Protein 3IWA (pdb70)

InterPro domains:
  IPR001763 Rhodanese-like domain [PS50206] (480-564)
  IPR001763 Rhodanese-like domain [SM00450] (467-568)
  IPR004099 Pyridine nucleotide-disulphide oxidoreductase, dimerisation domain [PF02852] (348-446)
  IPR016156 FAD/NAD-linked reductase, dimerisation domain superfamily [SSF55424] (334-458)
  IPR023753 FAD/NAD(P)-binding domain [PF07992] (4-301)
  IPR036188 FAD/NAD(P)-binding domain superfamily [G3DSA:3.50.50.60] (2-66)
  IPR036188 FAD/NAD(P)-binding domain superfamily [G3DSA:3.50.50.60] (80-335)
  IPR036188 FAD/NAD(P)-binding domain superfamily [G3DSA:3.50.50.60] (122-431)
  IPR036188 FAD/NAD(P)-binding domain superfamily [SSF51905] (1-326)
  IPR036873 Rhodanese-like domain superfamily [G3DSA:3.40.250.10] (466-564)
  IPR036873 Rhodanese-like domain superfamily [SSF52821] (455-566)
  IPR050260 FAD-dependent oxidoreductase [PTHR43429] (3-447)

B-factor: mean 47.86, std 9.9, range [20.25, 86.0]

Secondary structure (DSSP, 8-state):
-EEEEE--SSHHHHHHHHHHHH-TTSEEEEE----EEE-SEEEEEEETTTTEEEEEETTT--EEEEE-SEEEE---EEE---S-TTTTSBTEEE--SHHHHHHHHHH--TTS-SEEEEE--SHHHHHHHHHHHHHH--EEEEE-SSSSSSTTTS-HHHHHHHHHHHHHTT-EEE-S--EEEEEESSSBEEEEEESS-EEE-SEEEE-S-EEE--HHHHHHT--B-TT-PEE--TT-B-SSTTEEE-GGGEEEEBTTTSSEE----TTHHHHHHHHHHHHHTT-------B---EEEE-SS-EEEEEE--HHHHHHTT--EEEEEEE--EEEEEEEETTT-BEEEEEEEES-HHHHHHHHHHHHHHHTT--BHHHHHT------HHHHHHHHHHHHH-

Organism: Nitratidesulfovibrio vulgaris (strain DP4) (NCBI:txid391774)

Sequence (397 aa):
KHHVVVIGAVALGPKAACCRFKRLDPEAHHVTMIDQAVEALVETRAHAIDRRAAHTVEIENLRTGERRTLKYDKLVLALGSKANRPPVEGMDLAGVTPVTNLDEAEFVQHAISAGEVSKAVIVGGGFIGLEMAVSLADMWGIDTTVVELADQIMPGFTSKSLSQMLRHDLEKNDVVVHTGEKVVRLEGENGKVARVITDKRTLDADLVILAAGVSPNTQLARDAGLELDPRGAIIVDTRMRTSDPDIFAGGDCVTIPNLVTGKPGFFPLGSMANRQGRVIGTNLADGDATFPGAVGSWAVKLFEGSASGAGLTVEGALREGYDAVNVHVEQIMTLQLVVDRPTRRVLGIQGFSTLGDALTARINAVATMLASKPTVEDISNAEVVMDIVNVAGNVADNVLA

CATH classification: 3.50.50.60 (+1 more: 3.50.50.60)

Solvent-accessible surface area: 17357 Å² total; per-residue (Å²): 87,39,0,0,0,0,4,62,58,35,0,0,57,80,0,6,87,53,0,60,78,74,26,91,153,8,82,1,0,25,0,43,29,63,100,59,73,40,103,73,5,96,1,105,31,14,70,68,101,44,43,26,0,83,6,39,48,86,192,104,40,68,167,107,83,5,124,2,68,39,0,0,0,1,14,12,17,117,17,68,112,35,144,34,122,11,21,128,30,64,30,12,36,44,3,14,46,91,96,56,3,46,144,13,21,140,64,16,55,90,88,105,29,76,79,1,2,0,11,6,0,22,28,32,0,0,45,0,0,20,19,0,23,102,83,87,67,10,72,1,11,0,2,18,121,34,88,13,2,0,51,53,59,1,2,100,73,3,2,77,90,0,58,95,7,0,76,116,40,120,1,72,6,31,24,34,4,116,10,62,80,3,47,32,127,95,49,38,7,25,60,0,20,6,84,123,92,82,27,81,1,61,17,0,0,1,10,48,39,30,33,5,59,6,114,14,0,131,95,15,47,9,106,28,25,151,135,3,0,0,75,15,72,49,77,0,60,11,56,14,86,34,0,0,0,1,11,19,0,3,9,8,53,22,40,2,22,58,117,106,9,32,20,49,36,45,54,14,14,80,138,2,0,125,17,0,0,21,3,0,18,114,28,95,32,70,21,80,5,6,19,15,51,23,66,4,118,3,34,76,1,13,0,6,0,0,16,22,1,18,68,21,0,94,94,82,65,51,82,12,19,38,5,108,12,106,143,101,8,25,0,7,0,0,0,8,113,106,74,86,38,0,0,0,0,1,0,27,0,83,102,26,127,30,1,52,59,53,5,84,26,0,10,118,45,1,46,95,110,5,47,0,117,62,0,24,106,12,178,42,187,169,32,5,0,17,48,0,0,51,48,0,56,106,73,32,117

Structure (mmCIF, N/CA/C/O backbone):
data_3IWA
#
_entry.id   3IWA
#
_cell.length_a   127.564
_cell.length_b   127.564
_cell.length_c   157.713
_cell.angle_alpha   90.000
_cell.angle_beta   90.000
_cell.angle_gamma   120.000
#
_symmetry.space_group_name_H-M   'H 3 2'
#
loop_
_entity.id
_entity.type
_entity.pdbx_description
1 polymer 'FAD-dependent pyridine nucleotide-disulphide oxidoreductase'
2 non-polymer 'CALCIUM ION'
3 water water
#
loop_
_atom_site.group_PDB
_atom_site.id
_atom_site.type_symbol
_atom_site.label_atom_id
_atom_site.label_alt_id
_atom_site.label_comp_id
_atom_site.label_asym_id
_atom_site.label_entity_id
_atom_site.label_seq_id
_atom_site.pdbx_PDB_ins_code
_atom_site.Cartn_x
_atom_site.Cartn_y
_atom_site.Cartn_z
_atom_site.occupancy
_atom_site.B_iso_or_equiv
_atom_site.auth_seq_id
_atom_site.auth_comp_id
_atom_site.auth_asym_id
_atom_site.auth_atom_id
_atom_site.pdbx_PDB_model_num
ATOM 1 N N . LYS A 1 4 ? 12.249 55.313 -1.168 1.00 50.88 3 LYS A N 1
ATOM 2 C CA . LYS A 1 4 ? 11.773 54.805 0.161 1.00 51.23 3 LYS A CA 1
ATOM 3 C C . LYS A 1 4 ? 12.754 53.943 0.923 1.00 49.67 3 LYS A C 1
ATOM 4 O O . LYS A 1 4 ? 13.320 52.992 0.396 1.00 50.03 3 LYS A O 1
ATOM 10 N N . HIS A 1 5 ? 12.903 54.267 2.196 1.00 48.42 4 HIS A N 1
ATOM 11 C CA A HIS A 1 5 ? 13.489 53.324 3.136 0.50 47.35 4 HIS A CA 1
ATOM 12 C CA B HIS A 1 5 ? 13.511 53.371 3.157 0.50 47.94 4 HIS A CA 1
ATOM 13 C C . HIS A 1 5 ? 12.373 52.754 3.990 1.00 46.83 4 HIS A C 1
ATOM 14 O O . HIS A 1 5 ? 11.551 53.474 4.571 1.00 46.77 4 HIS A O 1
ATOM 27 N N . VAL A 1 6 ? 12.322 51.442 4.038 1.00 45.70 5 VAL A N 1
ATOM 28 C CA . VAL A 1 6 ? 11.376 50.783 4.892 1.00 44.45 5 VAL A CA 1
ATOM 29 C C . VAL A 1 6 ? 12.177 49.971 5.892 1.00 43.82 5 VAL A C 1
ATOM 30 O O . VAL A 1 6 ? 13.122 49.276 5.527 1.00 43.46 5 VAL A O 1
ATOM 34 N N . VAL A 1 7 ? 11.787 50.076 7.156 1.00 42.68 6 VAL A N 1
ATOM 35 C CA . VAL A 1 7 ? 12.375 49.278 8.214 1.00 41.77 6 VAL A CA 1
ATOM 36 C C . VAL A 1 7 ? 11.347 48.215 8.666 1.00 41.45 6 VAL A C 1
ATOM 37 O O . VAL A 1 7 ? 10.191 48.507 8.858 1.00 40.13 6 VAL A O 1
ATOM 41 N N . VAL A 1 8 ? 11.803 46.988 8.822 1.00 41.43 7 VAL A N 1
ATOM 42 C CA . VAL A 1 8 ? 10.959 45.890 9.232 1.00 41.84 7 VAL A CA 1
ATOM 43 C C . VAL A 1 8 ? 11.532 45.319 10.522 1.00 42.05 7 VAL A C 1
ATOM 44 O O . VAL A 1 8 ? 12.678 44.933 10.544 1.00 41.49 7 VAL A O 1
ATOM 48 N N . ILE A 1 9 ? 10.727 45.272 11.582 1.00 43.09 8 ILE A N 1
ATOM 49 C CA . ILE A 1 9 ? 11.161 44.744 12.862 1.00 44.05 8 ILE A CA 1
ATOM 50 C C . ILE A 1 9 ? 10.542 43.396 13.147 1.00 46.44 8 ILE A C 1
ATOM 51 O O . ILE A 1 9 ? 9.345 43.288 13.392 1.00 46.05 8 ILE A O 1
ATOM 56 N N . GLY A 1 10 ? 11.394 42.388 13.185 1.00 49.48 9 GLY A N 1
ATOM 57 C CA . GLY A 1 10 ? 11.008 41.020 13.470 1.00 51.83 9 GLY A CA 1
ATOM 58 C C . GLY A 1 10 ? 11.254 40.209 12.221 1.00 54.32 9 GLY A C 1
ATOM 59 O O . GLY A 1 10 ? 10.992 40.664 11.109 1.00 55.54 9 GLY A O 1
ATOM 60 N N . ALA A 1 11 ? 11.795 39.017 12.387 1.00 57.12 10 ALA A N 1
ATOM 61 C CA . ALA A 1 11 ? 11.854 38.062 11.285 1.00 58.60 10 ALA A CA 1
ATOM 62 C C . ALA A 1 11 ? 10.978 36.880 11.696 1.00 59.72 10 ALA A C 1
ATOM 63 O O . ALA A 1 11 ? 11.339 36.107 12.577 1.00 61.07 10 ALA A O 1
ATOM 65 N N . VAL A 1 12 ? 9.790 36.797 11.102 1.00 60.25 11 VAL A N 1
ATOM 66 C CA . VAL A 1 12 ? 8.846 35.744 11.403 1.00 59.67 11 VAL A CA 1
ATOM 67 C C . VAL A 1 12 ? 8.707 34.997 10.070 1.00 58.60 11 VAL A C 1
ATOM 68 O O . VAL A 1 12 ? 9.706 34.541 9.464 1.00 59.63 11 VAL A O 1
ATOM 72 N N . ALA A 1 13 ? 7.480 34.810 9.632 1.00 56.42 12 ALA A N 1
ATOM 73 C CA . ALA A 1 13 ? 7.209 34.648 8.232 1.00 53.87 12 ALA A CA 1
ATOM 74 C C . ALA A 1 13 ? 6.908 36.058 7.748 1.00 51.13 12 ALA A C 1
ATOM 75 O O . ALA A 1 13 ? 7.414 36.479 6.726 1.00 50.78 12 ALA A O 1
ATOM 77 N N . LEU A 1 14 ? 6.137 36.798 8.537 1.00 47.38 13 LEU A N 1
ATOM 78 C CA . LEU A 1 14 ? 5.555 38.017 8.062 1.00 46.01 13 LEU A CA 1
ATOM 79 C C . LEU A 1 14 ? 6.537 39.087 7.547 1.00 44.92 13 LEU A C 1
ATOM 80 O O . LEU A 1 14 ? 6.288 39.669 6.490 1.00 43.16 13 LEU A O 1
ATOM 85 N N . GLY A 1 15 ? 7.619 39.341 8.283 1.00 44.47 14 GLY A N 1
ATOM 86 C CA . GLY A 1 15 ? 8.622 40.344 7.895 1.00 44.54 14 GLY A CA 1
ATOM 87 C C . GLY A 1 15 ? 9.232 40.098 6.526 1.00 44.69 14 GLY A C 1
ATOM 88 O O . GLY A 1 15 ? 9.063 40.917 5.624 1.00 43.38 14 GLY A O 1
ATOM 89 N N . PRO A 1 16 ? 9.917 38.949 6.349 1.00 45.70 15 PRO A N 1
ATOM 90 C CA . PRO A 1 16 ? 10.469 38.537 5.044 1.00 46.36 15 PRO A CA 1
ATOM 91 C C . PRO A 1 16 ? 9.435 38.585 3.916 1.00 46.34 15 PRO A C 1
ATOM 92 O O . PRO A 1 16 ? 9.739 39.047 2.812 1.00 46.45 15 PRO A O 1
ATOM 96 N N . LYS A 1 17 ? 8.212 38.142 4.190 1.00 46.34 16 LYS A N 1
ATOM 97 C CA . LYS A 1 17 ? 7.165 38.181 3.156 1.00 46.05 16 LYS A CA 1
ATOM 98 C C . LYS A 1 17 ? 6.859 39.610 2.746 1.00 44.41 16 LYS A C 1
ATOM 99 O O . LYS A 1 17 ? 6.789 39.917 1.579 1.00 44.20 16 LYS A O 1
ATOM 105 N N . ALA A 1 18 ? 6.647 40.476 3.714 1.00 43.34 17 ALA A N 1
ATOM 106 C CA . ALA A 1 18 ? 6.295 41.847 3.412 1.00 43.36 17 ALA A CA 1
ATOM 107 C C . ALA A 1 18 ? 7.410 42.530 2.581 1.00 43.58 17 ALA A C 1
ATOM 108 O O . ALA A 1 18 ? 7.131 43.228 1.617 1.00 43.08 17 ALA A O 1
ATOM 110 N N . ALA A 1 19 ? 8.655 42.265 2.944 1.00 44.00 18 ALA A N 1
ATOM 111 C CA . ALA A 1 19 ? 9.791 42.927 2.361 1.00 44.84 18 ALA A CA 1
ATOM 112 C C . ALA A 1 19 ? 10.011 42.423 0.939 1.00 45.70 18 ALA A C 1
ATOM 113 O O . ALA A 1 19 ? 10.229 43.216 0.034 1.00 45.13 18 ALA A O 1
ATOM 115 N N . CYS A 1 20 ? 9.970 41.104 0.753 1.00 46.68 19 CYS A N 1
ATOM 116 C CA A CYS A 1 20 ? 10.118 40.508 -0.568 0.50 47.40 19 CYS A CA 1
ATOM 117 C CA B CYS A 1 20 ? 10.140 40.520 -0.578 0.50 47.29 19 CYS A CA 1
ATOM 118 C C . CYS A 1 20 ? 9.026 40.958 -1.543 1.00 46.91 19 CYS A C 1
ATOM 119 O O . CYS A 1 20 ? 9.296 41.253 -2.711 1.00 48.15 19 CYS A O 1
ATOM 124 N N . ARG A 1 21 ? 7.791 41.029 -1.073 1.00 45.12 20 ARG A N 1
ATOM 125 C CA . ARG A 1 21 ? 6.707 41.539 -1.916 1.00 43.65 20 ARG A CA 1
ATOM 126 C C . ARG A 1 21 ? 6.929 43.032 -2.222 1.00 43.91 20 ARG A C 1
ATOM 127 O O . ARG A 1 21 ? 6.700 43.507 -3.347 1.00 42.05 20 ARG A O 1
ATOM 135 N N . PHE A 1 22 ? 7.346 43.775 -1.196 1.00 43.98 21 PHE A N 1
ATOM 136 C CA . PHE A 1 22 ? 7.649 45.189 -1.367 1.00 44.36 21 PHE A CA 1
ATOM 137 C C . PHE A 1 22 ? 8.652 45.426 -2.498 1.00 45.02 21 PHE A C 1
ATOM 138 O O . PHE A 1 22 ? 8.408 46.224 -3.414 1.00 43.57 21 PHE A O 1
ATOM 146 N N . LYS A 1 23 ? 9.763 44.699 -2.392 1.00 46.23 22 LYS A N 1
ATOM 147 C CA . LYS A 1 23 ? 10.880 44.778 -3.318 1.00 47.66 22 LYS A CA 1
ATOM 148 C C . LYS A 1 23 ? 10.487 44.368 -4.737 1.00 48.43 22 LYS A C 1
ATOM 149 O O . LYS A 1 23 ? 10.883 45.033 -5.684 1.00 49.69 22 LYS A O 1
ATOM 155 N N . ARG A 1 24 ? 9.658 43.336 -4.901 1.00 48.60 23 ARG A N 1
ATOM 156 C CA . ARG A 1 24 ? 9.257 42.945 -6.247 1.00 48.04 23 ARG A CA 1
ATOM 157 C C . ARG A 1 24 ? 8.573 44.145 -6.918 1.00 47.21 23 ARG A C 1
ATOM 158 O O . ARG A 1 24 ? 8.856 44.437 -8.071 1.00 47.48 23 ARG A O 1
ATOM 160 N N . LEU A 1 25 ? 7.732 44.860 -6.181 1.00 46.44 24 LEU A N 1
ATOM 161 C CA . LEU A 1 25 ? 7.001 46.032 -6.704 1.00 46.67 24 LEU A CA 1
ATOM 162 C C . LEU A 1 25 ? 7.803 47.356 -6.801 1.00 47.09 24 LEU A C 1
ATOM 163 O O . LEU A 1 25 ? 7.565 48.175 -7.709 1.00 47.05 24 LEU A O 1
ATOM 168 N N . ASP A 1 26 ? 8.703 47.586 -5.845 1.00 47.45 25 ASP A N 1
ATOM 169 C CA . ASP A 1 26 ? 9.519 48.806 -5.796 1.00 48.22 25 ASP A CA 1
ATOM 170 C C . ASP A 1 26 ? 10.995 48.446 -5.619 1.00 48.45 25 ASP A C 1
ATOM 171 O O . ASP A 1 26 ? 11.523 48.598 -4.531 1.00 48.61 25 ASP A O 1
ATOM 176 N N . PRO A 1 27 ? 11.669 47.992 -6.694 1.00 48.91 26 PRO A N 1
ATOM 177 C CA . PRO A 1 27 ? 13.054 47.496 -6.561 1.00 49.63 26 PRO A CA 1
ATOM 178 C C . PRO A 1 27 ? 14.091 48.587 -6.253 1.00 50.58 26 PRO A C 1
ATOM 179 O O . PRO A 1 27 ? 15.229 48.277 -5.861 1.00 49.84 26 PRO A O 1
ATOM 183 N N . GLU A 1 28 ? 13.675 49.841 -6.439 1.00 51.46 27 GLU A N 1
ATOM 184 C CA . GLU A 1 28 ? 14.535 50.992 -6.254 1.00 52.78 27 GLU A CA 1
ATOM 185 C C . GLU A 1 28 ? 14.597 51.419 -4.778 1.00 53.41 27 GLU A C 1
ATOM 186 O O . GLU A 1 28 ? 15.454 52.222 -4.401 1.00 54.41 27 GLU A O 1
ATOM 192 N N . ALA A 1 29 ? 13.699 50.870 -3.955 1.00 53.22 28 ALA A N 1
ATOM 193 C CA . ALA A 1 29 ? 13.638 51.190 -2.521 1.00 52.33 28 ALA A CA 1
ATOM 194 C C . ALA A 1 29 ? 14.629 50.367 -1.703 1.00 51.73 28 ALA A C 1
ATOM 195 O O . ALA A 1 29 ? 15.196 49.378 -2.167 1.00 51.42 28 ALA A O 1
ATOM 197 N N . HIS A 1 30 ? 14.819 50.789 -0.465 1.00 51.40 29 HIS A N 1
ATOM 198 C CA A HIS A 1 30 ? 15.734 50.111 0.445 0.50 51.40 29 HIS A CA 1
ATOM 199 C CA B HIS A 1 30 ? 15.732 50.118 0.428 0.50 51.40 29 HIS A CA 1
ATOM 200 C C . HIS A 1 30 ? 14.944 49.567 1.625 1.00 50.99 29 HIS A C 1
ATOM 201 O O . HIS A 1 30 ? 13.980 50.186 2.084 1.00 50.55 29 HIS A O 1
ATOM 214 N N . VAL A 1 31 ? 15.354 48.402 2.103 1.00 50.36 30 VAL A N 1
ATOM 215 C CA . VAL A 1 31 ? 14.738 47.776 3.246 1.00 50.06 30 VAL A CA 1
ATOM 216 C C . VAL A 1 31 ? 15.820 47.344 4.212 1.00 50.79 30 VAL A C 1
ATOM 217 O O . VAL A 1 31 ? 16.842 46.778 3.803 1.00 50.82 30 VAL A O 1
ATOM 221 N N . THR A 1 32 ? 15.579 47.622 5.494 1.00 50.89 31 THR A N 1
ATOM 222 C CA . THR A 1 32 ? 16.401 47.091 6.564 1.00 50.69 31 THR A CA 1
ATOM 223 C C . THR A 1 32 ? 15.491 46.245 7.458 1.00 51.04 31 THR A C 1
ATOM 224 O O . THR A 1 32 ? 14.434 46.692 7.886 1.00 51.48 31 THR A O 1
ATOM 228 N N . MET A 1 33 ? 15.925 45.030 7.734 1.00 51.97 32 MET A N 1
ATOM 229 C CA . MET A 1 33 ? 15.207 44.089 8.568 1.00 52.83 32 MET A CA 1
ATOM 230 C C . MET A 1 33 ? 16.030 43.855 9.820 1.00 53.48 32 MET A C 1
ATOM 231 O O . MET A 1 33 ? 17.228 43.631 9.730 1.00 54.16 32 MET A O 1
ATOM 236 N N . ILE A 1 34 ? 15.377 43.891 10.973 1.00 53.54 33 ILE A N 1
ATOM 237 C CA . ILE A 1 34 ? 16.005 43.709 12.253 1.00 53.93 33 ILE A CA 1
ATOM 238 C C . ILE A 1 34 ? 15.370 42.468 12.822 1.00 54.54 33 ILE A C 1
ATOM 239 O O . ILE A 1 34 ? 14.150 42.313 12.758 1.00 54.43 33 ILE A O 1
ATOM 244 N N . ASP A 1 35 ? 16.168 41.577 13.378 1.00 54.78 34 ASP A N 1
ATOM 245 C CA . ASP A 1 35 ? 15.605 40.352 13.884 1.00 55.98 34 ASP A CA 1
ATOM 246 C C . ASP A 1 35 ? 14.941 40.472 15.270 1.00 56.71 34 ASP A C 1
ATOM 247 O O . ASP A 1 35 ? 14.248 39.541 15.701 1.00 57.64 34 ASP A O 1
ATOM 252 N N . GLN A 1 36 ? 15.138 41.596 15.957 1.00 57.14 35 GLN A N 1
ATOM 253 C CA . GLN A 1 36 ? 14.528 41.840 17.287 1.00 57.55 35 GLN A CA 1
ATOM 254 C C . GLN A 1 36 ? 14.792 40.710 18.320 1.00 57.60 35 GLN A C 1
ATOM 255 O O . GLN A 1 36 ? 13.898 40.276 19.062 1.00 57.48 35 GLN A O 1
ATOM 261 N N . ALA A 1 37 ? 16.044 40.269 18.366 1.00 58.19 36 ALA A N 1
ATOM 262 C CA . ALA A 1 37 ? 16.466 39.107 19.165 1.00 58.34 36 ALA A CA 1
ATOM 263 C C . ALA A 1 37 ? 16.319 39.286 20.682 1.00 58.50 36 ALA A C 1
ATOM 264 O O . ALA A 1 37 ? 16.412 40.400 21.207 1.00 58.78 36 ALA A O 1
ATOM 266 N N . VAL A 1 81 ? 18.260 44.126 0.578 1.00 69.94 80 VAL A N 1
ATOM 267 C CA . VAL A 1 81 ? 17.752 43.821 1.912 1.00 69.83 80 VAL A CA 1
ATOM 268 C C . VAL A 1 81 ? 18.883 43.787 2.948 1.00 69.87 80 VAL A C 1
ATOM 269 O O . VAL A 1 81 ? 19.619 42.799 3.052 1.00 70.00 80 VAL A O 1
ATOM 271 N N . GLU A 1 82 ? 19.001 44.885 3.700 1.00 69.63 81 GLU A N 1
ATOM 272 C CA . GLU A 1 82 ? 19.991 45.048 4.779 1.00 69.46 81 GLU A CA 1
ATOM 273 C C . GLU A 1 82 ? 19.471 44.303 6.026 1.00 68.70 81 GLU A C 1
ATOM 274 O O . GLU A 1 82 ? 18.547 44.773 6.687 1.00 68.12 81 GLU A O 1
ATOM 280 N N . ALA A 1 83 ? 20.052 43.138 6.326 1.00 67.79 82 ALA A N 1
ATOM 281 C CA . ALA A 1 83 ? 19.560 42.265 7.407 1.00 67.31 82 ALA A CA 1
ATOM 282 C C . ALA A 1 83 ? 20.455 42.279 8.640 1.00 66.66 82 ALA A C 1
ATOM 283 O O . ALA A 1 83 ? 21.533 41.699 8.624 1.00 67.28 82 ALA A O 1
ATOM 285 N N . LEU A 1 84 ? 19.992 42.914 9.713 1.00 65.71 83 LEU A N 1
ATOM 286 C CA . LEU A 1 84 ? 20.761 43.033 10.946 1.00 64.86 83 LEU A CA 1
ATOM 287 C C . LEU A 1 84 ? 20.298 41.979 11.933 1.00 64.36 83 LEU A C 1
ATOM 288 O O . LEU A 1 84 ? 19.191 42.066 12.460 1.00 63.90 83 LEU A O 1
ATOM 293 N N . VAL A 1 85 ? 21.144 40.987 12.182 1.00 63.65 84 VAL A N 1
ATOM 294 C CA . VAL A 1 85 ? 20.852 39.963 13.184 1.00 63.42 84 VAL A CA 1
ATOM 295 C C . VAL A 1 85 ? 21.337 40.348 14.586 1.00 62.85 84 VAL A C 1
ATOM 296 O O . VAL A 1 85 ? 22.048 41.337 14.769 1.00 62.29 84 VAL A O 1
ATOM 300 N N . GLU A 1 86 ? 20.918 39.566 15.573 1.00 62.27 85 GLU A N 1
ATOM 301 C CA . GLU A 1 86 ? 21.192 39.859 16.983 1.00 62.37 85 GLU A CA 1
ATOM 302 C C . GLU A 1 86 ? 21.087 41.361 17.308 1.00 61.10 85 GLU A C 1
ATOM 303 O O . GLU A 1 86 ? 21.926 41.911 18.024 1.00 61.34 85 GLU A O 1
ATOM 309 N N . THR A 1 87 ? 20.035 41.993 16.788 1.00 59.68 86 THR A N 1
ATOM 310 C CA . THR A 1 87 ? 19.815 43.439 16.890 1.00 58.77 86 THR A CA 1
ATOM 311 C C . THR A 1 87 ? 18.413 43.706 17.401 1.00 58.32 86 THR A C 1
ATOM 312 O O . THR A 1 87 ? 17.471 43.065 16.956 1.00 57.80 86 THR A O 1
ATOM 316 N N . ARG A 1 88 ? 18.282 44.664 18.316 1.00 57.97 87 ARG A N 1
ATOM 317 C CA . ARG A 1 88 ? 16.989 45.028 18.908 1.00 57.74 87 ARG A CA 1
ATOM 318 C C . ARG A 1 88 ? 16.592 46.456 18.647 1.00 56.62 87 ARG A C 1
ATOM 319 O O . ARG A 1 88 ? 17.401 47.348 18.797 1.00 56.37 87 ARG A O 1
ATOM 327 N N . ALA A 1 89 ? 15.329 46.678 18.304 1.00 55.70 88 ALA A N 1
ATOM 328 C CA . ALA A 1 89 ? 14.787 48.034 18.299 1.00 55.26 88 ALA A CA 1
ATOM 329 C C . ALA A 1 89 ? 14.520 48.374 19.751 1.00 54.72 88 ALA A C 1
ATOM 330 O O . ALA A 1 89 ? 13.987 47.553 20.493 1.00 54.48 88 ALA A O 1
ATOM 332 N N . HIS A 1 90 ? 14.928 49.569 20.157 1.00 54.20 89 HIS A N 1
ATOM 333 C CA . HIS A 1 90 ? 14.800 49.997 21.553 1.00 53.95 89 HIS A CA 1
ATOM 334 C C . HIS A 1 90 ? 13.615 50.922 21.683 1.00 52.73 89 HIS A C 1
ATOM 335 O O . HIS A 1 90 ? 12.890 50.850 22.666 1.00 52.52 89 HIS A O 1
ATOM 342 N N . ALA A 1 91 ? 13.408 51.767 20.684 1.00 51.55 90 ALA A N 1
ATOM 343 C CA . ALA A 1 91 ? 12.328 52.735 20.723 1.00 51.73 90 ALA A CA 1
ATOM 344 C C . ALA A 1 91 ? 11.972 53.177 19.328 1.00 51.65 90 ALA A C 1
ATOM 345 O O . ALA A 1 91 ? 12.814 53.158 18.443 1.00 52.52 90 ALA A O 1
ATOM 347 N N . ILE A 1 92 ? 10.724 53.590 19.158 1.00 51.61 91 ILE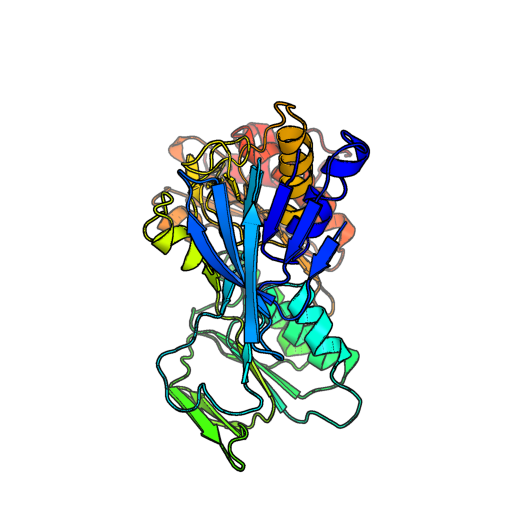 A N 1
ATOM 348 C CA . ILE A 1 92 ? 10.256 54.160 17.917 1.00 51.62 91 ILE A CA 1
ATOM 349 C C . ILE A 1 92 ? 9.880 55.609 18.153 1.00 52.11 91 ILE A C 1
ATOM 350 O O . ILE A 1 92 ? 9.115 55.902 19.052 1.00 51.99 91 ILE A O 1
ATOM 355 N N . ASP A 1 93 ? 10.409 56.514 17.338 1.00 52.86 92 ASP A N 1
ATOM 356 C CA . ASP A 1 93 ? 9.964 57.901 17.382 1.00 53.67 92 ASP A CA 1
ATOM 357 C C . ASP A 1 93 ? 9.181 58.137 16.122 1.00 53.54 92 ASP A C 1
ATOM 358 O O . ASP A 1 93 ? 9.744 58.278 15.045 1.00 53.77 92 ASP A O 1
ATOM 363 N N . ARG A 1 94 ? 7.871 58.187 16.294 1.00 53.89 93 ARG A N 1
ATOM 364 C CA A ARG A 1 94 ? 6.935 58.300 15.184 0.50 53.82 93 ARG A CA 1
ATOM 365 C CA B ARG A 1 94 ? 6.910 58.305 15.197 0.50 53.89 93 ARG A CA 1
ATOM 366 C C . ARG A 1 94 ? 6.975 59.654 14.483 1.00 54.19 93 ARG A C 1
ATOM 367 O O . ARG A 1 94 ? 6.976 59.714 13.245 1.00 54.37 93 ARG A O 1
ATOM 382 N N . ALA A 1 95 ? 7.004 60.738 15.260 1.00 54.62 94 ALA A N 1
ATOM 383 C CA . ALA A 1 95 ? 7.064 62.097 14.678 1.00 54.96 94 ALA A CA 1
ATOM 384 C C . ALA A 1 95 ? 8.329 62.273 13.821 1.00 55.12 94 ALA A C 1
ATOM 385 O O . ALA A 1 95 ? 8.268 62.783 12.688 1.00 55.62 94 ALA A O 1
ATOM 387 N N . ALA A 1 96 ? 9.457 61.808 14.361 1.00 55.00 95 ALA A N 1
ATOM 388 C CA . ALA A 1 96 ? 10.755 61.862 13.683 1.00 54.70 95 ALA A CA 1
ATOM 389 C C . ALA A 1 96 ? 11.041 60.750 12.657 1.00 54.12 95 ALA A C 1
ATOM 390 O O . ALA A 1 96 ? 12.060 60.811 11.950 1.00 53.81 95 ALA A O 1
ATOM 392 N N . HIS A 1 97 ? 10.190 59.723 12.614 1.00 53.17 96 HIS A N 1
ATOM 393 C CA . HIS A 1 97 ? 10.381 58.552 11.744 1.00 52.17 96 HIS A CA 1
ATOM 394 C C . HIS A 1 97 ? 11.772 57.926 11.926 1.00 51.23 96 HIS A C 1
ATOM 395 O O . HIS A 1 97 ? 12.547 57.751 10.984 1.00 51.72 96 HIS A O 1
ATOM 402 N N . THR A 1 98 ? 12.074 57.583 13.164 1.00 49.98 97 THR A N 1
ATOM 403 C CA . THR A 1 98 ? 13.352 56.982 13.512 1.00 49.58 97 THR A CA 1
ATOM 404 C C . THR A 1 98 ? 13.134 55.787 14.445 1.00 48.52 97 THR A C 1
ATOM 405 O O . THR A 1 98 ? 12.200 55.770 15.235 1.00 46.92 97 THR A O 1
ATOM 409 N N . VAL A 1 99 ? 14.009 54.795 14.324 1.00 48.72 98 VAL A N 1
ATOM 410 C CA . VAL A 1 99 ? 14.054 53.655 15.234 1.00 49.26 98 VAL A CA 1
ATOM 411 C C . VAL A 1 99 ? 15.472 53.570 15.769 1.00 50.66 98 VAL A C 1
ATOM 412 O O . VAL A 1 99 ? 16.404 53.445 14.977 1.00 51.27 98 VAL A O 1
ATOM 416 N N . GLU A 1 100 ? 15.637 53.617 17.090 1.00 52.19 99 GLU A N 1
ATOM 417 C CA . GLU A 1 100 ? 16.953 53.402 17.711 1.00 53.68 99 GLU A CA 1
ATOM 418 C C . GLU A 1 100 ? 17.160 51.898 17.904 1.00 54.02 99 GLU A C 1
ATOM 419 O O . GLU A 1 100 ? 16.314 51.205 18.460 1.00 52.97 99 GLU A O 1
ATOM 425 N N . ILE A 1 101 ? 18.284 51.395 17.432 1.00 55.43 100 ILE A N 1
ATOM 426 C CA . ILE A 1 101 ? 18.554 49.971 17.524 1.00 56.81 100 ILE A CA 1
ATOM 427 C C . ILE A 1 101 ? 19.851 49.739 18.294 1.00 58.74 100 ILE A C 1
ATOM 428 O O . ILE A 1 101 ? 20.707 50.637 18.373 1.00 58.37 100 ILE A O 1
ATOM 433 N N . GLU A 1 102 ? 19.980 48.546 18.870 1.00 60.74 101 GLU A N 1
ATOM 434 C CA . GLU A 1 102 ? 21.217 48.151 19.532 1.00 62.51 101 GLU A CA 1
ATOM 435 C C . GLU A 1 102 ? 21.572 46.700 19.221 1.00 63.34 101 GLU A C 1
ATOM 436 O O . GLU A 1 102 ? 20.778 45.798 19.414 1.00 62.97 101 GLU A O 1
ATOM 442 N N . ASN A 1 103 ? 22.767 46.517 18.675 1.00 64.93 102 ASN A N 1
ATOM 443 C CA . ASN A 1 103 ? 23.394 45.212 18.524 1.00 65.98 102 ASN A CA 1
ATOM 444 C C . ASN A 1 103 ? 23.694 44.654 19.921 1.00 67.35 102 ASN A C 1
ATOM 445 O O . ASN A 1 103 ? 24.347 45.313 20.711 1.00 67.72 102 ASN A O 1
ATOM 450 N N . LEU A 1 104 ? 23.202 43.456 20.224 1.00 68.95 103 LEU A N 1
ATOM 451 C CA . LEU A 1 104 ? 23.217 42.923 21.599 1.00 70.06 103 LEU A CA 1
ATOM 452 C C . LEU A 1 104 ? 24.576 42.328 22.039 1.00 71.48 103 LEU A C 1
ATOM 453 O O . LEU A 1 104 ? 24.828 42.142 23.228 1.00 71.50 103 LEU A O 1
ATOM 458 N N . ARG A 1 105 ? 25.444 42.055 21.066 1.00 73.11 104 ARG A N 1
ATOM 459 C CA . ARG A 1 105 ? 26.766 41.461 21.285 1.00 74.15 104 ARG A CA 1
ATOM 460 C C . ARG A 1 105 ? 27.835 42.524 21.524 1.00 74.21 104 ARG A C 1
ATOM 461 O O . ARG A 1 105 ? 28.586 42.455 22.506 1.00 74.15 104 ARG A O 1
ATOM 469 N N . THR A 1 106 ? 27.897 43.483 20.600 1.00 74.18 105 THR A N 1
ATOM 470 C CA . THR A 1 106 ? 28.877 44.565 20.622 1.00 74.31 105 THR A CA 1
ATOM 471 C C . THR A 1 106 ? 28.390 45.810 21.381 1.00 74.28 105 THR A C 1
ATOM 472 O O . THR A 1 106 ? 29.194 46.631 21.824 1.00 74.62 105 THR A O 1
ATOM 476 N N . GLY A 1 107 ? 27.076 45.970 21.511 1.00 73.83 106 GLY A N 1
ATOM 477 C CA . GLY A 1 107 ? 26.508 47.142 22.194 1.00 73.12 106 GLY A CA 1
ATOM 478 C C . GLY A 1 107 ? 26.427 48.383 21.326 1.00 72.63 106 GLY A C 1
ATOM 479 O O . GLY A 1 107 ? 25.858 49.382 21.742 1.00 72.19 106 GLY A O 1
ATOM 480 N N . GLU A 1 108 ? 26.985 48.323 20.118 1.00 72.56 107 GLU A N 1
ATOM 481 C CA . GLU A 1 108 ? 26.930 49.450 19.188 1.00 72.74 107 GLU A CA 1
ATOM 482 C C . GLU A 1 108 ? 25.464 49.856 18.936 1.00 72.72 107 GLU A C 1
ATOM 483 O O . GLU A 1 108 ? 24.626 49.016 18.602 1.00 72.65 107 GLU A O 1
ATOM 485 N N . ARG A 1 109 ? 25.165 51.137 19.138 1.00 72.44 108 ARG A N 1
ATOM 486 C CA . ARG A 1 109 ? 23.806 51.663 18.993 1.00 72.23 108 ARG A CA 1
ATOM 487 C C . ARG A 1 109 ? 23.691 52.514 17.740 1.00 71.11 108 ARG A C 1
ATOM 488 O O . ARG A 1 109 ? 24.599 53.272 17.419 1.00 71.35 108 ARG A O 1
ATOM 496 N N . ARG A 1 110 ? 22.565 52.393 17.048 1.00 69.62 109 ARG A N 1
ATOM 497 C CA . ARG A 1 110 ? 22.351 53.089 15.786 1.00 68.12 109 ARG A CA 1
ATOM 498 C C . ARG A 1 110 ? 20.925 53.598 15.677 1.00 66.41 109 ARG A C 1
ATOM 499 O O . ARG A 1 110 ? 20.015 53.034 16.275 1.00 66.02 109 ARG A O 1
ATOM 507 N N . THR A 1 111 ? 20.754 54.680 14.921 1.00 64.57 110 THR A N 1
ATOM 508 C CA . THR A 1 111 ? 19.453 55.304 14.699 1.00 63.05 110 THR A CA 1
ATOM 509 C C . THR A 1 111 ? 19.121 55.187 13.218 1.00 61.82 110 THR A C 1
ATOM 510 O O . THR A 1 111 ? 19.743 55.848 12.376 1.00 62.07 110 THR A O 1
ATOM 514 N N . LEU A 1 112 ? 18.166 54.309 12.905 1.00 59.66 111 LEU A N 1
ATOM 515 C CA . LEU A 1 112 ? 17.718 54.099 11.530 1.00 57.29 111 LEU A CA 1
ATOM 516 C C . LEU A 1 112 ? 16.633 55.108 11.241 1.00 56.14 111 LEU A C 1
ATOM 517 O O . LEU A 1 112 ? 15.840 55.418 12.123 1.00 55.76 111 LEU A O 1
ATOM 522 N N . LYS A 1 113 ? 16.582 55.605 10.011 1.00 54.88 112 LYS A N 1
ATOM 523 C CA . LYS A 1 113 ? 15.476 56.456 9.584 1.00 54.64 112 LYS A CA 1
ATOM 524 C C . LYS A 1 113 ? 14.550 55.694 8.622 1.00 53.16 112 LYS A C 1
ATOM 525 O O . LYS A 1 113 ? 15.004 54.836 7.838 1.00 53.24 112 LYS A O 1
ATOM 531 N N . TYR A 1 114 ? 13.255 55.993 8.686 1.00 50.71 113 TYR A N 1
ATOM 532 C CA . TYR A 1 114 ? 12.317 55.253 7.874 1.00 49.13 113 TYR A CA 1
ATOM 533 C C . TYR A 1 114 ? 11.275 56.145 7.250 1.00 48.21 113 TYR A C 1
ATOM 534 O O . TYR A 1 114 ? 10.911 57.176 7.805 1.00 47.42 113 TYR A O 1
ATOM 543 N N . ASP A 1 115 ? 10.822 55.720 6.075 1.00 47.49 114 ASP A N 1
ATOM 544 C CA . ASP A 1 115 ? 9.608 56.251 5.453 1.00 47.51 114 ASP A CA 1
ATOM 545 C C . ASP A 1 115 ? 8.392 55.428 5.878 1.00 46.31 114 ASP A C 1
ATOM 546 O O . ASP A 1 115 ? 7.316 55.975 6.054 1.00 46.36 114 ASP A O 1
ATOM 551 N N . LYS A 1 116 ? 8.573 54.108 6.003 1.00 44.51 115 LYS A N 1
ATOM 552 C CA . LYS A 1 116 ? 7.521 53.228 6.452 1.00 43.30 115 LYS A CA 1
ATOM 553 C C . LYS A 1 116 ? 8.143 52.188 7.350 1.00 41.56 115 LYS A C 1
ATOM 554 O O . LYS A 1 116 ? 9.247 51.765 7.108 1.00 40.79 115 LYS A O 1
ATOM 560 N N . LEU A 1 117 ? 7.415 51.790 8.377 1.00 40.03 116 LEU A N 1
ATOM 561 C CA . LEU A 1 117 ? 7.853 50.744 9.309 1.00 39.55 116 LEU A CA 1
ATOM 562 C C . LEU A 1 117 ? 6.881 49.551 9.315 1.00 38.34 116 LEU A C 1
ATOM 563 O O . LEU A 1 117 ? 5.660 49.714 9.246 1.00 36.83 116 LEU A O 1
ATOM 568 N N . VAL A 1 118 ? 7.425 48.351 9.408 1.00 37.59 117 VAL A N 1
ATOM 569 C CA . VAL A 1 118 ? 6.595 47.180 9.612 1.00 37.59 117 VAL A CA 1
ATOM 570 C C . VAL A 1 118 ? 6.948 46.508 10.943 1.00 37.35 117 VAL A C 1
ATOM 571 O O . VAL A 1 118 ? 8.083 46.118 11.137 1.00 37.28 117 VAL A O 1
ATOM 575 N N . LEU A 1 119 ? 5.944 46.348 11.806 1.00 36.53 118 LEU A N 1
ATOM 576 C CA . LEU A 1 119 ? 6.069 45.640 13.054 1.00 35.95 118 LEU A CA 1
ATOM 577 C C . LEU A 1 119 ? 5.615 44.180 12.940 1.00 36.18 118 LEU A C 1
ATOM 578 O O . LEU A 1 119 ? 4.457 43.885 12.801 1.00 35.48 118 LEU A O 1
ATOM 583 N N . ALA A 1 120 ? 6.574 43.267 12.959 1.00 36.50 119 ALA A N 1
ATOM 584 C CA . ALA A 1 120 ? 6.301 41.849 12.950 1.00 36.69 119 ALA A CA 1
ATOM 585 C C . ALA A 1 120 ? 6.836 41.278 14.243 1.00 36.96 119 ALA A C 1
ATOM 586 O O . ALA A 1 120 ? 7.776 40.514 14.237 1.00 36.10 119 ALA A O 1
ATOM 588 N N . LEU A 1 121 ? 6.235 41.680 15.345 1.00 37.81 120 LEU A N 1
ATOM 589 C CA . LEU A 1 121 ? 6.812 41.462 16.644 1.00 39.47 120 LEU A CA 1
ATOM 590 C C . LEU A 1 121 ? 6.495 40.121 17.247 1.00 40.60 120 LEU A C 1
ATOM 591 O O . LEU A 1 121 ? 7.078 39.781 18.261 1.00 41.67 120 LEU A O 1
ATOM 596 N N . GLY A 1 122 ? 5.565 39.363 16.665 1.00 41.97 121 GLY A N 1
ATOM 597 C CA . GLY A 1 122 ? 5.267 38.023 17.180 1.00 42.08 121 GLY A CA 1
ATOM 598 C C . GLY A 1 122 ? 4.615 38.051 18.559 1.00 42.48 121 GLY A C 1
ATOM 599 O O . GLY A 1 122 ? 4.062 39.067 18.998 1.00 42.83 121 GLY A O 1
ATOM 600 N N . SER A 1 123 ? 4.684 36.937 19.254 1.00 42.99 122 SER A N 1
ATOM 601 C CA . SER A 1 123 ? 4.035 36.820 20.536 1.00 44.12 122 SER A CA 1
ATOM 602 C C . SER A 1 123 ? 5.024 36.225 21.536 1.00 45.91 122 SER A C 1
ATOM 603 O O . SER A 1 123 ? 6.135 35.869 21.161 1.00 45.09 122 SER A O 1
ATOM 606 N N . LYS A 1 124 ? 4.602 36.135 22.797 1.00 48.35 123 LYS A N 1
ATOM 607 C CA . LYS A 1 124 ? 5.370 35.503 23.878 1.00 50.47 123 LYS A CA 1
ATOM 608 C C . LYS A 1 124 ? 4.462 34.493 24.555 1.00 51.03 123 LYS A C 1
ATOM 609 O O . LYS A 1 124 ? 3.243 34.719 24.677 1.00 51.55 123 LYS A O 1
ATOM 615 N N . ALA A 1 125 ? 5.075 33.394 24.993 1.00 51.37 124 ALA A N 1
ATOM 616 C CA . ALA A 1 125 ? 4.398 32.321 25.692 1.00 52.14 124 ALA A CA 1
ATOM 617 C C . ALA A 1 125 ? 3.825 32.832 27.016 1.00 53.27 124 ALA A C 1
ATOM 618 O O . ALA A 1 125 ? 4.498 33.574 27.764 1.00 53.00 124 ALA A O 1
ATOM 620 N N . ASN A 1 126 ? 2.561 32.494 27.266 1.00 54.45 125 ASN A N 1
ATOM 621 C CA . ASN A 1 126 ? 1.984 32.698 28.591 1.00 56.38 125 ASN A CA 1
ATOM 622 C C . ASN A 1 126 ? 2.691 31.742 29.585 1.00 57.31 125 ASN A C 1
ATOM 623 O O . ASN A 1 126 ? 2.860 30.526 29.331 1.00 56.77 125 ASN A O 1
ATOM 628 N N . ARG A 1 127 ? 3.123 32.309 30.701 1.00 58.36 126 ARG A N 1
ATOM 629 C CA . ARG A 1 127 ? 3.908 31.563 31.690 1.00 59.41 126 ARG A CA 1
ATOM 630 C C . ARG A 1 127 ? 3.150 31.600 33.001 1.00 59.33 126 ARG A C 1
ATOM 631 O O . ARG A 1 127 ? 2.898 32.676 33.504 1.00 58.91 126 ARG A O 1
ATOM 639 N N . PRO A 1 128 ? 2.746 30.426 33.533 1.00 60.14 127 PRO A N 1
ATOM 640 C CA . PRO A 1 128 ? 2.096 30.370 34.841 1.00 60.44 127 PRO A CA 1
ATOM 641 C C . PRO A 1 128 ? 2.985 30.982 35.924 1.00 60.49 127 PRO A C 1
ATOM 642 O O . PRO A 1 128 ? 4.189 30.740 35.918 1.00 59.18 127 PRO A O 1
ATOM 646 N N . PRO A 1 129 ? 2.393 31.774 36.842 1.00 61.25 128 PRO A N 1
ATOM 647 C CA . PRO A 1 129 ? 3.171 32.435 37.905 1.00 61.73 128 PRO A CA 1
ATOM 648 C C . PRO A 1 129 ? 3.517 31.452 39.022 1.00 61.71 128 PRO A C 1
ATOM 649 O O . PRO A 1 129 ? 3.035 31.568 40.161 1.00 62.33 128 PRO A O 1
ATOM 653 N N . VAL A 1 130 ? 4.371 30.504 38.651 1.00 61.24 129 VAL A N 1
ATOM 654 C CA . VAL A 1 130 ? 4.747 29.375 39.468 1.00 61.15 129 VAL A CA 1
ATOM 655 C C . VAL A 1 130 ? 6.266 29.260 39.497 1.00 61.13 129 VAL A C 1
ATOM 656 O O . VAL A 1 130 ? 6.977 29.755 38.615 1.00 61.21 129 VAL A O 1
ATOM 660 N N . GLU A 1 131 ? 6.728 28.559 40.516 1.00 60.97 130 GLU A N 1
ATOM 661 C CA . GLU A 1 131 ? 8.137 28.374 40.828 1.00 61.04 130 GLU A CA 1
ATOM 662 C C . GLU A 1 131 ? 8.798 27.465 39.784 1.00 59.89 130 GLU A C 1
ATOM 663 O O . GLU A 1 131 ? 8.196 26.494 39.333 1.00 59.66 130 GLU A O 1
ATOM 669 N N . GLY A 1 132 ? 10.014 27.807 39.371 1.00 58.81 131 GLY A N 1
ATOM 670 C CA . GLY A 1 132 ? 10.787 26.944 38.481 1.00 58.24 131 GLY A CA 1
ATOM 671 C C . GLY A 1 132 ? 10.568 27.196 36.997 1.00 57.85 131 GLY A C 1
ATOM 672 O O . GLY A 1 132 ? 11.121 26.498 36.156 1.00 56.34 131 GLY A O 1
ATOM 673 N N . MET A 1 133 ? 9.790 28.221 36.669 1.00 58.22 132 MET A N 1
ATOM 674 C CA . MET A 1 133 ? 9.568 28.585 35.267 1.00 58.72 132 MET A CA 1
ATOM 675 C C . MET A 1 133 ? 10.809 29.243 34.631 1.00 59.80 132 MET A C 1
ATOM 676 O O . MET A 1 133 ? 10.726 29.788 33.516 1.00 60.73 132 MET A O 1
ATOM 681 N N . ASP A 1 134 ? 11.940 29.183 35.346 1.00 60.29 133 ASP A N 1
ATOM 682 C CA . ASP A 1 134 ? 13.235 29.734 34.911 1.00 60.77 133 ASP A CA 1
ATOM 683 C C . ASP A 1 134 ? 14.294 28.662 34.672 1.00 59.70 133 ASP A C 1
ATOM 684 O O . ASP A 1 134 ? 15.429 28.993 34.359 1.00 60.32 133 ASP A O 1
ATOM 689 N N . LEU A 1 135 ? 13.933 27.389 34.808 1.00 58.41 134 LEU A N 1
ATOM 690 C CA . LEU A 1 135 ? 14.914 26.315 34.708 1.00 57.43 134 LEU A CA 1
ATOM 691 C C . LEU A 1 135 ? 15.265 26.056 33.264 1.00 56.91 134 LEU A C 1
ATOM 692 O O . LEU A 1 135 ? 14.468 26.309 32.359 1.00 57.35 134 LEU A O 1
ATOM 697 N N . ALA A 1 136 ? 16.465 25.550 33.048 1.00 55.95 135 ALA A N 1
ATOM 698 C CA . ALA A 1 136 ? 16.870 25.120 31.724 1.00 55.39 135 ALA A CA 1
ATOM 699 C C . ALA A 1 136 ? 16.013 23.908 31.403 1.00 54.49 135 ALA A C 1
ATOM 700 O O . ALA A 1 136 ? 15.693 23.147 32.307 1.00 55.04 135 ALA A O 1
ATOM 702 N N . GLY A 1 137 ? 15.631 23.748 30.133 1.00 52.89 136 GLY A N 1
ATOM 703 C CA . GLY A 1 137 ? 14.724 22.662 29.703 1.00 51.42 136 GLY A CA 1
ATOM 704 C C . GLY A 1 137 ? 13.248 23.038 29.597 1.00 49.98 136 GLY A C 1
ATOM 705 O O . GLY A 1 137 ? 12.448 22.228 29.183 1.00 49.39 136 GLY A O 1
ATOM 706 N N . VAL A 1 138 ? 12.897 24.248 30.015 1.00 49.23 137 VAL A N 1
ATOM 707 C CA . VAL A 1 138 ? 11.543 24.763 29.949 1.00 48.98 137 VAL A CA 1
ATOM 708 C C . VAL A 1 138 ? 11.441 25.658 28.712 1.00 49.74 137 VAL A C 1
ATOM 709 O O . VAL A 1 138 ? 11.943 26.792 28.692 1.00 49.79 137 VAL A O 1
ATOM 713 N N . THR A 1 139 ? 10.784 25.142 27.675 1.00 50.03 138 THR A N 1
ATOM 714 C CA . THR A 1 139 ? 10.866 25.751 26.366 1.00 49.77 138 THR A CA 1
ATOM 715 C C . THR A 1 139 ? 9.543 26.269 25.847 1.00 49.49 138 THR A C 1
ATOM 716 O O . THR A 1 139 ? 8.684 25.480 25.493 1.00 47.39 138 THR A O 1
ATOM 720 N N . PRO A 1 140 ? 9.414 27.605 25.727 1.00 50.18 139 PRO A N 1
ATOM 721 C CA . PRO A 1 140 ? 8.223 28.195 25.152 1.00 50.65 139 PRO A CA 1
ATOM 722 C C . PRO A 1 140 ? 8.200 27.870 23.676 1.00 50.73 139 PRO A C 1
ATOM 723 O O . PRO A 1 140 ? 9.250 27.861 23.047 1.00 50.71 139 PRO A O 1
ATOM 727 N N . VAL A 1 141 ? 7.024 27.570 23.142 1.00 50.98 140 VAL A N 1
ATOM 728 C CA . VAL A 1 141 ? 6.846 27.425 21.690 1.00 51.05 140 VAL A CA 1
ATOM 729 C C . VAL A 1 141 ? 5.569 28.171 21.282 1.00 51.96 140 VAL A C 1
ATOM 730 O O . VAL A 1 141 ? 4.469 27.733 21.603 1.00 51.96 140 VAL A O 1
ATOM 734 N N . THR A 1 142 ? 5.732 29.319 20.624 1.00 52.88 141 THR A N 1
ATOM 735 C CA . THR A 1 142 ? 4.605 30.228 20.326 1.00 53.88 141 THR A CA 1
ATOM 736 C C . THR A 1 142 ? 4.084 30.139 18.892 1.00 54.48 141 THR A C 1
ATOM 737 O O . THR A 1 142 ? 3.094 30.774 18.545 1.00 54.86 141 THR A O 1
ATOM 741 N N . ASN A 1 143 ? 4.781 29.400 18.049 1.00 55.28 142 ASN A N 1
ATOM 742 C CA . ASN A 1 143 ? 4.386 29.271 16.651 1.00 55.59 142 ASN A CA 1
ATOM 743 C C . ASN A 1 143 ? 5.002 28.016 16.026 1.00 54.64 142 ASN A C 1
ATOM 744 O O . ASN A 1 143 ? 5.926 27.406 16.581 1.00 55.53 142 ASN A O 1
ATOM 749 N N . LEU A 1 144 ? 4.465 27.645 14.873 1.00 52.35 143 LEU A N 1
ATOM 750 C CA . LEU A 1 144 ? 4.822 26.416 14.182 1.00 49.48 143 LEU A CA 1
ATOM 751 C C . LEU A 1 144 ? 6.273 26.381 13.725 1.00 54.39 143 LEU A C 1
ATOM 752 O O . LEU A 1 144 ? 6.876 25.302 13.642 1.00 56.17 143 LEU A O 1
ATOM 757 N N . ASP A 1 145 ? 6.825 27.549 13.399 1.00 59.05 144 ASP A N 1
ATOM 758 C CA . ASP A 1 145 ? 8.248 27.655 13.053 1.00 61.45 144 ASP A CA 1
ATOM 759 C C . ASP A 1 145 ? 9.101 27.325 14.243 1.00 61.95 144 ASP A C 1
ATOM 760 O O . ASP A 1 145 ? 10.110 26.644 14.117 1.00 62.53 144 ASP A O 1
ATOM 765 N N . GLU A 1 146 ? 8.710 27.846 15.397 1.00 62.56 145 GLU A N 1
ATOM 766 C CA . GLU A 1 146 ? 9.412 27.566 16.654 1.00 62.78 145 GLU A CA 1
ATOM 767 C C . GLU A 1 146 ? 9.318 26.058 16.961 1.00 62.41 145 GLU A C 1
ATOM 768 O O . GLU A 1 146 ? 10.275 25.451 17.426 1.00 61.96 145 GLU A O 1
ATOM 774 N N . ALA A 1 147 ? 8.143 25.488 16.701 1.00 62.29 146 ALA A N 1
ATOM 775 C CA . ALA A 1 147 ? 7.875 24.066 16.900 1.00 62.54 146 ALA A CA 1
ATOM 776 C C . ALA A 1 147 ? 8.862 23.212 16.104 1.00 62.74 146 ALA A C 1
ATOM 777 O O . ALA A 1 147 ? 9.510 22.321 16.656 1.00 61.87 146 ALA A O 1
ATOM 779 N N . GLU A 1 148 ? 8.970 23.519 14.815 1.00 63.65 147 GLU A N 1
ATOM 780 C CA . GLU A 1 148 ? 9.901 22.836 13.903 1.00 64.93 147 GLU A CA 1
ATOM 781 C C . GLU A 1 148 ? 11.366 22.968 14.358 1.00 65.64 147 GLU A C 1
ATOM 782 O O . GLU A 1 148 ? 12.114 21.990 14.309 1.00 65.60 147 GLU A O 1
ATOM 784 N N . PHE A 1 149 ? 11.754 24.166 14.812 1.00 66.28 148 PHE A N 1
ATOM 785 C CA . PHE A 1 149 ? 13.081 24.396 15.396 1.00 66.97 148 PHE A CA 1
ATOM 786 C C . PHE A 1 149 ? 13.389 23.441 16.553 1.00 66.56 148 PHE A C 1
ATOM 787 O O . PHE A 1 149 ? 14.405 22.734 16.527 1.00 65.83 148 PHE A O 1
ATOM 795 N N . VAL A 1 150 ? 12.527 23.433 17.571 1.00 66.19 149 VAL A N 1
ATOM 796 C CA . VAL A 1 150 ? 12.729 22.544 18.736 1.00 65.97 149 VAL A CA 1
ATOM 797 C C . VAL A 1 150 ? 12.831 21.082 18.280 1.00 65.86 149 VAL A C 1
ATOM 798 O O . VAL A 1 150 ? 13.738 20.376 18.695 1.00 65.47 149 VAL A O 1
ATOM 802 N N . GLN A 1 151 ? 11.924 20.659 17.396 1.00 66.25 150 GLN A N 1
ATOM 803 C CA . GLN A 1 151 ? 11.876 19.270 16.901 1.00 66.62 150 GLN A CA 1
ATOM 804 C C . GLN A 1 151 ? 13.184 18.826 16.236 1.00 67.59 150 GLN A C 1
ATOM 805 O O . GLN A 1 151 ? 13.625 17.691 16.430 1.00 67.43 150 GLN A O 1
ATOM 811 N N . HIS A 1 152 ? 13.788 19.721 15.449 1.00 68.56 151 HIS A N 1
ATOM 812 C CA . HIS A 1 152 ? 15.035 19.417 14.720 1.00 69.29 151 HIS A CA 1
ATOM 813 C C . HIS A 1 152 ? 16.308 19.754 15.516 1.00 68.85 151 HIS A C 1
ATOM 814 O O . HIS A 1 152 ? 17.410 19.454 15.061 1.00 69.12 151 HIS A O 1
ATOM 821 N N . ALA A 1 153 ? 16.166 20.344 16.701 1.00 68.47 152 ALA A N 1
ATOM 822 C CA . ALA A 1 153 ? 17.329 20.598 17.590 1.00 68.37 152 ALA A CA 1
ATOM 823 C C . ALA A 1 153 ? 17.586 19.420 18.538 1.00 68.14 152 ALA A C 1
ATOM 824 O O . ALA A 1 153 ? 18.678 19.276 19.100 1.00 68.10 152 ALA A O 1
ATOM 826 N N . ILE A 1 154 ? 16.550 18.604 18.729 1.00 67.97 153 ILE A N 1
ATOM 827 C CA . ILE A 1 154 ? 16.659 17.337 19.458 1.00 67.47 153 ILE A CA 1
ATOM 828 C C . ILE A 1 154 ? 17.223 16.263 18.512 1.00 67.33 153 ILE A C 1
ATOM 829 O O . ILE A 1 154 ? 17.006 16.298 17.282 1.00 67.15 153 ILE A O 1
ATOM 834 N N . SER A 1 155 ? 17.949 15.324 19.105 1.00 66.87 154 SER A N 1
ATOM 835 C CA . SER A 1 155 ? 18.472 14.156 18.397 1.00 66.58 154 SER A CA 1
ATOM 836 C C . SER A 1 155 ? 18.367 12.934 19.311 1.00 66.36 154 SER A C 1
ATOM 837 O O . SER A 1 155 ? 18.047 13.055 20.507 1.00 66.04 154 SER A O 1
ATOM 840 N N . ALA A 1 156 ? 18.626 11.770 18.718 1.00 66.12 155 ALA A N 1
ATOM 841 C CA . ALA A 1 156 ? 18.479 10.465 19.371 1.00 66.11 155 ALA A CA 1
ATOM 842 C C . ALA A 1 156 ? 19.126 10.438 20.762 1.00 65.76 155 ALA A C 1
ATOM 843 O O . ALA A 1 156 ? 20.279 10.845 20.922 1.00 65.82 155 ALA A O 1
ATOM 845 N N . GLY A 1 157 ? 18.362 9.999 21.761 1.00 65.55 156 GLY A N 1
ATOM 846 C CA . GLY A 1 157 ? 18.884 9.746 23.099 1.00 65.25 156 GLY A CA 1
ATOM 847 C C . GLY A 1 157 ? 19.091 10.966 23.982 1.00 65.19 156 GLY A C 1
ATOM 848 O O . GLY A 1 157 ? 19.615 10.834 25.089 1.00 65.04 156 GLY A O 1
ATOM 849 N N . GLU A 1 158 ? 18.688 12.149 23.508 1.00 64.70 157 GLU A N 1
ATOM 850 C CA . GLU A 1 158 ? 18.880 13.409 24.260 1.00 64.27 157 GLU A CA 1
ATOM 851 C C . GLU A 1 158 ? 17.824 13.641 25.352 1.00 62.69 157 GLU A C 1
ATOM 852 O O . GLU A 1 158 ? 18.137 14.124 26.444 1.00 62.34 157 GLU A O 1
ATOM 858 N N . VAL A 1 159 ? 16.572 13.332 25.015 1.00 61.02 158 VAL A N 1
ATOM 859 C CA . VAL A 1 159 ? 15.417 13.581 25.884 1.00 59.68 158 VAL A CA 1
ATOM 860 C C . VAL A 1 159 ? 14.778 12.242 26.273 1.00 58.72 158 VAL A C 1
ATOM 861 O O . VAL A 1 159 ? 14.618 11.360 25.445 1.00 58.48 158 VAL A O 1
ATOM 865 N N . SER A 1 160 ? 14.440 12.098 27.546 1.00 57.43 159 SER A N 1
ATOM 866 C CA . SER A 1 160 ? 13.835 10.879 28.055 1.00 56.75 159 SER A CA 1
ATOM 867 C C . SER A 1 160 ? 12.371 11.143 28.299 1.00 55.35 159 SER A C 1
ATOM 868 O O . SER A 1 160 ? 11.513 10.390 27.838 1.00 55.46 159 SER A O 1
ATOM 871 N N . LYS A 1 161 ? 12.079 12.217 29.030 1.00 53.42 160 LYS A N 1
ATOM 872 C CA . LYS A 1 161 ? 10.689 12.566 29.295 1.00 51.89 160 LYS A CA 1
ATOM 873 C C . LYS A 1 161 ? 10.339 14.010 28.947 1.00 49.48 160 LYS A C 1
ATOM 874 O O . LYS A 1 161 ? 11.023 14.955 29.361 1.00 48.89 160 LYS A O 1
ATOM 880 N N . ALA A 1 162 ? 9.261 14.147 28.168 1.00 46.91 161 ALA A N 1
ATOM 881 C CA . ALA A 1 162 ? 8.693 15.437 27.786 1.00 45.22 161 ALA A CA 1
ATOM 882 C C . ALA A 1 162 ? 7.305 15.605 28.397 1.00 43.69 161 ALA A C 1
ATOM 883 O O . ALA A 1 162 ? 6.460 14.728 28.264 1.00 42.16 161 ALA A O 1
ATOM 885 N N . VAL A 1 163 ? 7.089 16.736 29.066 1.00 41.95 162 VAL A N 1
ATOM 886 C CA . VAL A 1 163 ? 5.749 17.135 29.444 1.00 41.65 162 VAL A CA 1
ATOM 887 C C . VAL A 1 163 ? 5.324 18.390 28.653 1.00 40.89 162 VAL A C 1
ATOM 888 O O . VAL A 1 163 ? 6.042 19.385 28.632 1.00 40.89 162 VAL A O 1
ATOM 892 N N . ILE A 1 164 ? 4.174 18.320 27.985 1.00 40.12 163 ILE A N 1
ATOM 893 C CA . ILE A 1 164 ? 3.657 19.451 27.221 1.00 38.43 163 ILE A CA 1
ATOM 894 C C . ILE A 1 164 ? 2.585 20.112 28.055 1.00 37.67 163 ILE A C 1
ATOM 895 O O . ILE A 1 164 ? 1.609 19.490 28.416 1.00 37.60 163 ILE A O 1
ATOM 900 N N . VAL A 1 165 ? 2.791 21.375 28.390 1.00 37.88 164 VAL A N 1
ATOM 901 C CA . VAL A 1 165 ? 1.826 22.168 29.133 1.00 37.73 164 VAL A CA 1
ATOM 902 C C . VAL A 1 165 ? 0.958 22.961 28.145 1.00 38.35 164 VAL A C 1
ATOM 903 O O . VAL A 1 165 ? 1.411 23.984 27.576 1.00 37.63 164 VAL A O 1
ATOM 907 N N . GLY A 1 166 ? -0.269 22.469 27.950 1.00 38.59 165 GLY A N 1
ATOM 908 C CA . GLY A 1 166 ? -1.196 22.977 26.952 1.00 38.74 165 GLY A CA 1
ATOM 909 C C . GLY A 1 166 ? -1.541 21.950 25.877 1.00 39.11 165 GLY A C 1
ATOM 910 O O . GLY A 1 166 ? -0.657 21.437 25.217 1.00 39.73 165 GLY A O 1
ATOM 911 N N . GLY A 1 167 ? -2.838 21.673 25.680 1.00 39.07 166 GLY A N 1
ATOM 912 C CA . GLY A 1 167 ? -3.312 20.717 24.665 1.00 38.54 166 GLY A CA 1
ATOM 913 C C . GLY A 1 167 ? -4.022 21.416 23.512 1.00 38.77 166 GLY A C 1
ATOM 914 O O . GLY A 1 167 ? -5.041 20.956 23.028 1.00 37.81 166 GLY A O 1
ATOM 915 N N . GLY A 1 168 ? -3.458 22.535 23.067 1.00 39.57 167 GLY A N 1
ATOM 916 C CA . GLY A 1 168 ? -3.929 23.257 21.891 1.00 38.90 167 GLY A CA 1
ATOM 917 C C . GLY A 1 168 ? -3.208 22.819 20.637 1.00 39.63 167 GLY A C 1
ATOM 918 O O . GLY A 1 168 ? -2.588 21.762 20.618 1.00 39.99 167 GLY A O 1
ATOM 919 N N . PHE A 1 169 ? -3.308 23.626 19.579 1.00 39.97 168 PHE A N 1
ATOM 920 C CA . PHE A 1 169 ? -2.756 23.281 18.279 1.00 40.77 168 PHE A CA 1
ATOM 921 C C . PHE A 1 169 ? -1.254 22.976 18.421 1.00 40.74 168 PHE A C 1
ATOM 922 O O . PHE A 1 169 ? -0.786 21.938 17.995 1.00 40.93 168 PHE A O 1
ATOM 924 N N . ILE A 1 170 ? -0.526 23.884 19.039 1.00 41.66 169 ILE A N 1
ATOM 925 C CA . ILE A 1 170 ? 0.914 23.728 19.242 1.00 42.13 169 ILE A CA 1
ATOM 926 C C . ILE A 1 170 ? 1.240 22.518 20.126 1.00 41.62 169 ILE A C 1
ATOM 927 O O . ILE A 1 170 ? 2.026 21.640 19.759 1.00 41.51 169 ILE A O 1
ATOM 932 N N . GLY A 1 171 ? 0.619 22.455 21.286 1.00 41.33 170 GLY A N 1
ATOM 933 C CA . GLY A 1 171 ? 0.853 21.329 22.186 1.00 41.56 170 GLY A CA 1
ATOM 934 C C . GLY A 1 171 ? 0.671 19.973 21.513 1.00 41.75 170 GLY A C 1
ATOM 935 O O . GLY A 1 171 ? 1.511 19.081 21.630 1.00 41.21 170 GLY A O 1
ATOM 936 N N . LEU A 1 172 ? -0.427 19.808 20.794 1.00 42.38 171 LEU A N 1
ATOM 937 C CA . LEU A 1 172 ? -0.727 18.506 20.239 1.00 43.39 171 LEU A CA 1
ATOM 938 C C . LEU A 1 172 ? 0.230 18.173 19.125 1.00 44.43 171 LEU A C 1
ATOM 939 O O . LEU A 1 172 ? 0.682 17.053 19.044 1.00 43.98 171 LEU A O 1
ATOM 944 N N . GLU A 1 173 ? 0.548 19.140 18.267 1.00 46.59 172 GLU A N 1
ATOM 945 C CA . GLU A 1 173 ? 1.536 18.886 17.195 1.00 48.41 172 GLU A CA 1
ATOM 946 C C . GLU A 1 173 ? 2.897 18.478 17.783 1.00 47.61 172 GLU A C 1
ATOM 947 O O . GLU A 1 173 ? 3.563 17.612 17.237 1.00 46.14 172 GLU A O 1
ATOM 953 N N . MET A 1 174 ? 3.304 19.131 18.878 1.00 47.73 173 MET A N 1
ATOM 954 C CA . MET A 1 174 ? 4.564 18.797 19.542 1.00 47.96 173 MET A CA 1
ATOM 955 C C . MET A 1 174 ? 4.455 17.397 20.166 1.00 47.51 173 MET A C 1
ATOM 956 O O . MET A 1 174 ? 5.386 16.612 20.060 1.00 45.82 173 MET A O 1
ATOM 961 N N . ALA A 1 175 ? 3.324 17.090 20.798 1.00 47.51 174 ALA A N 1
ATOM 962 C CA . ALA A 1 175 ? 3.144 15.753 21.408 1.00 48.47 174 ALA A CA 1
ATOM 963 C C . ALA A 1 175 ? 3.468 14.663 20.399 1.00 49.03 174 ALA A C 1
ATOM 964 O O . ALA A 1 175 ? 4.246 13.747 20.665 1.00 48.06 174 ALA A O 1
ATOM 966 N N . VAL A 1 176 ? 2.828 14.799 19.238 1.00 50.21 175 VAL A N 1
ATOM 967 C CA . VAL A 1 176 ? 2.912 13.844 18.145 1.00 50.90 175 VAL A CA 1
ATOM 968 C C . VAL A 1 176 ? 4.340 13.774 17.595 1.00 51.05 175 VAL A C 1
ATOM 969 O O . VAL A 1 176 ? 4.884 12.706 17.470 1.00 51.07 175 VAL A O 1
ATOM 973 N N . SER A 1 177 ? 4.954 14.914 17.317 1.00 51.27 176 SER A N 1
ATOM 974 C CA . SER A 1 177 ? 6.317 14.940 16.803 1.00 52.04 176 SER A CA 1
ATOM 975 C C . SER A 1 177 ? 7.324 14.281 17.722 1.00 51.75 176 SER A C 1
ATOM 976 O O . SER A 1 177 ? 8.161 13.506 17.265 1.00 51.28 176 SER A O 1
ATOM 979 N N . LEU A 1 178 ? 7.272 14.633 19.001 1.00 51.65 177 LEU A N 1
ATOM 980 C CA . LEU A 1 178 ? 8.221 14.100 19.965 1.00 51.86 177 LEU A CA 1
ATOM 981 C C . LEU A 1 178 ? 8.049 12.591 20.078 1.00 53.08 177 LEU A C 1
ATOM 982 O O . LEU A 1 178 ? 9.033 11.868 20.027 1.00 52.86 177 LEU A O 1
ATOM 987 N N . ALA A 1 179 ? 6.818 12.108 20.210 1.00 54.62 178 ALA A N 1
ATOM 988 C CA . ALA A 1 179 ? 6.607 10.662 20.334 1.00 56.31 178 ALA A CA 1
ATOM 989 C C . ALA A 1 179 ? 6.926 9.926 19.033 1.00 58.08 178 ALA A C 1
ATOM 990 O O . ALA A 1 179 ? 7.446 8.817 19.057 1.00 59.05 178 ALA A O 1
ATOM 992 N N . ASP A 1 180 ? 6.661 10.553 17.892 1.00 60.08 179 ASP A N 1
ATOM 993 C CA . ASP A 1 180 ? 6.760 9.853 16.600 1.00 61.35 179 ASP A CA 1
ATOM 994 C C . ASP A 1 180 ? 8.120 9.946 15.906 1.00 62.12 179 ASP A C 1
ATOM 995 O O . ASP A 1 180 ? 8.572 8.976 15.320 1.00 62.49 179 ASP A O 1
ATOM 1000 N N . MET A 1 181 ? 8.750 11.118 15.930 1.00 63.05 180 MET A N 1
ATOM 1001 C CA . MET A 1 181 ? 10.071 11.282 15.321 1.00 63.55 180 MET A CA 1
ATOM 1002 C C . MET A 1 181 ? 11.117 10.675 16.223 1.00 63.55 180 MET A C 1
ATOM 1003 O O . MET A 1 181 ? 12.100 10.132 15.739 1.00 63.98 180 MET A O 1
ATOM 1008 N N . TRP A 1 182 ? 10.937 10.798 17.533 1.00 62.93 181 TRP A N 1
ATOM 1009 C CA . TRP A 1 182 ? 12.024 10.490 18.442 1.00 62.75 181 TRP A CA 1
ATOM 1010 C C . TRP A 1 182 ? 11.735 9.457 19.513 1.00 61.70 181 TRP A C 1
ATOM 1011 O O . TRP A 1 182 ? 12.634 9.152 20.299 1.00 61.56 181 TRP A O 1
ATOM 1022 N N . GLY A 1 183 ? 10.517 8.914 19.563 1.00 60.12 182 GLY A N 1
ATOM 1023 C CA . GLY A 1 183 ? 10.164 7.953 20.629 1.00 59.41 182 GLY A CA 1
ATOM 1024 C C . GLY A 1 183 ? 10.272 8.467 22.077 1.00 58.27 182 GLY A C 1
ATOM 1025 O O . GLY A 1 183 ? 10.489 7.701 23.026 1.00 58.74 182 GLY A O 1
ATOM 1026 N N . ILE A 1 184 ? 10.095 9.768 22.246 1.00 56.46 183 ILE A N 1
ATOM 1027 C CA . ILE A 1 184 ? 10.142 10.398 23.550 1.00 54.78 183 ILE A CA 1
ATOM 1028 C C . ILE A 1 184 ? 8.854 10.085 24.291 1.00 53.45 183 ILE A C 1
ATOM 1029 O O . ILE A 1 184 ? 7.766 10.205 23.733 1.00 54.23 183 ILE A O 1
ATOM 1034 N N . ASP A 1 185 ? 8.986 9.671 25.544 1.00 51.89 184 ASP A N 1
ATOM 1035 C CA . ASP A 1 185 ? 7.853 9.546 26.474 1.00 50.90 184 ASP A CA 1
ATOM 1036 C C . ASP A 1 185 ? 7.180 10.902 26.730 1.00 48.71 184 ASP A C 1
ATOM 1037 O O . ASP A 1 185 ? 7.772 11.814 27.318 1.00 47.24 184 ASP A O 1
ATOM 1042 N N . THR A 1 186 ? 5.938 11.014 26.272 1.00 47.04 185 THR A N 1
ATOM 1043 C CA . THR A 1 186 ? 5.276 12.298 26.147 1.00 45.65 185 THR A CA 1
ATOM 1044 C C . THR A 1 186 ? 3.949 12.320 26.864 1.00 43.33 185 THR A C 1
ATOM 1045 O O . THR A 1 186 ? 3.140 11.415 26.701 1.00 42.73 185 THR A O 1
ATOM 1049 N N . THR A 1 187 ? 3.746 13.376 27.649 1.00 41.43 186 THR A N 1
ATOM 1050 C CA . THR A 1 187 ? 2.511 13.609 28.403 1.00 41.10 186 THR A CA 1
ATOM 1051 C C . THR A 1 187 ? 2.014 15.029 28.143 1.00 40.19 186 THR A C 1
ATOM 1052 O O . THR A 1 187 ? 2.791 15.980 28.164 1.00 40.71 186 THR A O 1
ATOM 1056 N N . VAL A 1 188 ? 0.725 15.165 27.872 1.00 39.90 187 VAL A N 1
ATOM 1057 C CA . VAL A 1 188 ? 0.095 16.481 27.709 1.00 38.70 187 VAL A CA 1
ATOM 1058 C C . VAL A 1 188 ? -0.694 16.752 28.954 1.00 38.12 187 VAL A C 1
ATOM 1059 O O . VAL A 1 188 ? -1.416 15.899 29.404 1.00 38.24 187 VAL A O 1
ATOM 1063 N N . VAL A 1 189 ? -0.521 17.940 29.515 1.00 38.19 188 VAL A N 1
ATOM 1064 C CA . VAL A 1 189 ? -1.269 18.387 30.670 1.00 37.59 188 VAL A CA 1
ATOM 1065 C C . VAL A 1 189 ? -2.037 19.664 30.311 1.00 37.90 188 VAL A C 1
ATOM 1066 O O . VAL A 1 189 ? -1.459 20.661 29.952 1.00 37.26 188 VAL A O 1
ATOM 1070 N N . 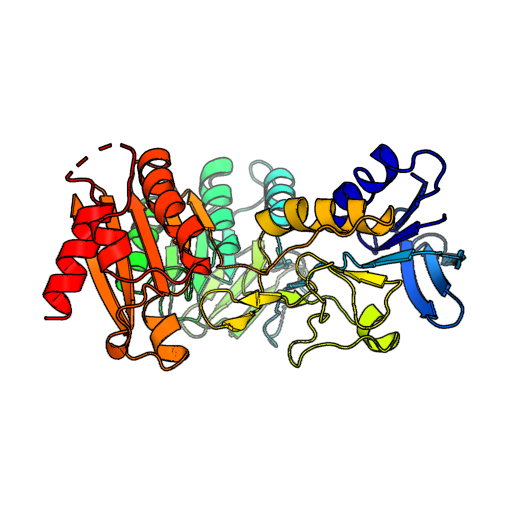GLU A 1 190 ? -3.354 19.609 30.454 1.00 39.16 189 GLU A N 1
ATOM 1071 C CA . GLU A 1 190 ? -4.245 20.677 30.051 1.00 39.12 189 GLU A CA 1
ATOM 1072 C C . GLU A 1 190 ? -5.145 21.074 31.229 1.00 40.01 189 GLU A C 1
ATOM 1073 O O . GLU A 1 190 ? -5.795 20.252 31.858 1.00 39.92 189 GLU A O 1
ATOM 1079 N N . LEU A 1 191 ? -5.174 22.360 31.481 1.00 40.96 190 LEU A N 1
ATOM 1080 C CA . LEU A 1 191 ? -5.995 22.953 32.497 1.00 42.54 190 LEU A CA 1
ATOM 1081 C C . LEU A 1 191 ? -7.511 22.810 32.201 1.00 42.23 190 LEU A C 1
ATOM 1082 O O . LEU A 1 191 ? -8.282 22.420 33.074 1.00 42.77 190 LEU A O 1
ATOM 1087 N N . ALA A 1 192 ? -7.932 23.096 30.974 1.00 42.02 191 ALA A N 1
ATOM 1088 C CA . ALA A 1 192 ? -9.354 22.985 30.601 1.00 41.21 191 ALA A CA 1
ATOM 1089 C C . ALA A 1 192 ? -9.797 21.523 30.662 1.00 41.01 191 ALA A C 1
ATOM 1090 O O . ALA A 1 192 ? -8.972 20.602 30.581 1.00 40.43 191 ALA A O 1
ATOM 1092 N N . ASP A 1 193 ? -11.098 21.296 30.789 1.00 41.42 192 ASP A N 1
ATOM 1093 C CA . ASP A 1 193 ? -11.624 19.921 30.861 1.00 41.54 192 ASP A CA 1
ATOM 1094 C C . ASP A 1 193 ? -11.556 19.149 29.542 1.00 40.04 192 ASP A C 1
ATOM 1095 O O . ASP A 1 193 ? -12.104 18.046 29.442 1.00 38.70 192 ASP A O 1
ATOM 1100 N N . GLN A 1 194 ? -10.941 19.743 28.523 1.00 38.09 193 GLN A N 1
ATOM 1101 C CA . GLN A 1 194 ? -10.760 19.064 27.269 1.00 38.23 193 GLN A CA 1
ATOM 1102 C C . GLN A 1 194 ? -9.483 19.559 26.612 1.00 38.50 193 GLN A C 1
ATOM 1103 O O . GLN A 1 194 ? -9.066 20.673 26.859 1.00 39.05 193 GLN A O 1
ATOM 1109 N N . ILE A 1 195 ? -8.870 18.729 25.775 1.00 38.58 194 ILE A N 1
ATOM 1110 C CA . ILE A 1 195 ? -7.852 19.189 24.857 1.00 38.51 194 ILE A CA 1
ATOM 1111 C C . ILE A 1 195 ? -8.525 19.925 23.702 1.00 38.78 194 ILE A C 1
ATOM 1112 O O . ILE A 1 195 ? -9.745 19.807 23.504 1.00 39.89 194 ILE A O 1
ATOM 1117 N N . MET A 1 196 ? -7.720 20.693 22.962 1.00 37.81 195 MET A N 1
ATOM 1118 C CA . MET A 1 196 ? -8.178 21.616 21.916 1.00 36.97 195 MET A CA 1
ATOM 1119 C C . MET A 1 196 ? -9.352 22.546 22.302 1.00 36.69 195 MET A C 1
ATOM 1120 O O . MET A 1 196 ? -10.241 22.780 21.485 1.00 34.96 195 MET A O 1
ATOM 1125 N N . PRO A 1 197 ? -9.326 23.129 23.514 1.00 36.82 196 PRO A N 1
ATOM 1126 C CA . PRO A 1 197 ? -10.447 23.972 23.875 1.00 37.87 196 PRO A CA 1
ATOM 1127 C C . PRO A 1 197 ? -10.569 25.178 22.956 1.00 38.90 196 PRO A C 1
ATOM 1128 O O . PRO A 1 197 ? -9.581 25.797 22.627 1.00 37.33 196 PRO A O 1
ATOM 1132 N N . GLY A 1 198 ? -11.789 25.465 22.510 1.00 40.04 197 GLY A N 1
ATOM 1133 C CA . GLY A 1 198 ? -12.015 26.559 21.582 1.00 40.59 197 GLY A CA 1
ATOM 1134 C C . GLY A 1 198 ? -11.798 26.214 20.115 1.00 41.45 197 GLY A C 1
ATOM 1135 O O . GLY A 1 198 ? -12.110 27.035 19.259 1.00 41.99 197 GLY A O 1
ATOM 1136 N N . PHE A 1 199 ? -11.231 25.039 19.821 1.00 41.77 198 PHE A N 1
ATOM 1137 C CA . PHE A 1 199 ? -11.032 24.579 18.444 1.00 42.69 198 PHE A CA 1
ATOM 1138 C C . PHE A 1 199 ? -11.955 23.410 18.039 1.00 41.81 198 PHE A C 1
ATOM 1139 O O . PHE A 1 199 ? -12.468 23.412 16.921 1.00 41.92 198 PHE A O 1
ATOM 1147 N N . THR A 1 200 ? -12.123 22.409 18.912 1.00 40.41 199 THR A N 1
ATOM 1148 C CA . THR A 1 200 ? -13.162 21.399 18.739 1.00 39.83 199 THR A CA 1
ATOM 1149 C C . THR A 1 200 ? -14.109 21.423 19.933 1.00 39.01 199 THR A C 1
ATOM 1150 O O . THR A 1 200 ? -13.749 21.927 20.993 1.00 39.44 199 THR A O 1
ATOM 1154 N N . SER A 1 201 ? -15.320 20.883 19.764 1.00 37.96 200 SER A N 1
ATOM 1155 C CA . SER A 1 201 ? -16.219 20.639 20.918 1.00 37.82 200 SER A CA 1
ATOM 1156 C C . SER A 1 201 ? -15.628 19.599 21.881 1.00 37.39 200 SER A C 1
ATOM 1157 O O . SER A 1 201 ? -14.717 18.862 21.522 1.00 37.29 200 SER A O 1
ATOM 1160 N N . LYS A 1 202 ? -16.180 19.513 23.082 1.00 38.52 201 LYS A N 1
ATOM 1161 C CA . LYS A 1 202 ? -15.810 18.457 24.051 1.00 40.17 201 LYS A CA 1
ATOM 1162 C C . LYS A 1 202 ? -15.993 17.051 23.468 1.00 39.87 201 LYS A C 1
ATOM 1163 O O . LYS A 1 202 ? -15.084 16.221 23.512 1.00 40.20 201 LYS A O 1
ATOM 1169 N N . SER A 1 203 ? -17.144 16.810 22.846 1.00 39.61 202 SER A N 1
ATOM 1170 C CA . SER A 1 203 ? -17.457 15.512 22.254 1.00 39.62 202 SER A CA 1
ATOM 1171 C C . SER A 1 203 ? -16.461 15.125 21.144 1.00 39.75 202 SER A C 1
ATOM 1172 O O . SER A 1 203 ? -15.964 13.982 21.086 1.00 39.06 202 SER A O 1
ATOM 1175 N N . LEU A 1 204 ? -16.134 16.087 20.284 1.00 39.42 203 LEU A N 1
ATOM 1176 C CA . LEU A 1 204 ? -15.165 15.827 19.232 1.00 39.38 203 LEU A CA 1
ATOM 1177 C C . LEU A 1 204 ? -13.721 15.681 19.775 1.00 39.28 203 LEU A C 1
ATOM 1178 O O . LEU A 1 204 ? -12.912 14.897 19.264 1.00 38.95 203 LEU A O 1
ATOM 1183 N N . SER A 1 205 ? -13.391 16.448 20.793 1.00 39.96 204 SER A N 1
ATOM 1184 C CA . SER A 1 205 ? -12.052 16.362 21.354 1.00 41.54 204 SER A CA 1
ATOM 1185 C C . SER A 1 205 ? -11.689 14.956 21.810 1.00 42.19 204 SER A C 1
ATOM 1186 O O . SER A 1 205 ? -10.523 14.585 21.733 1.00 43.24 204 SER A O 1
ATOM 1189 N N . GLN A 1 206 ? -12.668 14.152 22.221 1.00 43.37 205 GLN A N 1
ATOM 1190 C CA . GLN A 1 206 ? -12.389 12.785 22.696 1.00 44.08 205 GLN A CA 1
ATOM 1191 C C . GLN A 1 206 ? -11.833 11.919 21.591 1.00 44.39 205 GLN A C 1
ATOM 1192 O O . GLN A 1 206 ? -11.016 11.021 21.837 1.00 44.41 205 GLN A O 1
ATOM 1198 N N . MET A 1 207 ? -12.320 12.130 20.378 1.00 44.43 206 MET A N 1
ATOM 1199 C CA . MET A 1 207 ? -11.760 11.425 19.246 1.00 45.57 206 MET A CA 1
ATOM 1200 C C . MET A 1 207 ? -10.269 11.766 19.136 1.00 45.02 206 MET A C 1
ATOM 1201 O O . MET A 1 207 ? -9.438 10.898 18.939 1.00 45.79 206 MET A O 1
ATOM 1206 N N . LEU A 1 208 ? -9.924 13.036 19.262 1.00 44.53 207 LEU A N 1
ATOM 1207 C CA . LEU A 1 208 ? -8.522 13.423 19.135 1.00 44.07 207 LEU A CA 1
ATOM 1208 C C . LEU A 1 208 ? -7.753 12.877 20.340 1.00 43.73 207 LEU A C 1
ATOM 1209 O O . LEU A 1 208 ? -6.643 12.393 20.186 1.00 43.53 207 LEU A O 1
ATOM 1214 N N . ARG A 1 209 ? -8.350 12.951 21.522 1.00 44.00 208 ARG A N 1
ATOM 1215 C CA . ARG A 1 209 ? -7.729 12.419 22.739 1.00 45.03 208 ARG A CA 1
ATOM 1216 C C . ARG A 1 209 ? -7.343 10.955 22.556 1.00 46.27 208 ARG A C 1
ATOM 1217 O O . ARG A 1 209 ? -6.215 10.576 22.901 1.00 46.28 208 ARG A O 1
ATOM 1225 N N . HIS A 1 210 ? -8.236 10.163 21.954 1.00 47.94 209 HIS A N 1
ATOM 1226 C CA . HIS A 1 210 ? -8.009 8.722 21.804 1.00 49.25 209 HIS A CA 1
ATOM 1227 C C . HIS A 1 210 ? -6.872 8.469 20.861 1.00 49.72 209 HIS A C 1
ATOM 1228 O O . HIS A 1 210 ? -6.061 7.582 21.113 1.00 50.04 209 HIS A O 1
ATOM 1235 N N . ASP A 1 211 ? -6.826 9.223 19.764 1.00 49.59 210 ASP A N 1
ATOM 1236 C CA . ASP A 1 211 ? -5.728 9.104 18.843 1.00 49.73 210 ASP A CA 1
ATOM 1237 C C . ASP A 1 211 ? -4.433 9.254 19.622 1.00 49.79 210 ASP A C 1
ATOM 1238 O O . ASP A 1 211 ? -3.511 8.482 19.400 1.00 50.02 210 ASP A O 1
ATOM 1243 N N . LEU A 1 212 ? -4.362 10.208 20.553 1.00 50.04 211 LEU A N 1
ATOM 1244 C CA . LEU A 1 212 ? -3.120 10.405 21.313 1.00 50.32 211 LEU A CA 1
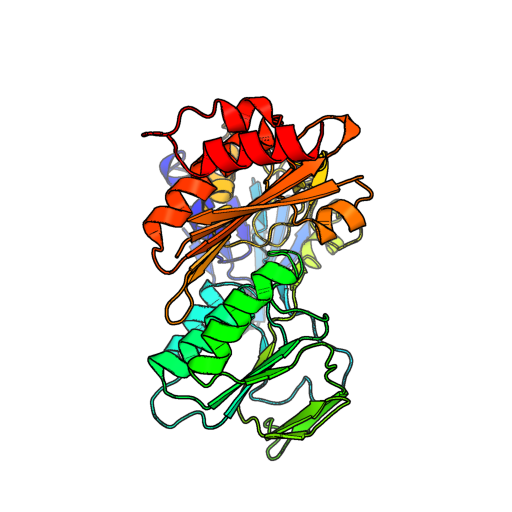ATOM 1245 C C . LEU A 1 212 ? -2.840 9.235 22.292 1.00 50.86 211 LEU A C 1
ATOM 1246 O O . LEU A 1 212 ? -1.732 8.717 22.346 1.00 49.88 211 LEU A O 1
ATOM 1251 N N . GLU A 1 213 ? -3.843 8.849 23.068 1.00 51.50 212 GLU A N 1
ATOM 1252 C CA . GLU A 1 213 ? -3.659 7.840 24.090 1.00 52.98 212 GLU A CA 1
ATOM 1253 C C . GLU A 1 213 ? -3.354 6.447 23.551 1.00 53.77 212 GLU A C 1
ATOM 1254 O O . GLU A 1 213 ? -2.660 5.671 24.204 1.00 53.78 212 GLU A O 1
ATOM 1260 N N . LYS A 1 214 ? -3.853 6.136 22.366 1.00 54.52 213 LYS A N 1
ATOM 1261 C CA . LYS A 1 214 ? -3.638 4.823 21.811 1.00 55.32 213 LYS A CA 1
ATOM 1262 C C . LYS A 1 214 ? -2.274 4.741 21.125 1.00 55.31 213 LYS A C 1
ATOM 1263 O O . LYS A 1 214 ? -1.775 3.645 20.830 1.00 55.71 213 LYS A O 1
ATOM 1269 N N . ASN A 1 215 ? -1.659 5.894 20.888 1.00 54.60 214 ASN A N 1
ATOM 1270 C CA . ASN A 1 215 ? -0.277 5.915 20.421 1.00 54.00 214 ASN A CA 1
ATOM 1271 C C . ASN A 1 215 ? 0.665 6.384 21.546 1.00 53.09 214 ASN A C 1
ATOM 1272 O O . ASN A 1 215 ? 1.677 7.019 21.287 1.00 52.17 214 ASN A O 1
ATOM 1277 N N . ASP A 1 216 ? 0.287 6.077 22.790 1.00 52.27 215 ASP A N 1
ATOM 1278 C CA . ASP A 1 216 ? 1.158 6.191 23.970 1.00 52.51 215 ASP A CA 1
ATOM 1279 C C . ASP A 1 216 ? 1.389 7.595 24.532 1.00 51.23 215 ASP A C 1
ATOM 1280 O O . ASP A 1 216 ? 2.204 7.767 25.444 1.00 51.20 215 ASP A O 1
ATOM 1285 N N . VAL A 1 217 ? 0.711 8.600 23.998 1.00 49.34 216 VAL A N 1
ATOM 1286 C CA . VAL A 1 217 ? 0.743 9.899 24.632 1.00 47.89 216 VAL A CA 1
ATOM 1287 C C . VAL A 1 217 ? -0.269 9.854 25.768 1.00 47.76 216 VAL A C 1
ATOM 1288 O O . VAL A 1 217 ? -1.434 9.550 25.555 1.00 48.20 216 VAL A O 1
ATOM 1292 N N . VAL A 1 218 ? 0.182 10.127 26.982 1.00 46.94 217 VAL A N 1
ATOM 1293 C CA . VAL A 1 218 ? -0.727 10.252 28.096 1.00 46.31 217 VAL A CA 1
ATOM 1294 C C . VAL A 1 218 ? -1.285 11.665 28.110 1.00 46.02 217 VAL A C 1
ATOM 1295 O O . VAL A 1 218 ? -0.533 12.644 27.900 1.00 46.07 217 VAL A O 1
ATOM 1299 N N . VAL A 1 219 ? -2.584 11.779 28.399 1.00 45.12 218 VAL A N 1
ATOM 1300 C CA . VAL A 1 219 ? -3.259 13.073 28.472 1.00 44.09 218 VAL A CA 1
ATOM 1301 C C . VAL A 1 219 ? -3.941 13.326 29.809 1.00 44.29 218 VAL A C 1
ATOM 1302 O O . VAL A 1 219 ? -4.708 12.519 30.276 1.00 44.18 218 VAL A O 1
ATOM 1306 N N . HIS A 1 220 ? -3.679 14.467 30.418 1.00 44.82 219 HIS A N 1
ATOM 1307 C CA . HIS A 1 220 ? -4.376 14.835 31.633 1.00 46.17 219 HIS A CA 1
ATOM 1308 C C . HIS A 1 220 ? -5.071 16.143 31.372 1.00 46.11 219 HIS A C 1
ATOM 1309 O O . HIS A 1 220 ? -4.423 17.116 30.972 1.00 46.78 219 HIS A O 1
ATOM 1316 N N . THR A 1 221 ? -6.382 16.151 31.604 1.00 46.41 220 THR A N 1
ATOM 1317 C CA . THR A 1 221 ? -7.222 17.345 31.538 1.00 46.48 220 THR A CA 1
ATOM 1318 C C . THR A 1 221 ? -7.753 17.741 32.927 1.00 47.25 220 THR A C 1
ATOM 1319 O O . THR A 1 221 ? -7.652 16.988 33.897 1.00 47.95 220 THR A O 1
ATOM 1323 N N . GLY A 1 222 ? -8.340 18.922 33.026 1.00 47.45 221 GLY A N 1
ATOM 1324 C CA . GLY A 1 222 ? -8.715 19.450 34.309 1.00 47.96 221 GLY A CA 1
ATOM 1325 C C . GLY A 1 222 ? -7.578 19.413 35.324 1.00 48.29 221 GLY A C 1
ATOM 1326 O O . GLY A 1 222 ? -7.821 19.193 36.509 1.00 48.75 221 GLY A O 1
ATOM 1327 N N . GLU A 1 223 ? -6.348 19.678 34.866 1.00 48.47 222 GLU A N 1
ATOM 1328 C CA . GLU A 1 223 ? -5.152 19.521 35.686 1.00 48.13 222 GLU A CA 1
ATOM 1329 C C . GLU A 1 223 ? -4.221 20.719 35.582 1.00 48.35 222 GLU A C 1
ATOM 1330 O O . GLU A 1 223 ? -3.859 21.147 34.487 1.00 47.54 222 GLU A O 1
ATOM 1336 N N . LYS A 1 224 ? -3.850 21.259 36.745 1.00 48.71 223 LYS A N 1
ATOM 1337 C CA . LYS A 1 224 ? -3.132 22.529 36.849 1.00 49.60 223 LYS A CA 1
ATOM 1338 C C . LYS A 1 224 ? -1.671 22.310 37.224 1.00 49.17 223 LYS A C 1
ATOM 1339 O O . LYS A 1 224 ? -1.371 21.450 38.051 1.00 50.04 223 LYS A O 1
ATOM 1345 N N . VAL A 1 225 ? -0.780 23.119 36.648 1.00 48.20 224 VAL A N 1
ATOM 1346 C CA . VAL A 1 225 ? 0.636 23.053 36.967 1.00 47.53 224 VAL A CA 1
ATOM 1347 C C . VAL A 1 225 ? 0.832 23.899 38.228 1.00 47.29 224 VAL A C 1
ATOM 1348 O O . VAL A 1 225 ? 0.466 25.081 38.269 1.00 46.37 224 VAL A O 1
ATOM 1352 N N . VAL A 1 226 ? 1.406 23.273 39.250 1.00 46.87 225 VAL A N 1
ATOM 1353 C CA . VAL A 1 226 ? 1.620 23.924 40.543 1.00 46.68 225 VAL A CA 1
ATOM 1354 C C . VAL A 1 226 ? 3.046 24.436 40.720 1.00 46.54 225 VAL A C 1
ATOM 1355 O O . VAL A 1 226 ? 3.246 25.526 41.261 1.00 47.58 225 VAL A O 1
ATOM 1359 N N . ARG A 1 227 ? 4.026 23.658 40.282 1.00 45.99 226 ARG A N 1
ATOM 1360 C CA . ARG A 1 227 ? 5.389 24.130 40.207 1.00 46.19 226 ARG A CA 1
ATOM 1361 C C . ARG A 1 227 ? 6.249 23.153 39.375 1.00 45.76 226 ARG A C 1
ATOM 1362 O O . ARG A 1 227 ? 5.867 22.005 39.157 1.00 44.62 226 ARG A O 1
ATOM 1370 N N . LEU A 1 228 ? 7.383 23.658 38.891 1.00 45.65 227 LEU A N 1
ATOM 1371 C CA . LEU A 1 228 ? 8.427 22.839 38.292 1.00 46.35 227 LEU A CA 1
ATOM 1372 C C . LEU A 1 228 ? 9.590 22.681 39.291 1.00 47.66 227 LEU A C 1
ATOM 1373 O O . LEU A 1 228 ? 9.977 23.632 39.958 1.00 47.28 227 LEU A O 1
ATOM 1378 N N . GLU A 1 229 ? 10.104 21.461 39.370 1.00 49.11 228 GLU A N 1
ATOM 1379 C CA . GLU A 1 229 ? 11.219 21.108 40.231 1.00 50.73 228 GLU A CA 1
ATOM 1380 C C . GLU A 1 229 ? 12.433 20.719 39.408 1.00 52.63 228 GLU A C 1
ATOM 1381 O O . GLU A 1 229 ? 12.298 20.038 38.362 1.00 52.81 228 GLU A O 1
ATOM 1387 N N . GLY A 1 230 ? 13.605 21.174 39.877 1.00 53.54 229 GLY A N 1
ATOM 1388 C CA . GLY A 1 230 ? 14.859 21.038 39.142 1.00 54.55 229 GLY A CA 1
ATOM 1389 C C . GLY A 1 230 ? 16.052 20.444 39.890 1.00 55.71 229 GLY A C 1
ATOM 1390 O O . GLY A 1 230 ? 16.100 20.464 41.141 1.00 54.42 229 GLY A O 1
ATOM 1391 N N . GLU A 1 231 ? 17.027 19.960 39.100 1.00 57.03 230 GLU A N 1
ATOM 1392 C CA . GLU A 1 231 ? 18.260 19.344 39.617 1.00 58.27 230 GLU A CA 1
ATOM 1393 C C . GLU A 1 231 ? 19.583 20.071 39.325 1.00 59.48 230 GLU A C 1
ATOM 1394 O O . GLU A 1 231 ? 20.374 20.291 40.239 1.00 60.45 230 GLU A O 1
ATOM 1400 N N . ASN A 1 232 ? 19.857 20.477 38.095 1.00 60.14 231 ASN A N 1
ATOM 1401 C CA . ASN A 1 232 ? 21.101 21.245 37.890 1.00 59.99 231 ASN A CA 1
ATOM 1402 C C . ASN A 1 232 ? 20.854 22.726 37.656 1.00 59.17 231 ASN A C 1
ATOM 1403 O O . ASN A 1 232 ? 21.671 23.377 37.028 1.00 59.68 231 ASN A O 1
ATOM 1405 N N . GLY A 1 233 ? 19.743 23.259 38.160 1.00 57.74 232 GLY A N 1
ATOM 1406 C CA . GLY A 1 233 ? 19.117 24.416 37.514 1.00 56.70 232 GLY A CA 1
ATOM 1407 C C . GLY A 1 233 ? 18.505 24.013 36.148 1.00 55.53 232 GLY A C 1
ATOM 1408 O O . GLY A 1 233 ? 18.235 24.877 35.292 1.00 55.30 232 GLY A O 1
ATOM 1409 N N . LYS A 1 234 ? 18.321 22.693 35.972 1.00 53.62 233 LYS A N 1
ATOM 1410 C CA . LYS A 1 234 ? 17.624 22.074 34.853 1.00 52.19 233 LYS A CA 1
ATOM 1411 C C . LYS A 1 234 ? 16.353 21.372 35.358 1.00 50.95 233 LYS A C 1
ATOM 1412 O O . LYS A 1 234 ? 16.378 20.694 36.390 1.00 49.54 233 LYS A O 1
ATOM 1414 N N . VAL A 1 235 ? 15.242 21.528 34.635 1.00 49.95 234 VAL A N 1
ATOM 1415 C CA . VAL A 1 235 ? 13.967 20.896 35.039 1.00 48.96 234 VAL A CA 1
ATOM 1416 C C . VAL A 1 235 ? 14.118 19.396 35.128 1.00 47.84 234 VAL A C 1
ATOM 1417 O O . VAL A 1 235 ? 14.738 18.780 34.291 1.00 47.41 234 VAL A O 1
ATOM 1421 N N . ALA A 1 236 ? 13.519 18.817 36.152 1.00 47.53 235 ALA A N 1
ATOM 1422 C CA . ALA A 1 236 ? 13.494 17.372 36.336 1.00 46.88 235 ALA A CA 1
ATOM 1423 C C . ALA A 1 236 ? 12.084 16.837 36.648 1.00 46.82 235 ALA A C 1
ATOM 1424 O O . ALA A 1 236 ? 11.807 15.641 36.433 1.00 46.66 235 ALA A O 1
ATOM 1426 N N . ARG A 1 237 ? 11.212 17.685 37.202 1.00 46.02 236 ARG A N 1
ATOM 1427 C CA . ARG A 1 237 ? 9.868 17.248 37.572 1.00 45.78 236 ARG A CA 1
ATOM 1428 C C . ARG A 1 237 ? 8.826 18.363 37.379 1.00 44.24 236 ARG A C 1
ATOM 1429 O O . ARG A 1 237 ? 9.093 19.531 37.641 1.00 43.78 236 ARG A O 1
ATOM 1437 N N . VAL A 1 238 ? 7.646 17.988 36.897 1.00 42.71 237 VAL A N 1
ATOM 1438 C CA . VAL A 1 238 ? 6.477 18.887 36.919 1.00 41.49 237 VAL A CA 1
ATOM 1439 C C . VAL A 1 238 ? 5.497 18.433 38.004 1.00 40.90 237 VAL A C 1
ATOM 1440 O O . VAL A 1 238 ? 5.051 17.297 38.035 1.00 39.66 237 VAL A O 1
ATOM 1444 N N . ILE A 1 239 ? 5.152 19.330 38.901 1.00 41.74 238 ILE A N 1
ATOM 1445 C CA . ILE A 1 239 ? 4.174 18.984 39.953 1.00 42.19 238 ILE A CA 1
ATOM 1446 C C . ILE A 1 239 ? 2.876 19.613 39.556 1.00 42.19 238 ILE A C 1
ATOM 1447 O O . ILE A 1 239 ? 2.807 20.813 39.399 1.00 41.17 238 ILE A O 1
ATOM 1452 N N . THR A 1 240 ? 1.858 18.790 39.409 1.00 43.80 239 THR A N 1
ATOM 1453 C CA . THR A 1 240 ? 0.523 19.279 39.177 1.00 45.28 239 THR A CA 1
ATOM 1454 C C . THR A 1 240 ? -0.242 19.217 40.491 1.00 47.23 239 THR A C 1
ATOM 1455 O O . THR A 1 240 ? 0.311 18.756 41.503 1.00 46.98 239 THR A O 1
ATOM 1459 N N . ASP A 1 241 ? -1.489 19.699 40.485 1.00 48.93 240 ASP A N 1
ATOM 1460 C CA . ASP A 1 241 ? -2.372 19.571 41.658 1.00 50.58 240 ASP A CA 1
ATOM 1461 C C . ASP A 1 241 ? -2.882 18.138 41.862 1.00 51.58 240 ASP A C 1
ATOM 1462 O O . ASP A 1 241 ? -3.603 17.851 42.835 1.00 53.09 240 ASP A O 1
ATOM 1467 N N . LYS A 1 242 ? -2.504 17.233 40.968 1.00 51.91 241 LYS A N 1
ATOM 1468 C CA . LYS A 1 242 ? -2.944 15.850 41.049 1.00 52.38 241 LYS A CA 1
ATOM 1469 C C . LYS A 1 242 ? -1.824 14.802 41.063 1.00 52.53 241 LYS A C 1
ATOM 1470 O O . LYS A 1 242 ? -2.076 13.650 41.424 1.00 52.84 241 LYS A O 1
ATOM 1476 N N . ARG A 1 243 ? -0.607 15.176 40.650 1.00 51.98 242 ARG A N 1
ATOM 1477 C CA . ARG A 1 243 ? 0.485 14.214 40.560 1.00 51.85 242 ARG A CA 1
ATOM 1478 C C . ARG A 1 243 ? 1.841 14.879 40.394 1.00 51.69 242 ARG A C 1
ATOM 1479 O O . ARG A 1 243 ? 1.945 16.105 40.281 1.00 51.27 242 ARG A O 1
ATOM 1487 N N . THR A 1 244 ? 2.869 14.035 40.385 1.00 51.63 243 THR A N 1
ATOM 1488 C CA . THR A 1 244 ? 4.238 14.428 40.075 1.00 51.87 243 THR A CA 1
ATOM 1489 C C . THR A 1 244 ? 4.667 13.686 38.805 1.00 52.04 243 THR A C 1
ATOM 1490 O O . THR A 1 244 ? 4.514 12.465 38.718 1.00 51.95 243 THR A O 1
ATOM 1494 N N . LEU A 1 245 ? 5.170 14.435 37.816 1.00 51.73 244 LEU A N 1
ATOM 1495 C CA . LEU A 1 245 ? 5.639 13.860 36.553 1.00 51.65 244 LEU A CA 1
ATOM 1496 C C . LEU A 1 245 ? 7.113 14.166 36.414 1.00 51.40 244 LEU A C 1
ATOM 1497 O O . LEU A 1 245 ? 7.556 15.288 36.649 1.00 51.79 244 LEU A O 1
ATOM 1502 N N . ASP A 1 246 ? 7.879 13.164 36.039 1.00 51.34 245 ASP A N 1
ATOM 1503 C CA . ASP A 1 246 ? 9.271 13.400 35.674 1.00 51.45 245 ASP A CA 1
ATOM 1504 C C . ASP A 1 246 ? 9.321 14.011 34.263 1.00 50.13 245 ASP A C 1
ATOM 1505 O O . ASP A 1 246 ? 8.694 13.487 33.337 1.00 49.83 245 ASP A O 1
ATOM 1510 N N . ALA A 1 247 ? 10.071 15.095 34.113 1.00 48.99 246 ALA A N 1
ATOM 1511 C CA . ALA A 1 247 ? 10.328 15.679 32.809 1.00 49.18 246 ALA A CA 1
ATOM 1512 C C . ALA A 1 247 ? 11.700 16.314 32.758 1.00 48.86 246 ALA A C 1
ATOM 1513 O O . ALA A 1 247 ? 12.002 17.158 33.577 1.00 48.55 246 ALA A O 1
ATOM 1515 N N . ASP A 1 248 ? 12.508 15.930 31.772 1.00 49.21 247 ASP A N 1
ATOM 1516 C CA . ASP A 1 248 ? 13.730 16.666 31.458 1.00 49.46 247 ASP A CA 1
ATOM 1517 C C . ASP A 1 248 ? 13.501 17.699 30.349 1.00 48.28 247 ASP A C 1
ATOM 1518 O O . ASP A 1 248 ? 14.364 18.512 30.062 1.00 47.98 247 ASP A O 1
ATOM 1523 N N . LEU A 1 249 ? 12.347 17.641 29.704 1.00 48.22 248 LEU A N 1
ATOM 1524 C CA . LEU A 1 249 ? 11.906 18.695 28.753 1.00 47.07 248 LEU A CA 1
ATOM 1525 C C . LEU A 1 249 ? 10.453 19.044 29.069 1.00 45.76 248 LEU A C 1
ATOM 1526 O O . LEU A 1 249 ? 9.612 18.160 29.157 1.00 45.14 248 LEU A O 1
ATOM 1531 N N . VAL A 1 250 ? 10.190 20.334 29.221 1.00 44.81 249 VAL A N 1
ATOM 1532 C CA . VAL A 1 250 ? 8.859 20.860 29.415 1.00 44.48 249 VAL A CA 1
ATOM 1533 C C . VAL A 1 250 ? 8.569 21.918 28.341 1.00 44.19 249 VAL A C 1
ATOM 1534 O O . VAL A 1 250 ? 9.281 22.928 28.230 1.00 43.99 249 VAL A O 1
ATOM 1538 N N . ILE A 1 251 ? 7.543 21.656 27.541 1.00 43.37 250 ILE A N 1
ATOM 1539 C CA . ILE A 1 251 ? 7.132 22.552 26.471 1.00 43.08 250 ILE A CA 1
ATOM 1540 C C . ILE A 1 251 ? 5.987 23.429 26.982 1.00 42.63 250 ILE A C 1
ATOM 1541 O O . ILE A 1 251 ? 4.978 22.920 27.449 1.00 41.92 250 ILE A O 1
ATOM 1546 N N . LEU A 1 252 ? 6.175 24.740 26.944 1.00 42.43 251 LEU A N 1
ATOM 1547 C CA . LEU A 1 252 ? 5.110 25.690 27.240 1.00 43.05 251 LEU A CA 1
ATOM 1548 C C . LEU A 1 252 ? 4.348 26.034 25.939 1.00 43.06 251 LEU A C 1
ATOM 1549 O O . LEU A 1 252 ? 4.892 26.679 25.035 1.00 43.02 251 LEU A O 1
ATOM 1554 N N . ALA A 1 253 ? 3.103 25.570 25.873 1.00 42.94 252 ALA A N 1
ATOM 1555 C CA . ALA A 1 253 ? 2.222 25.701 24.717 1.00 42.87 252 ALA A CA 1
ATOM 1556 C C . ALA A 1 253 ? 0.844 26.005 25.262 1.00 43.52 252 ALA A C 1
ATOM 1557 O O . ALA A 1 253 ? -0.131 25.367 24.895 1.00 43.12 252 ALA A O 1
ATOM 1559 N N . ALA A 1 254 ? 0.771 26.977 26.149 1.00 44.74 253 ALA A N 1
ATOM 1560 C CA . ALA A 1 254 ? -0.473 27.282 26.836 1.00 46.32 253 ALA A CA 1
ATOM 1561 C C . ALA A 1 254 ? -0.992 28.633 26.420 1.00 47.47 253 ALA A C 1
ATOM 1562 O O . ALA A 1 254 ? -1.603 29.333 27.223 1.00 47.81 253 ALA A O 1
ATOM 1564 N N . GLY A 1 255 ? -0.752 29.007 25.173 1.00 48.97 254 GLY A N 1
ATOM 1565 C CA . GLY A 1 255 ? -1.279 30.273 24.674 1.00 50.26 254 GLY A CA 1
ATOM 1566 C C . GLY A 1 255 ? -0.297 31.429 24.839 1.00 51.53 254 GLY A C 1
ATOM 1567 O O . GLY A 1 255 ? 0.667 31.361 25.613 1.00 52.19 254 GLY A O 1
ATOM 1568 N N . VAL A 1 256 ? -0.577 32.506 24.123 1.00 52.07 255 VAL A N 1
ATOM 1569 C CA . VAL A 1 256 ? 0.395 33.539 23.868 1.00 52.32 255 VAL A CA 1
ATOM 1570 C C . VAL A 1 256 ? -0.188 34.909 24.092 1.00 52.45 255 VAL A C 1
ATOM 1571 O O . VAL A 1 256 ? -1.404 35.079 24.106 1.00 53.01 255 VAL A O 1
ATOM 1575 N N . SER A 1 257 ? 0.690 35.882 24.306 1.00 52.07 256 SER A N 1
ATOM 1576 C CA . SER A 1 257 ? 0.297 37.280 24.366 1.00 51.52 256 SER A CA 1
ATOM 1577 C C . SER A 1 257 ? 1.110 38.023 23.336 1.00 49.82 256 SER A C 1
ATOM 1578 O O . SER A 1 257 ? 2.242 37.635 23.057 1.00 49.57 256 SER A O 1
ATOM 1581 N N . PRO A 1 258 ? 0.535 39.086 22.757 1.00 47.79 257 PRO A N 1
ATOM 1582 C CA . PRO A 1 258 ? 1.272 39.842 21.770 1.00 46.81 257 PRO A CA 1
ATOM 1583 C C . PRO A 1 258 ? 2.529 40.474 22.375 1.00 45.68 257 PRO A C 1
ATOM 1584 O O . PRO A 1 258 ? 2.467 41.061 23.449 1.00 44.74 257 PRO A O 1
ATOM 1588 N N . ASN A 1 259 ? 3.648 40.340 21.671 1.00 44.52 258 ASN A N 1
ATOM 1589 C CA . ASN A 1 259 ? 4.940 40.881 22.105 1.00 43.90 258 ASN A CA 1
ATOM 1590 C C . ASN A 1 259 ? 5.108 42.372 21.742 1.00 42.25 258 ASN A C 1
ATOM 1591 O O . ASN A 1 259 ? 5.997 42.717 20.996 1.00 41.19 258 ASN A O 1
ATOM 1596 N N . THR A 1 260 ? 4.267 43.231 22.312 1.00 41.23 259 THR A N 1
ATOM 1597 C CA . THR A 1 260 ? 4.034 44.606 21.815 1.00 40.68 259 THR A CA 1
ATOM 1598 C C . THR A 1 260 ? 4.563 45.806 22.692 1.00 40.43 259 THR A C 1
ATOM 1599 O O . THR A 1 260 ? 4.188 46.968 22.467 1.00 38.35 259 THR A O 1
ATOM 1603 N N . GLN A 1 261 ? 5.474 45.541 23.626 1.00 41.04 260 GLN A N 1
ATOM 1604 C CA . GLN A 1 261 ? 6.037 46.626 24.450 1.00 42.20 260 GLN A CA 1
ATOM 1605 C C . GLN A 1 261 ? 6.523 47.831 23.624 1.00 41.65 260 GLN A C 1
ATOM 1606 O O . GLN A 1 261 ? 6.233 48.971 23.960 1.00 42.29 260 GLN A O 1
ATOM 1612 N N . LEU A 1 262 ? 7.224 47.552 22.539 1.00 41.38 261 LEU A N 1
ATOM 1613 C CA . LEU A 1 262 ? 7.707 48.549 21.595 1.00 40.98 261 LEU A CA 1
ATOM 1614 C C . LEU A 1 262 ? 6.587 49.361 20.939 1.00 41.18 261 LEU A C 1
ATOM 1615 O O . LEU A 1 262 ? 6.732 50.544 20.712 1.00 42.23 261 LEU A O 1
ATOM 1620 N N . ALA A 1 263 ? 5.466 48.742 20.625 1.00 41.40 262 ALA A N 1
ATOM 1621 C CA . ALA A 1 263 ? 4.323 49.486 20.102 1.00 41.63 262 ALA A CA 1
ATOM 1622 C C . ALA A 1 263 ? 3.715 50.339 21.193 1.00 41.83 262 ALA A C 1
ATOM 1623 O O . ALA A 1 263 ? 3.314 51.483 20.945 1.00 41.82 262 ALA A O 1
ATOM 1625 N N . ARG A 1 264 ? 3.616 49.758 22.382 1.00 42.05 263 ARG A N 1
ATOM 1626 C CA . ARG A 1 264 ? 3.052 50.445 23.540 1.00 43.11 263 ARG A CA 1
ATOM 1627 C C . ARG A 1 264 ? 3.839 51.728 23.856 1.00 42.93 263 ARG A C 1
ATOM 1628 O O . ARG A 1 264 ? 3.256 52.806 23.966 1.00 42.49 263 ARG A O 1
ATOM 1636 N N . ASP A 1 265 ? 5.156 51.592 23.986 1.00 42.51 264 ASP A N 1
ATOM 1637 C CA . ASP A 1 265 ? 6.037 52.731 24.264 1.00 43.40 264 ASP A CA 1
ATOM 1638 C C . ASP A 1 265 ? 5.942 53.815 23.180 1.00 43.82 264 ASP A C 1
ATOM 1639 O O . ASP A 1 265 ? 6.098 54.988 23.459 1.00 43.24 264 ASP A O 1
ATOM 1644 N N . ALA A 1 266 ? 5.685 53.394 21.943 1.00 44.48 265 ALA A N 1
ATOM 1645 C CA . ALA A 1 266 ? 5.618 54.306 20.810 1.00 44.58 265 ALA A CA 1
ATOM 1646 C C . ALA A 1 266 ? 4.302 55.073 20.771 1.00 44.41 265 ALA A C 1
ATOM 1647 O O . ALA A 1 266 ? 4.216 56.076 20.095 1.00 44.58 265 ALA A O 1
ATOM 1649 N N . GLY A 1 267 ? 3.289 54.600 21.491 1.00 44.65 266 GLY A N 1
ATOM 1650 C CA . GLY A 1 267 ? 1.973 55.271 21.548 1.00 44.56 266 GLY A CA 1
ATOM 1651 C C . GLY A 1 267 ? 0.933 54.706 20.583 1.00 44.65 266 GLY A C 1
ATOM 1652 O O . GLY A 1 267 ? -0.095 55.330 20.309 1.00 44.69 266 GLY A O 1
ATOM 1653 N N . LEU A 1 268 ? 1.187 53.514 20.079 1.00 44.20 267 LEU A N 1
ATOM 1654 C CA . LEU A 1 268 ? 0.289 52.922 19.125 1.00 44.18 267 LEU A CA 1
ATOM 1655 C C . LEU A 1 268 ? -0.950 52.387 19.859 1.00 44.51 267 LEU A C 1
ATOM 1656 O O . LEU A 1 268 ? -0.873 51.893 20.989 1.00 43.84 267 LEU A O 1
ATOM 1661 N N . GLU A 1 269 ? -2.093 52.519 19.206 1.00 44.71 268 GLU A N 1
ATOM 1662 C CA . GLU A 1 269 ? -3.352 52.004 19.741 1.00 45.74 268 GLU A CA 1
ATOM 1663 C C . GLU A 1 269 ? -3.311 50.476 19.817 1.00 45.08 268 GLU A C 1
ATOM 1664 O O . GLU A 1 269 ? -3.002 49.778 18.838 1.00 43.97 268 GLU A O 1
ATOM 1670 N N . LEU A 1 270 ? -3.568 49.995 21.021 1.00 44.78 269 LEU A N 1
ATOM 1671 C CA . LEU A 1 270 ? -3.484 48.601 21.374 1.00 44.93 269 LEU A CA 1
ATOM 1672 C C . LEU A 1 270 ? -4.821 48.255 22.013 1.00 45.08 269 LEU A C 1
ATOM 1673 O O . LEU A 1 270 ? -5.472 49.131 22.568 1.00 44.28 269 LEU A O 1
ATOM 1678 N N . ASP A 1 271 ? -5.231 46.992 21.905 1.00 45.38 270 ASP A N 1
ATOM 1679 C CA . ASP A 1 271 ? -6.437 46.509 22.576 1.00 46.47 270 ASP A CA 1
ATOM 1680 C C . ASP A 1 271 ? -6.095 46.106 24.017 1.00 47.71 270 ASP A C 1
ATOM 1681 O O . ASP A 1 271 ? -4.915 46.107 24.388 1.00 48.07 270 ASP A O 1
ATOM 1686 N N . PRO A 1 272 ? -7.110 45.800 24.854 1.00 49.54 271 PRO A N 1
ATOM 1687 C CA . PRO A 1 272 ? -6.916 45.409 26.274 1.00 50.25 271 PRO A CA 1
ATOM 1688 C C . PRO A 1 272 ? -5.961 44.252 26.511 1.00 50.92 271 PRO A C 1
ATOM 1689 O O . PRO A 1 272 ? -5.375 44.132 27.587 1.00 51.57 271 PRO A O 1
ATOM 1693 N N . ARG A 1 273 ? -5.855 43.392 25.513 1.00 51.05 272 ARG A N 1
ATOM 1694 C CA . ARG A 1 273 ? -4.959 42.237 25.495 1.00 51.54 272 ARG A CA 1
ATOM 1695 C C . ARG A 1 273 ? -3.498 42.654 25.131 1.00 49.83 272 ARG A C 1
ATOM 1696 O O . ARG A 1 273 ? -2.561 41.869 25.275 1.00 48.73 272 ARG A O 1
ATOM 1704 N N . GLY A 1 274 ? -3.329 43.899 24.663 1.00 48.29 273 GLY A N 1
ATOM 1705 C CA . GLY A 1 274 ? -2.046 44.407 24.133 1.00 46.47 273 GLY A CA 1
ATOM 1706 C C . GLY A 1 274 ? -1.830 44.192 22.633 1.00 44.77 273 GLY A C 1
ATOM 1707 O O . GLY A 1 274 ? -0.737 44.435 22.125 1.00 43.84 273 GLY A O 1
ATOM 1708 N N . ALA A 1 275 ? -2.854 43.711 21.921 1.00 42.92 274 ALA A N 1
ATOM 1709 C CA . ALA A 1 275 ? -2.712 43.442 20.487 1.00 41.50 274 ALA A CA 1
ATOM 1710 C C . ALA A 1 275 ? -2.789 44.768 19.754 1.00 40.44 274 ALA A C 1
ATOM 1711 O O . ALA A 1 275 ? -3.628 45.595 20.070 1.00 40.31 274 ALA A O 1
ATOM 1713 N N . ILE A 1 276 ? -1.885 44.980 18.802 1.00 39.65 275 ILE A N 1
ATOM 1714 C CA . ILE A 1 276 ? -1.880 46.192 17.974 1.00 38.36 275 ILE A CA 1
ATOM 1715 C C . ILE A 1 276 ? -3.139 46.230 17.090 1.00 38.79 275 ILE A C 1
ATOM 1716 O O . ILE A 1 276 ? -3.474 45.243 16.423 1.00 37.52 275 ILE A O 1
ATOM 1721 N N . ILE A 1 277 ? -3.844 47.359 17.114 1.00 38.64 276 ILE A N 1
ATOM 1722 C CA . ILE A 1 277 ? -5.069 47.514 16.371 1.00 39.03 276 ILE A CA 1
ATOM 1723 C C . ILE A 1 277 ? -4.698 48.020 14.999 1.00 38.94 276 ILE A C 1
ATOM 1724 O O . ILE A 1 277 ? -4.035 49.038 14.874 1.00 38.99 276 ILE A O 1
ATOM 1729 N N . VAL A 1 278 ? -5.121 47.291 13.969 1.00 38.85 277 VAL A N 1
ATOM 1730 C CA . VAL A 1 278 ? -4.884 47.685 12.580 1.00 38.22 277 VAL A CA 1
ATOM 1731 C C . VAL A 1 278 ? -6.170 47.776 11.760 1.00 38.70 277 VAL A C 1
ATOM 1732 O O . VAL A 1 278 ? -7.151 47.084 12.020 1.00 38.98 277 VAL A O 1
ATOM 1736 N N . ASP A 1 279 ? -6.149 48.618 10.731 1.00 38.87 278 ASP A N 1
ATOM 1737 C CA . ASP A 1 279 ? -7.240 48.649 9.778 1.00 38.69 278 ASP A CA 1
ATOM 1738 C C . ASP A 1 279 ? -7.057 47.526 8.747 1.00 38.52 278 ASP A C 1
ATOM 1739 O O . ASP A 1 279 ? -6.104 46.732 8.839 1.00 37.63 278 ASP A O 1
ATOM 1744 N N . THR A 1 280 ? -7.933 47.474 7.750 1.00 37.86 279 THR A N 1
ATOM 1745 C CA . THR A 1 280 ? -7.908 46.348 6.838 1.00 37.95 279 THR A CA 1
ATOM 1746 C C . THR A 1 280 ? -6.765 46.436 5.867 1.00 37.20 279 THR A C 1
ATOM 1747 O O . THR A 1 280 ? -6.477 45.456 5.204 1.00 36.99 279 THR A O 1
ATOM 1751 N N . ARG A 1 281 ? -6.110 47.594 5.785 1.00 36.68 280 ARG A N 1
ATOM 1752 C CA . ARG A 1 281 ? -4.874 47.728 4.994 1.00 36.54 280 ARG A CA 1
ATOM 1753 C C . ARG A 1 281 ? -3.625 47.288 5.786 1.00 35.87 280 ARG A C 1
ATOM 1754 O O . ARG A 1 281 ? -2.506 47.362 5.280 1.00 34.49 280 ARG A O 1
ATOM 1762 N N . MET A 1 282 ? -3.861 46.844 7.025 1.00 35.34 281 MET A N 1
ATOM 1763 C CA . MET A 1 282 ? -2.856 46.451 8.014 1.00 35.29 281 MET A CA 1
ATOM 1764 C C . MET A 1 282 ? -2.068 47.624 8.613 1.00 36.47 281 MET A C 1
ATOM 1765 O O . MET A 1 282 ? -1.007 47.425 9.203 1.00 37.84 281 MET A O 1
ATOM 1770 N N . ARG A 1 283 ? -2.629 48.829 8.528 1.00 37.32 282 ARG A N 1
ATOM 1771 C CA . ARG A 1 283 ? -2.071 50.031 9.135 1.00 38.71 282 ARG A CA 1
ATOM 1772 C C . ARG A 1 283 ? -2.461 50.171 10.585 1.00 39.05 282 ARG A C 1
ATOM 1773 O O . ARG A 1 283 ? -3.629 50.067 10.909 1.00 39.01 282 ARG A O 1
ATOM 1781 N N . THR A 1 284 ? -1.490 50.488 11.439 1.00 39.55 283 THR A N 1
ATOM 1782 C CA . THR A 1 284 ? -1.751 50.801 12.851 1.00 40.03 283 THR A CA 1
ATOM 1783 C C . THR A 1 284 ? -2.391 52.192 12.993 1.00 40.87 283 THR A C 1
ATOM 1784 O O . THR A 1 284 ? -2.779 52.798 12.030 1.00 41.82 283 THR A O 1
ATOM 1788 N N . SER A 1 285 ? -2.527 52.699 14.196 1.00 42.89 284 SER A N 1
ATOM 1789 C CA . SER A 1 285 ? -2.977 54.099 14.381 1.00 44.20 284 SER A CA 1
ATOM 1790 C C . SER A 1 285 ? -2.030 55.151 13.770 1.00 44.77 284 SER A C 1
ATOM 1791 O O . SER A 1 285 ? -2.422 56.301 13.577 1.00 45.68 284 SER A O 1
ATOM 1794 N N . ASP A 1 286 ? -0.805 54.746 13.440 1.00 45.63 285 ASP A N 1
ATOM 1795 C CA . ASP A 1 286 ? 0.136 55.591 12.685 1.00 46.37 285 ASP A CA 1
ATOM 1796 C C . ASP A 1 286 ? 0.168 55.115 11.242 1.00 46.69 285 ASP A C 1
ATOM 1797 O O . ASP A 1 286 ? 0.611 53.994 10.997 1.00 46.53 285 ASP A O 1
ATOM 1802 N N . PRO A 1 287 ? -0.258 55.979 10.283 1.00 47.19 286 PRO A N 1
ATOM 1803 C CA . PRO A 1 287 ? -0.458 55.526 8.904 1.00 46.84 286 PRO A CA 1
ATOM 1804 C C . PRO A 1 287 ? 0.815 55.119 8.169 1.00 46.01 286 PRO A C 1
ATOM 1805 O O . PRO A 1 287 ? 0.729 54.494 7.127 1.00 46.13 286 PRO A O 1
ATOM 1809 N N . ASP A 1 288 ? 1.976 55.422 8.729 1.00 44.84 287 ASP A N 1
ATOM 1810 C CA . ASP A 1 288 ? 3.256 54.980 8.146 1.00 44.27 287 ASP A CA 1
ATOM 1811 C C . ASP A 1 288 ? 3.782 53.691 8.790 1.00 42.16 287 ASP A C 1
ATOM 1812 O O . ASP A 1 288 ? 4.836 53.178 8.426 1.00 40.90 287 ASP A O 1
ATOM 1817 N N . ILE A 1 289 ? 3.022 53.158 9.735 1.00 40.82 288 ILE A N 1
ATOM 1818 C CA . ILE A 1 289 ? 3.434 51.956 10.435 1.00 39.44 288 ILE A CA 1
ATOM 1819 C C . ILE A 1 289 ? 2.402 50.852 10.273 1.00 38.41 288 ILE A C 1
ATOM 1820 O O . ILE A 1 289 ? 1.254 51.025 10.658 1.00 37.48 288 ILE A O 1
ATOM 1825 N N . PHE A 1 290 ? 2.851 49.726 9.715 1.00 37.42 289 PHE A N 1
ATOM 1826 C CA . PHE A 1 290 ? 2.027 48.541 9.507 1.00 37.35 289 PHE A CA 1
ATOM 1827 C C . PHE A 1 290 ? 2.417 47.516 10.562 1.00 36.59 289 PHE A C 1
ATOM 1828 O O . PHE A 1 290 ? 3.503 47.586 11.081 1.00 36.86 289 PHE A O 1
ATOM 1836 N N . ALA A 1 291 ? 1.522 46.553 10.814 1.00 35.73 290 ALA A N 1
ATOM 1837 C CA . ALA A 1 291 ? 1.695 45.474 11.764 1.00 35.19 290 ALA A CA 1
ATOM 1838 C C . ALA A 1 291 ? 0.882 44.279 11.274 1.00 35.03 290 ALA A C 1
ATOM 1839 O O . ALA A 1 291 ? -0.164 44.444 10.669 1.00 34.24 290 ALA A O 1
ATOM 1841 N N . GLY A 1 292 ? 1.376 43.080 11.520 1.00 35.26 291 GLY A N 1
ATOM 1842 C CA . GLY A 1 292 ? 0.602 41.869 11.277 1.00 36.06 291 GLY A CA 1
ATOM 1843 C C . GLY A 1 292 ? 1.096 40.685 12.093 1.00 36.79 291 GLY A C 1
ATOM 1844 O O . GLY A 1 292 ? 2.019 40.815 12.901 1.00 37.02 291 GLY A O 1
ATOM 1845 N N . GLY A 1 293 ? 0.473 39.526 11.877 1.00 37.23 292 GLY A N 1
ATOM 1846 C CA . GLY A 1 293 ? 0.922 38.271 12.472 1.00 36.31 292 GLY A CA 1
ATOM 1847 C C . GLY A 1 293 ? 0.304 38.149 13.847 1.00 36.14 292 GLY A C 1
ATOM 1848 O O . GLY A 1 293 ? -0.808 38.607 14.064 1.00 34.74 292 GLY A O 1
ATOM 1849 N N . ASP A 1 294 ? 1.031 37.558 14.782 1.00 36.86 293 ASP A N 1
ATOM 1850 C CA . ASP A 1 294 ? 0.505 37.324 16.135 1.00 38.51 293 ASP A CA 1
ATOM 1851 C C . ASP A 1 294 ? 0.546 38.534 17.093 1.00 37.82 293 ASP A C 1
ATOM 1852 O O . ASP A 1 294 ? 0.372 38.342 18.298 1.00 38.00 293 ASP A O 1
ATOM 1857 N N . CYS A 1 295 ? 0.861 39.737 16.605 1.00 36.90 294 CYS A N 1
ATOM 1858 C CA . CYS A 1 295 ? 0.923 40.914 17.469 1.00 36.44 294 CYS A CA 1
ATOM 1859 C C . CYS A 1 295 ? -0.261 41.836 17.261 1.00 36.51 294 CYS A C 1
ATOM 1860 O O . CYS A 1 295 ? -0.375 42.853 17.938 1.00 36.83 294 CYS A O 1
ATOM 1863 N N . VAL A 1 296 ? -1.167 41.454 16.359 1.00 35.85 295 VAL A N 1
ATOM 1864 C CA . VAL A 1 296 ? -2.311 42.272 16.017 1.00 35.38 295 VAL A CA 1
ATOM 1865 C C . VAL A 1 296 ? -3.645 41.609 16.345 1.00 35.21 295 VAL A C 1
ATOM 1866 O O . VAL A 1 296 ? -3.737 40.397 16.487 1.00 33.70 295 VAL A O 1
ATOM 1870 N N . THR A 1 297 ? -4.671 42.453 16.457 1.00 35.90 296 THR A N 1
ATOM 1871 C CA . THR A 1 297 ? -6.071 42.055 16.439 1.00 36.26 296 THR A CA 1
ATOM 1872 C C . THR A 1 297 ? -6.685 42.448 15.109 1.00 35.67 296 THR A C 1
ATOM 1873 O O . THR A 1 297 ? -6.407 43.507 14.608 1.00 35.71 296 THR A O 1
ATOM 1877 N N . ILE A 1 298 ? -7.506 41.565 14.552 1.00 35.56 297 ILE A N 1
ATOM 1878 C CA . ILE A 1 298 ? -8.290 41.847 13.355 1.00 35.79 297 ILE A CA 1
ATOM 1879 C C . ILE A 1 298 ? -9.720 41.326 13.578 1.00 35.74 297 ILE A C 1
ATOM 1880 O O . ILE A 1 298 ? -9.950 40.515 14.443 1.00 34.54 297 ILE A O 1
ATOM 1885 N N . PRO A 1 299 ? -10.687 41.811 12.790 1.00 36.51 298 PRO A N 1
ATOM 1886 C CA . PRO A 1 299 ? -12.085 41.431 13.001 1.00 36.63 298 PRO A CA 1
ATOM 1887 C C . PRO A 1 299 ? -12.310 39.927 12.916 1.00 36.86 298 PRO A C 1
ATOM 1888 O O . PRO A 1 299 ? -11.800 39.266 11.999 1.00 36.99 298 PRO A O 1
ATOM 1892 N N . ASN A 1 300 ? -13.020 39.377 13.886 1.00 36.43 299 ASN A N 1
ATOM 1893 C CA . ASN A 1 300 ? -13.461 38.016 13.766 1.00 36.62 299 ASN A CA 1
ATOM 1894 C C . ASN A 1 300 ? -14.607 38.077 12.783 1.00 36.50 299 ASN A C 1
ATOM 1895 O O . ASN A 1 300 ? -15.589 38.731 13.072 1.00 37.41 299 ASN A O 1
ATOM 1900 N N . LEU A 1 301 ? -14.505 37.433 11.622 1.00 36.62 300 LEU A N 1
ATOM 1901 C CA . LEU A 1 301 ? -15.603 37.561 10.635 1.00 37.12 300 LEU A CA 1
ATOM 1902 C C . LEU A 1 301 ? -16.909 36.782 10.946 1.00 37.39 300 LEU A C 1
ATOM 1903 O O . LEU A 1 301 ? -17.881 36.899 10.209 1.00 37.56 300 LEU A O 1
ATOM 1908 N N . VAL A 1 302 ? -16.931 35.977 12.000 1.00 38.26 301 VAL A N 1
ATOM 1909 C CA . VAL A 1 302 ? -18.157 35.271 12.374 1.00 38.43 301 VAL A CA 1
ATOM 1910 C C . VAL A 1 302 ? -18.855 36.114 13.418 1.00 39.77 301 VAL A C 1
ATOM 1911 O O . VAL A 1 302 ? -20.042 36.411 13.272 1.00 40.23 301 VAL A O 1
ATOM 1915 N N . THR A 1 303 ? -18.120 36.522 14.451 1.00 40.30 302 THR A N 1
ATOM 1916 C CA . THR A 1 303 ? -18.723 37.272 15.548 1.00 41.31 302 THR A CA 1
ATOM 1917 C C . THR A 1 303 ? -18.935 38.739 15.265 1.00 42.89 302 THR A C 1
ATOM 1918 O O . THR A 1 303 ? -19.718 39.374 15.943 1.00 43.50 302 THR A O 1
ATOM 1922 N N . GLY A 1 304 ? -18.208 39.290 14.294 1.00 45.06 303 GLY A N 1
ATOM 1923 C CA . GLY A 1 304 ? -18.267 40.722 13.992 1.00 46.20 303 GLY A CA 1
ATOM 1924 C C . GLY A 1 304 ? -17.535 41.556 15.034 1.00 47.28 303 GLY A C 1
ATOM 1925 O O . GLY A 1 304 ? -17.645 42.778 15.065 1.00 47.45 303 GLY A O 1
ATOM 1926 N N . LYS A 1 305 ? -16.793 40.887 15.895 1.00 48.07 304 LYS A N 1
ATOM 1927 C CA . LYS A 1 305 ? -16.055 41.548 16.937 1.00 49.43 304 LYS A CA 1
ATOM 1928 C C . LYS A 1 305 ? -14.572 41.354 16.677 1.00 49.38 304 LYS A C 1
ATOM 1929 O O . LYS A 1 305 ? -14.164 40.492 15.894 1.00 49.39 304 LYS A O 1
ATOM 1935 N N . PRO A 1 306 ? -13.754 42.174 17.317 1.00 48.95 305 PRO A N 1
ATOM 1936 C CA . PRO A 1 306 ? -12.325 42.018 17.238 1.00 48.63 305 PRO A CA 1
ATOM 1937 C C . PRO A 1 306 ? -11.833 40.652 17.719 1.00 47.92 305 PRO A C 1
ATOM 1938 O O . PRO A 1 306 ? -12.246 40.161 18.753 1.00 48.30 305 PRO A O 1
ATOM 1942 N N . GLY A 1 307 ? -10.937 40.043 16.964 1.00 46.81 306 GLY A N 1
ATOM 1943 C CA . GLY A 1 307 ? -10.385 38.768 17.370 1.00 45.92 306 GLY A CA 1
ATOM 1944 C C . GLY A 1 307 ? -8.881 38.753 17.332 1.00 45.65 306 GLY A C 1
ATOM 1945 O O . GLY A 1 307 ? -8.228 39.740 16.980 1.00 45.22 306 GLY A O 1
ATOM 1946 N N . PHE A 1 308 ? -8.344 37.603 17.687 1.00 45.08 307 PHE A N 1
ATOM 1947 C CA . PHE A 1 308 ? -6.929 37.381 17.747 1.00 44.95 307 PHE A CA 1
ATOM 1948 C C . PHE A 1 308 ? -6.606 36.039 17.075 1.00 44.83 307 PHE A C 1
ATOM 1949 O O . PHE A 1 308 ? -7.116 35.012 17.474 1.00 45.28 307 PHE A O 1
ATOM 1957 N N . PHE A 1 309 ? -5.787 36.055 16.030 1.00 44.83 308 PHE A N 1
ATOM 1958 C CA . PHE A 1 309 ? -5.538 34.862 15.229 1.00 44.67 308 PHE A CA 1
ATOM 1959 C C . PHE A 1 309 ? -4.052 34.604 15.027 1.00 46.85 308 PHE A C 1
ATOM 1960 O O . PHE A 1 309 ? -3.504 34.850 13.954 1.00 46.36 308 PHE A O 1
ATOM 1968 N N . PRO A 1 310 ? -3.385 34.095 16.066 1.00 49.68 309 PRO A N 1
ATOM 1969 C CA . PRO A 1 310 ? -1.972 33.795 15.953 1.00 51.45 309 PRO A CA 1
ATOM 1970 C C . PRO A 1 310 ? -1.786 32.463 15.250 1.00 52.65 309 PRO A C 1
ATOM 1971 O O . PRO A 1 310 ? -1.324 31.506 15.847 1.00 54.41 309 PRO A O 1
ATOM 1975 N N . LEU A 1 311 ? -2.184 32.406 13.991 1.00 53.45 310 LEU A N 1
ATOM 1976 C CA . LEU A 1 311 ? -2.074 31.196 13.182 1.00 54.17 310 LEU A CA 1
ATOM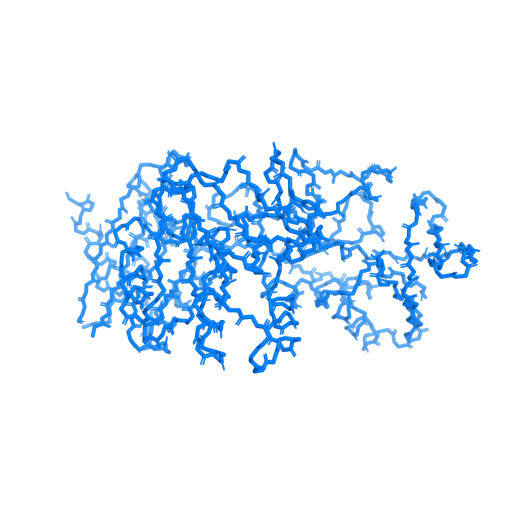 1977 C C . LEU A 1 311 ? -1.041 31.391 12.096 1.00 53.96 310 LEU A C 1
ATOM 1978 O O . LEU A 1 311 ? -0.877 32.491 11.553 1.00 54.15 310 LEU A O 1
ATOM 1983 N N . GLY A 1 312 ? -0.337 30.307 11.796 1.00 54.15 311 GLY A N 1
ATOM 1984 C CA . GLY A 1 312 ? 0.704 30.307 10.775 1.00 53.62 311 GLY A CA 1
ATOM 1985 C C . GLY A 1 312 ? 0.191 30.958 9.507 1.00 52.84 311 GLY A C 1
ATOM 1986 O O . GLY A 1 312 ? 0.697 31.998 9.099 1.00 53.54 311 GLY A O 1
ATOM 1987 N N . SER A 1 313 ? -0.858 30.366 8.944 1.00 51.61 312 SER A N 1
ATOM 1988 C CA . SER A 1 313 ? -1.461 30.790 7.668 1.00 50.97 312 SER A CA 1
ATOM 1989 C C . SER A 1 313 ? -1.654 32.303 7.449 1.00 48.86 312 SER A C 1
ATOM 1990 O O . SER A 1 313 ? -1.554 32.792 6.320 1.00 48.69 312 SER A O 1
ATOM 1993 N N . MET A 1 314 ? -1.907 33.042 8.527 1.00 46.82 313 MET A N 1
ATOM 1994 C CA . MET A 1 314 ? -2.187 34.471 8.437 1.00 44.70 313 MET A CA 1
ATOM 1995 C C . MET A 1 314 ? -0.957 35.252 7.959 1.00 44.04 313 MET A C 1
ATOM 1996 O O . MET A 1 314 ? -1.082 36.180 7.178 1.00 43.18 313 MET A O 1
ATOM 2001 N N . ALA A 1 315 ? 0.216 34.864 8.448 1.00 43.05 314 ALA A N 1
ATOM 2002 C CA . ALA A 1 315 ? 1.501 35.490 8.099 1.00 42.64 314 ALA A CA 1
ATOM 2003 C C . ALA A 1 315 ? 1.663 35.820 6.621 1.00 41.37 314 ALA A C 1
ATOM 2004 O O . ALA A 1 315 ? 1.767 36.991 6.251 1.00 42.39 314 ALA A O 1
ATOM 2006 N N . ASN A 1 316 ? 1.691 34.793 5.793 1.00 40.23 315 ASN A N 1
ATOM 2007 C CA . ASN A 1 316 ? 1.898 34.973 4.376 1.00 40.61 315 ASN A CA 1
ATOM 2008 C C . ASN A 1 316 ? 0.858 35.855 3.715 1.00 38.47 315 ASN A C 1
ATOM 2009 O O . ASN A 1 316 ? 1.215 36.721 2.940 1.00 38.66 315 ASN A O 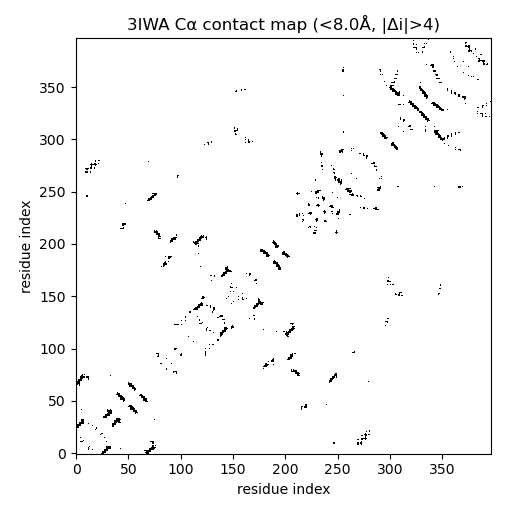1
ATOM 2014 N N . ARG A 1 317 ? -0.396 35.710 4.104 1.00 36.56 316 ARG A N 1
ATOM 2015 C CA . ARG A 1 317 ? -1.466 36.421 3.433 1.00 35.75 316 ARG A CA 1
ATOM 2016 C C . ARG A 1 317 ? -1.391 37.892 3.827 1.00 35.29 316 ARG A C 1
ATOM 2017 O O . ARG A 1 317 ? -1.434 38.739 2.965 1.00 33.95 316 ARG A O 1
ATOM 2025 N N . GLN A 1 318 ? -1.213 38.163 5.120 1.00 34.85 317 GLN A N 1
ATOM 2026 C CA . GLN A 1 318 ? -1.141 39.539 5.621 1.00 35.45 317 GLN A CA 1
ATOM 2027 C C . GLN A 1 318 ? 0.164 40.219 5.161 1.00 34.81 317 GLN A C 1
ATOM 2028 O O . GLN A 1 318 ? 0.155 41.375 4.871 1.00 34.14 317 GLN A O 1
ATOM 2034 N N . GLY A 1 319 ? 1.241 39.468 5.065 1.00 34.96 318 GLY A N 1
ATOM 2035 C CA . GLY A 1 319 ? 2.517 39.998 4.630 1.00 35.83 318 GLY A CA 1
ATOM 2036 C C . GLY A 1 319 ? 2.452 40.527 3.221 1.00 36.60 318 GLY A C 1
ATOM 2037 O O . GLY A 1 319 ? 2.999 41.604 2.925 1.00 37.67 318 GLY A O 1
ATOM 2038 N N . ARG A 1 320 ? 1.771 39.775 2.352 1.00 36.67 319 ARG A N 1
ATOM 2039 C CA . ARG A 1 320 ? 1.627 40.167 0.972 1.00 35.96 319 ARG A CA 1
ATOM 2040 C C . ARG A 1 320 ? 0.916 41.483 0.892 1.00 35.26 319 ARG A C 1
ATOM 2041 O O . ARG A 1 320 ? 1.353 42.368 0.191 1.00 34.80 319 ARG A O 1
ATOM 2049 N N . VAL A 1 321 ? -0.176 41.618 1.630 1.00 34.68 320 VAL A N 1
ATOM 2050 C CA . VAL A 1 321 ? -0.934 42.864 1.647 1.00 34.12 320 VAL A CA 1
ATOM 2051 C C . VAL A 1 321 ? -0.060 43.979 2.197 1.00 34.85 320 VAL A C 1
ATOM 2052 O O . VAL A 1 321 ? -0.098 45.078 1.651 1.00 34.64 320 VAL A O 1
ATOM 2056 N N . ILE A 1 322 ? 0.749 43.714 3.240 1.00 34.01 321 ILE A N 1
ATOM 2057 C CA . ILE A 1 322 ? 1.568 44.780 3.771 1.00 34.60 321 ILE A CA 1
ATOM 2058 C C . ILE A 1 322 ? 2.604 45.186 2.698 1.00 35.61 321 ILE A C 1
ATOM 2059 O O . ILE A 1 322 ? 2.813 46.359 2.434 1.00 37.30 321 ILE A O 1
ATOM 2064 N N . GLY A 1 323 ? 3.198 44.213 2.039 1.00 36.44 322 GLY A N 1
ATOM 2065 C CA . GLY A 1 323 ? 4.128 44.470 0.921 1.00 37.36 322 GLY A CA 1
ATOM 2066 C C . GLY A 1 323 ? 3.635 45.404 -0.175 1.00 37.70 322 GLY A C 1
ATOM 2067 O O . GLY A 1 323 ? 4.331 46.340 -0.599 1.00 38.77 322 GLY A O 1
ATOM 2068 N N . THR A 1 324 ? 2.418 45.141 -0.618 1.00 37.64 323 THR A N 1
ATOM 2069 C CA . THR A 1 324 ? 1.727 45.894 -1.650 1.00 37.20 323 THR A CA 1
ATOM 2070 C C . THR A 1 324 ? 1.389 47.293 -1.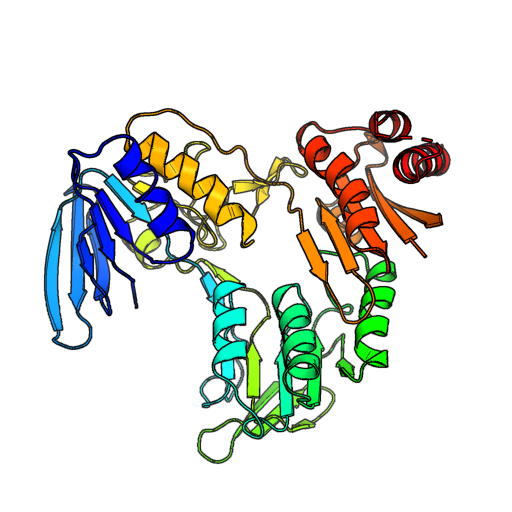174 1.00 38.02 323 THR A C 1
ATOM 2071 O O . THR A 1 324 ? 1.517 48.278 -1.933 1.00 39.17 323 THR A O 1
ATOM 2075 N N . ASN A 1 325 ? 0.943 47.406 0.076 1.00 38.27 324 ASN A N 1
ATOM 2076 C CA . ASN A 1 325 ? 0.592 48.706 0.607 1.00 38.76 324 ASN A CA 1
ATOM 2077 C C . ASN A 1 325 ? 1.829 49.572 0.933 1.00 39.32 324 ASN A C 1
ATOM 2078 O O . ASN A 1 325 ? 1.718 50.767 0.874 1.00 39.50 324 ASN A O 1
ATOM 2083 N N . LEU A 1 326 ? 2.975 48.960 1.279 1.00 39.70 325 LEU A N 1
ATOM 2084 C CA . LEU A 1 326 ? 4.250 49.685 1.408 1.00 39.79 325 LEU A CA 1
ATOM 2085 C C . LEU A 1 326 ? 4.644 50.280 0.073 1.00 41.07 325 LEU A C 1
ATOM 2086 O O . LEU A 1 326 ? 5.284 51.328 0.047 1.00 40.67 325 LEU A O 1
ATOM 2091 N N . ALA A 1 327 ? 4.277 49.596 -1.021 1.00 41.94 326 ALA A N 1
ATOM 2092 C CA . ALA A 1 327 ? 4.458 50.125 -2.385 1.00 42.97 326 ALA A CA 1
ATOM 2093 C C . ALA A 1 327 ? 3.316 50.993 -2.889 1.00 44.15 326 ALA A C 1
ATOM 2094 O O . ALA A 1 327 ? 3.152 51.106 -4.072 1.00 44.96 326 ALA A O 1
ATOM 2096 N N . ASP A 1 328 ? 2.552 51.615 -1.996 1.00 46.43 327 ASP A N 1
ATOM 2097 C CA . ASP A 1 328 ? 1.523 52.583 -2.371 1.00 48.13 327 ASP A CA 1
ATOM 2098 C C . ASP A 1 328 ? 0.284 51.947 -2.980 1.00 48.76 327 ASP A C 1
ATOM 2099 O O . ASP A 1 328 ? -0.553 52.661 -3.530 1.00 49.30 327 ASP A O 1
ATOM 2104 N N . GLY A 1 329 ? 0.131 50.624 -2.854 1.00 49.58 328 GLY A N 1
ATOM 2105 C CA . GLY A 1 329 ? -1.117 49.947 -3.287 1.00 49.54 328 GLY A CA 1
ATOM 2106 C C . GLY A 1 329 ? -2.239 50.156 -2.287 1.00 49.41 328 GLY A C 1
ATOM 2107 O O . GLY A 1 329 ? -2.079 50.894 -1.325 1.00 48.82 328 GLY A O 1
ATOM 2108 N N . ASP A 1 330 ? -3.372 49.487 -2.501 1.00 49.40 329 ASP A N 1
ATOM 2109 C CA . ASP A 1 330 ? -4.491 49.567 -1.569 1.00 49.24 329 ASP A CA 1
ATOM 2110 C C . ASP A 1 330 ? -5.135 48.176 -1.450 1.00 48.48 329 ASP A C 1
ATOM 2111 O O . ASP A 1 330 ? -6.344 48.010 -1.518 1.00 48.46 329 ASP A O 1
ATOM 2116 N N . ALA A 1 331 ? -4.283 47.179 -1.293 1.00 46.95 330 ALA A N 1
ATOM 2117 C CA . ALA A 1 331 ? -4.697 45.828 -0.927 1.00 45.80 330 ALA A CA 1
ATOM 2118 C C . ALA A 1 331 ? -5.273 45.752 0.513 1.00 44.64 330 ALA A C 1
ATOM 2119 O O . ALA A 1 331 ? -4.797 46.436 1.419 1.00 43.39 330 ALA A O 1
ATOM 2121 N N . THR A 1 332 ? -6.303 44.912 0.689 1.00 43.40 331 THR A N 1
ATOM 2122 C CA . THR A 1 332 ? -6.986 44.724 1.970 1.00 42.61 331 THR A CA 1
ATOM 2123 C C . THR A 1 332 ? -7.017 43.275 2.464 1.00 40.72 331 THR A C 1
ATOM 2124 O O . THR A 1 332 ? -6.975 42.338 1.691 1.00 41.20 331 THR A O 1
ATOM 2128 N N . PHE A 1 333 ? -7.066 43.125 3.774 1.00 38.98 332 PHE A N 1
ATOM 2129 C CA . PHE A 1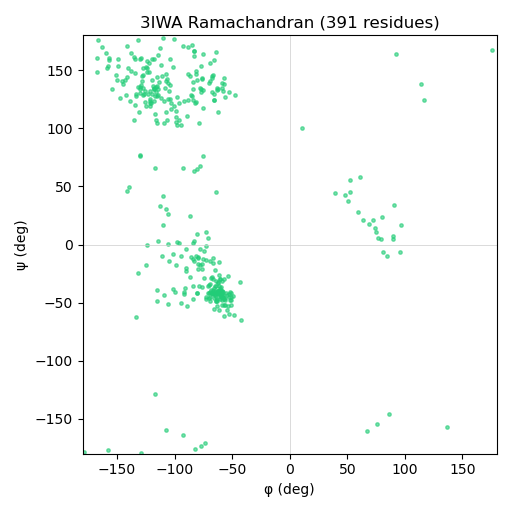 333 ? -7.210 41.828 4.454 1.00 37.79 332 PHE A CA 1
ATOM 2130 C C . PHE A 1 333 ? -8.334 42.031 5.453 1.00 37.38 332 PHE A C 1
ATOM 2131 O O . PHE A 1 333 ? -8.207 42.847 6.366 1.00 37.31 332 PHE A O 1
ATOM 2139 N N . PRO A 1 334 ? -9.477 41.339 5.256 1.00 36.94 333 PRO A N 1
ATOM 2140 C CA . PRO A 1 334 ? -10.722 41.697 5.959 1.00 36.09 333 PRO A CA 1
ATOM 2141 C C . PRO A 1 334 ? -10.813 41.278 7.429 1.00 35.63 333 PRO A C 1
ATOM 2142 O O . PRO A 1 334 ? -11.619 41.829 8.198 1.00 34.03 333 PRO A O 1
ATOM 2146 N N . GLY A 1 335 ? -10.007 40.297 7.808 1.00 35.06 334 GLY A N 1
ATOM 2147 C CA . GLY A 1 335 ? -10.134 39.650 9.109 1.00 34.51 334 GLY A CA 1
ATOM 2148 C C . GLY A 1 335 ? -9.999 38.160 8.916 1.00 34.16 334 GLY A C 1
ATOM 2149 O O . GLY A 1 335 ? -9.472 37.717 7.910 1.00 33.75 334 GLY A O 1
ATOM 2150 N N . ALA A 1 336 ? -10.532 37.388 9.855 1.00 34.39 335 ALA A N 1
ATOM 2151 C CA . ALA A 1 336 ? -10.413 35.950 9.810 1.00 33.76 335 ALA A CA 1
ATOM 2152 C C . ALA A 1 336 ? -11.612 35.261 10.449 1.00 34.89 335 ALA A C 1
ATOM 2153 O O . ALA A 1 336 ? -12.364 35.881 11.236 1.00 34.94 335 ALA A O 1
ATOM 2155 N N . VAL A 1 337 ? -11.788 33.988 10.077 1.00 34.99 336 VAL A N 1
ATOM 2156 C CA . VAL A 1 337 ? -12.703 33.103 10.761 1.00 35.47 336 VAL A CA 1
ATOM 2157 C C . VAL A 1 337 ? -12.018 31.982 11.551 1.00 36.20 336 VAL A C 1
ATOM 2158 O O . VAL A 1 337 ? -12.696 31.286 12.294 1.00 36.23 336 VAL A O 1
ATOM 2162 N N . GLY A 1 338 ? -10.713 31.789 11.402 1.00 36.27 337 GLY A N 1
ATOM 2163 C CA . GLY A 1 338 ? -9.995 30.821 12.251 1.00 37.33 337 GLY A CA 1
ATOM 2164 C C . GLY A 1 338 ? -9.883 29.370 11.759 1.00 38.12 337 GLY A C 1
ATOM 2165 O O . GLY A 1 338 ? -9.873 28.436 12.539 1.00 39.48 337 GLY A O 1
ATOM 2166 N N . SER A 1 339 ? -9.785 29.179 10.461 1.00 37.99 338 SER A N 1
ATOM 2167 C CA . SER A 1 339 ? -9.584 27.870 9.900 1.00 37.72 338 SER A CA 1
ATOM 2168 C C . SER A 1 339 ? -8.326 27.198 10.436 1.00 37.88 338 SER A C 1
ATOM 2169 O O . SER A 1 339 ? -7.316 27.845 10.618 1.00 38.08 338 SER A O 1
ATOM 2172 N N . TRP A 1 340 ? -8.361 25.895 10.636 1.00 37.87 339 TRP A N 1
ATOM 2173 C CA . TRP A 1 340 ? -7.208 25.192 11.203 1.00 38.28 339 TRP A CA 1
ATOM 2174 C C . TRP A 1 340 ? -7.273 23.719 10.817 1.00 39.52 339 TRP A C 1
ATOM 2175 O O . TRP A 1 340 ? -8.319 23.213 10.449 1.00 39.09 339 TRP A O 1
ATOM 2186 N N . ALA A 1 341 ? -6.133 23.054 10.896 1.00 41.60 340 ALA A N 1
ATOM 2187 C CA . ALA A 1 341 ? -6.037 21.628 10.736 1.00 43.10 340 ALA A CA 1
ATOM 2188 C C . ALA A 1 341 ? -4.881 21.127 11.575 1.00 44.98 340 ALA A C 1
ATOM 2189 O O . ALA A 1 341 ? -3.858 21.804 11.692 1.00 44.94 340 ALA A O 1
ATOM 2191 N N . VAL A 1 342 ? -5.067 19.955 12.185 1.00 47.09 341 VAL A N 1
ATOM 2192 C CA . VAL A 1 342 ? -4.017 19.229 12.900 1.00 48.23 341 VAL A CA 1
ATOM 2193 C C . VAL A 1 342 ? -3.993 17.768 12.427 1.00 49.68 341 VAL A C 1
ATOM 2194 O O . VAL A 1 342 ? -5.031 17.096 12.370 1.00 49.78 341 VAL A O 1
ATOM 2198 N N . LYS A 1 343 ? -2.811 17.281 12.088 1.00 51.26 342 LYS A N 1
ATOM 2199 C CA . LYS A 1 343 ? -2.615 15.883 11.782 1.00 53.04 342 LYS A CA 1
ATOM 2200 C C . LYS A 1 343 ? -2.074 15.192 13.042 1.00 52.93 342 LYS A C 1
ATOM 2201 O O . LYS A 1 343 ? -1.099 15.657 13.651 1.00 51.94 342 LYS A O 1
ATOM 2207 N N . LEU A 1 344 ? -2.759 14.118 13.444 1.00 53.04 343 LEU A N 1
ATOM 2208 C CA . LEU A 1 344 ? -2.401 13.331 14.632 1.00 53.82 343 LEU A CA 1
ATOM 2209 C C . LEU A 1 344 ? -1.811 11.991 14.158 1.00 54.44 343 LEU A C 1
ATOM 2210 O O . LEU A 1 344 ? -1.335 11.889 13.037 1.00 54.82 343 LEU A O 1
ATOM 2215 N N . PHE A 1 345 ? -1.799 10.967 14.991 1.00 55.56 344 PHE A N 1
ATOM 2216 C CA . PHE A 1 345 ? -1.108 9.735 14.603 1.00 56.22 344 PHE A CA 1
ATOM 2217 C C . PHE A 1 345 ? -1.804 9.085 13.426 1.00 57.30 344 PHE A C 1
ATOM 2218 O O . PHE A 1 345 ? -1.193 8.865 12.396 1.00 58.06 344 PHE A O 1
ATOM 2226 N N . GLU A 1 346 ? -3.093 8.824 13.571 1.00 58.39 345 GLU A N 1
ATOM 2227 C CA . GLU A 1 346 ? -3.888 8.195 12.507 1.00 58.96 345 GLU A CA 1
ATOM 2228 C C . GLU A 1 346 ? -4.992 9.124 11.973 1.00 57.53 345 GLU A C 1
ATOM 2229 O O . GLU A 1 346 ? -5.231 9.175 10.775 1.00 58.79 345 GLU A O 1
ATOM 2235 N N . GLY A 1 347 ? -5.649 9.876 12.837 1.00 55.45 346 GLY A N 1
ATOM 2236 C CA . GLY A 1 347 ? -6.678 10.796 12.363 1.00 53.56 346 GLY A CA 1
ATOM 2237 C C . GLY A 1 347 ? -6.150 12.188 12.103 1.00 51.73 346 GLY A C 1
ATOM 2238 O O . GLY A 1 347 ? -5.018 12.504 12.439 1.00 51.18 346 GLY A O 1
ATOM 2239 N N . SER A 1 348 ? -7.004 13.000 11.491 1.00 49.47 347 SER A N 1
ATOM 2240 C CA . SER A 1 348 ? -6.800 14.414 11.297 1.00 47.97 347 SER A CA 1
ATOM 2241 C C . SER A 1 348 ? -8.016 15.112 11.811 1.00 45.94 347 SER A C 1
ATOM 2242 O O . SER A 1 348 ? -9.096 14.587 11.707 1.00 46.41 347 SER A O 1
ATOM 2245 N N . ALA A 1 349 ? -7.835 16.287 12.376 1.00 44.08 348 ALA A N 1
ATOM 2246 C CA . ALA A 1 349 ? -8.932 17.107 12.809 1.00 43.25 348 ALA A CA 1
ATOM 2247 C C . ALA A 1 349 ? -8.828 18.453 12.086 1.00 42.27 348 ALA A C 1
ATOM 2248 O O . ALA A 1 349 ? -7.735 18.907 11.805 1.00 42.92 348 ALA A O 1
ATOM 2250 N N . SER A 1 350 ? -9.961 19.095 11.800 1.00 40.94 349 SER A N 1
ATOM 2251 C CA . SER A 1 350 ? -9.969 20.368 11.084 1.00 39.66 349 SER A CA 1
ATOM 2252 C C . SER A 1 350 ? -11.236 21.133 11.383 1.00 37.20 349 SER A C 1
ATOM 2253 O O . SER A 1 350 ? -12.197 20.547 11.814 1.00 36.72 349 SER A O 1
ATOM 2256 N N . GLY A 1 351 ? -11.223 22.447 11.177 1.00 35.26 350 GLY A N 1
ATOM 2257 C CA . GLY A 1 351 ? -12.368 23.321 11.536 1.00 33.73 350 GLY A CA 1
ATOM 2258 C C . GLY A 1 351 ? -12.213 24.820 11.202 1.00 32.12 350 GLY A C 1
ATOM 2259 O O . GLY A 1 351 ? -11.229 25.241 10.639 1.00 31.38 350 GLY A O 1
ATOM 2260 N N . ALA A 1 352 ? -13.214 25.606 11.536 1.00 30.74 351 ALA A N 1
ATOM 2261 C CA . ALA A 1 352 ? -13.236 27.032 11.254 1.00 30.90 351 ALA A CA 1
ATOM 2262 C C . ALA A 1 352 ? -14.361 27.620 12.039 1.00 30.28 351 ALA A C 1
ATOM 2263 O O . ALA A 1 352 ? -15.344 26.959 12.240 1.00 30.82 351 ALA A O 1
ATOM 2265 N N . GLY A 1 353 ? -14.215 28.861 12.465 1.00 30.44 352 GLY A N 1
ATOM 2266 C CA . GLY A 1 353 ? -15.257 29.538 13.173 1.00 31.48 352 GLY A CA 1
ATOM 2267 C C . GLY A 1 353 ? -15.346 29.024 14.610 1.00 32.46 352 GLY A C 1
ATOM 2268 O O . GLY A 1 353 ? -14.377 28.487 15.167 1.00 32.20 352 GLY A O 1
ATOM 2269 N N . LEU A 1 354 ? -16.534 29.160 15.179 1.00 33.58 353 LEU A N 1
ATOM 2270 C CA . LEU A 1 354 ? -16.763 28.842 16.579 1.00 34.54 353 LEU A CA 1
ATOM 2271 C C . LEU A 1 354 ? -17.128 27.397 16.824 1.00 35.25 353 LEU A C 1
ATOM 2272 O O . LEU A 1 354 ? -17.782 26.756 15.999 1.00 35.28 353 LEU A O 1
ATOM 2277 N N . THR A 1 355 ? -16.687 26.887 17.967 1.00 35.38 354 THR A N 1
ATOM 2278 C CA . THR A 1 355 ? -17.186 25.624 18.468 1.00 35.44 354 THR A CA 1
ATOM 2279 C C . THR A 1 355 ? -18.484 25.950 19.193 1.00 35.22 354 THR A C 1
ATOM 2280 O O . THR A 1 355 ? -18.747 27.082 19.466 1.00 35.14 354 THR A O 1
ATOM 2284 N N . VAL A 1 356 ? -19.284 24.947 19.511 1.00 36.43 355 VAL A N 1
ATOM 2285 C CA . VAL A 1 356 ? -20.528 25.160 20.241 1.00 36.99 355 VAL A CA 1
ATOM 2286 C C . VAL A 1 356 ? -20.296 25.873 21.611 1.00 37.27 355 VAL A C 1
ATOM 2287 O O . VAL A 1 356 ? -20.963 26.867 21.932 1.00 36.61 355 VAL A O 1
ATOM 2291 N N . GLU A 1 357 ? -19.318 25.388 22.367 1.00 37.58 356 GLU A N 1
ATOM 2292 C CA . GLU A 1 357 ? -18.982 25.975 23.666 1.00 39.48 356 GLU A CA 1
ATOM 2293 C C . GLU A 1 357 ? -18.507 27.423 23.469 1.00 38.87 356 GLU A C 1
ATOM 2294 O O . GLU A 1 357 ? -18.895 28.330 24.203 1.00 38.68 356 GLU A O 1
ATOM 2300 N N . GLY A 1 358 ? -17.691 27.626 22.434 1.00 38.58 357 GLY A N 1
ATOM 2301 C CA . GLY A 1 358 ? -17.287 28.953 22.028 1.00 37.86 357 GLY A CA 1
ATOM 2302 C C . GLY A 1 358 ? -18.457 29.837 21.663 1.00 37.54 357 GLY A C 1
ATOM 2303 O O . GLY A 1 358 ? -18.493 30.997 22.027 1.00 36.52 357 GLY A O 1
ATOM 2304 N N . ALA A 1 359 ? -19.406 29.309 20.904 1.00 38.43 358 ALA A N 1
ATOM 2305 C CA . ALA A 1 359 ? -20.573 30.121 20.529 1.00 39.39 358 ALA A CA 1
ATOM 2306 C C . ALA A 1 359 ? -21.423 30.384 21.777 1.00 39.98 358 ALA A C 1
ATOM 2307 O O . ALA A 1 359 ? -21.926 31.479 21.971 1.00 38.83 358 ALA A O 1
ATOM 2309 N N . LEU A 1 360 ? -21.557 29.384 22.638 1.00 42.38 359 LEU A N 1
ATOM 2310 C CA . LEU A 1 360 ? -22.310 29.589 23.888 1.00 44.50 359 LEU A CA 1
ATOM 2311 C C . LEU A 1 360 ? -21.610 30.624 24.729 1.00 45.50 359 LEU A C 1
ATOM 2312 O O . LEU A 1 360 ? -22.270 31.504 25.272 1.00 46.01 359 LEU A O 1
ATOM 2317 N N . ARG A 1 361 ? -20.278 30.573 24.794 1.00 46.52 360 ARG A N 1
ATOM 2318 C CA . ARG A 1 361 ? -19.544 31.566 25.625 1.00 47.17 360 ARG A CA 1
ATOM 2319 C C . ARG A 1 361 ? -19.781 33.002 25.107 1.00 47.20 360 ARG A C 1
ATOM 2320 O O . ARG A 1 361 ? -19.861 33.927 25.890 1.00 46.99 360 ARG A O 1
ATOM 2322 N N . GLU A 1 362 ? -19.950 33.168 23.797 1.00 47.89 361 GLU A N 1
ATOM 2323 C CA . GLU A 1 362 ? -20.262 34.479 23.199 1.00 48.59 361 GLU A CA 1
ATOM 2324 C C . GLU A 1 362 ? -21.718 34.852 23.384 1.00 48.49 361 GLU A C 1
ATOM 2325 O O . GLU A 1 362 ? -22.131 35.933 22.949 1.00 48.88 361 GLU A O 1
ATOM 2331 N N . GLY A 1 363 ? -22.492 33.939 23.972 1.00 48.02 362 GLY A N 1
ATOM 2332 C CA . GLY A 1 363 ? -23.911 34.143 24.203 1.00 47.97 362 GLY A CA 1
ATOM 2333 C C . GLY A 1 363 ? -24.843 33.920 23.018 1.00 47.88 362 GLY A C 1
ATOM 2334 O O . GLY A 1 363 ? -25.926 34.497 22.979 1.00 48.10 362 GLY A O 1
ATOM 2335 N N . TYR A 1 364 ? -24.431 33.117 22.034 1.00 47.27 363 TYR A N 1
ATOM 2336 C CA . TYR A 1 364 ? -25.367 32.677 20.993 1.00 46.65 363 TYR A CA 1
ATOM 2337 C C . TYR A 1 364 ? -26.159 31.534 21.572 1.00 45.61 363 TYR A C 1
ATOM 2338 O O . TYR A 1 364 ? -25.602 30.687 22.281 1.00 45.95 363 TYR A O 1
ATOM 2347 N N . ASP A 1 365 ? -27.435 31.496 21.242 1.00 44.49 364 ASP A N 1
ATOM 2348 C CA . ASP A 1 365 ? -28.253 30.324 21.467 1.00 44.79 364 ASP A CA 1
ATOM 2349 C C . ASP A 1 365 ? -27.903 29.262 20.405 1.00 44.21 364 ASP A C 1
ATOM 2350 O O . ASP A 1 365 ? -28.632 29.042 19.462 1.00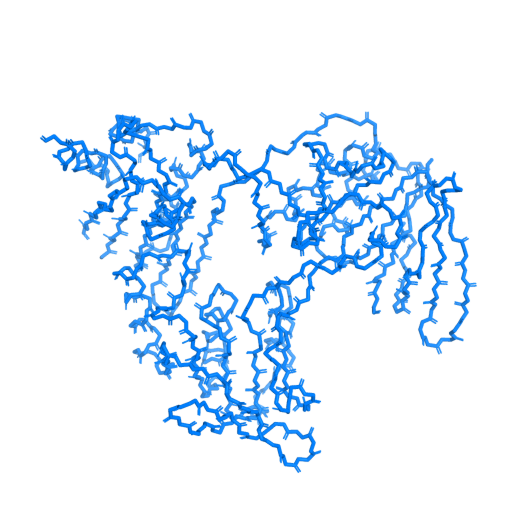 43.67 364 ASP A O 1
ATOM 2355 N N . ALA A 1 366 ? -26.773 28.592 20.578 1.00 44.36 365 ALA A N 1
ATOM 2356 C CA . ALA A 1 366 ? -26.208 27.763 19.528 1.00 43.89 365 ALA A CA 1
ATOM 2357 C C . ALA A 1 366 ? -26.490 26.316 19.751 1.00 44.24 365 ALA A C 1
ATOM 2358 O O . ALA A 1 366 ? -26.602 25.878 20.874 1.00 45.07 365 ALA A O 1
ATOM 2360 N N . VAL A 1 367 ? -26.535 25.554 18.667 1.00 44.50 366 VAL A N 1
ATOM 2361 C CA . VAL A 1 367 ? -26.677 24.120 18.762 1.00 44.65 366 VAL A CA 1
ATOM 2362 C C . VAL A 1 367 ? -25.601 23.438 17.933 1.00 44.02 366 VAL A C 1
ATOM 2363 O O . VAL A 1 367 ? -25.239 23.892 16.860 1.00 44.72 366 VAL A O 1
ATOM 2367 N N . ASN A 1 368 ? -25.076 22.356 18.464 1.00 43.63 367 ASN A N 1
ATOM 2368 C CA . ASN A 1 368 ? -24.097 21.556 17.804 1.00 43.73 367 ASN A CA 1
ATOM 2369 C C . ASN A 1 368 ? -24.781 20.353 17.160 1.00 44.38 367 ASN A C 1
ATOM 2370 O O . ASN A 1 368 ? -25.320 19.489 17.856 1.00 44.32 367 ASN A O 1
ATOM 2375 N N . VAL A 1 369 ? -24.747 20.304 15.835 1.00 44.72 368 VAL A N 1
ATOM 2376 C CA . VAL A 1 369 ? -25.307 19.204 15.047 1.00 45.30 368 VAL A CA 1
ATOM 2377 C C . VAL A 1 369 ? -24.195 18.296 14.510 1.00 45.44 368 VAL A C 1
ATOM 2378 O O . VAL A 1 369 ? -23.293 18.752 13.846 1.00 44.99 368 VAL A O 1
ATOM 2382 N N . HIS A 1 370 ? -24.257 17.010 14.780 1.00 46.39 369 HIS A N 1
ATOM 2383 C CA . HIS A 1 370 ? -23.234 16.098 14.278 1.00 48.05 369 HIS A CA 1
ATOM 2384 C C . HIS A 1 370 ? -23.776 15.133 13.220 1.00 48.25 369 HIS A C 1
ATOM 2385 O O . HIS A 1 370 ? -24.939 14.816 13.184 1.00 47.47 369 HIS A O 1
ATOM 2392 N N . VAL A 1 371 ? -22.878 14.677 12.375 1.00 49.61 370 VAL A N 1
ATOM 2393 C CA . VAL A 1 371 ? -23.170 13.765 11.322 1.00 51.80 370 VAL A CA 1
ATOM 2394 C C . VAL A 1 371 ? -21.965 12.873 11.192 1.00 53.50 370 VAL A C 1
ATOM 2395 O O . VAL A 1 371 ? -20.840 13.359 11.289 1.00 53.29 370 VAL A O 1
ATOM 2399 N N . GLU A 1 372 ? -22.197 11.573 11.008 1.00 56.24 371 GLU A N 1
ATOM 2400 C CA . GLU A 1 372 ? -21.115 10.590 10.778 1.00 58.93 371 GLU A CA 1
ATOM 2401 C C . GLU A 1 372 ? -21.354 9.835 9.482 1.00 60.63 371 GLU A C 1
ATOM 2402 O O . GLU A 1 372 ? -22.488 9.770 9.014 1.00 60.87 371 GLU A O 1
ATOM 2408 N N . GLN A 1 373 ? -20.290 9.267 8.911 1.00 62.73 372 GLN A N 1
ATOM 2409 C CA . GLN A 1 373 ? -20.367 8.528 7.635 1.00 64.25 372 GLN A CA 1
ATOM 2410 C C . GLN A 1 373 ? -19.617 7.196 7.716 1.00 64.46 372 GLN A C 1
ATOM 2411 O O . GLN A 1 373 ? -18.459 7.147 8.146 1.00 64.97 372 GLN A O 1
ATOM 2417 N N . ILE A 1 385 ? -14.477 6.030 8.549 1.00 55.25 384 ILE A N 1
ATOM 2418 C CA . ILE A 1 385 ? -14.977 6.999 9.532 1.00 54.91 384 ILE A CA 1
ATOM 2419 C C . ILE A 1 385 ? -14.802 8.503 9.162 1.00 53.91 384 ILE A C 1
ATOM 2420 O O . ILE A 1 385 ? -13.684 8.967 8.896 1.00 55.10 384 ILE A O 1
ATOM 2422 N N . MET A 1 386 ? -15.907 9.251 9.137 1.00 51.70 385 MET A N 1
ATOM 2423 C CA . MET A 1 386 ? -15.859 10.723 9.132 1.00 49.82 385 MET A CA 1
ATOM 2424 C C . MET A 1 386 ? -16.966 11.331 9.959 1.00 47.78 385 MET A C 1
ATOM 2425 O O . MET A 1 386 ? -18.093 10.998 9.744 1.00 46.41 385 MET A O 1
ATOM 2430 N N . THR A 1 387 ? -16.607 12.236 10.876 1.00 46.43 386 THR A N 1
ATOM 2431 C CA . THR A 1 387 ? -17.545 13.052 11.645 1.00 45.75 386 THR A CA 1
ATOM 2432 C C . THR A 1 387 ? -17.396 14.541 11.341 1.00 44.25 386 THR A C 1
ATOM 2433 O O . THR A 1 387 ? -16.290 15.076 11.374 1.00 44.82 386 THR A O 1
ATOM 2437 N N . LEU A 1 388 ? -18.528 15.190 11.070 1.00 42.27 387 LEU A N 1
ATOM 2438 C CA . LEU A 1 388 ? -18.651 16.631 11.016 1.00 40.29 387 LEU A CA 1
ATOM 2439 C C . LEU A 1 388 ? -19.573 17.113 12.115 1.00 38.69 387 LEU A C 1
ATOM 2440 O O . LEU A 1 388 ? -20.600 16.490 12.386 1.00 36.49 387 LEU A O 1
ATOM 2445 N N . GLN A 1 389 ? -19.247 18.281 12.662 1.00 36.54 388 GLN A N 1
ATOM 2446 C CA . GLN A 1 389 ? -20.115 18.965 13.581 1.00 35.77 388 GLN A CA 1
ATOM 2447 C C . GLN A 1 389 ? -20.294 20.385 13.064 1.00 35.31 388 GLN A C 1
ATOM 2448 O O . GLN A 1 389 ? -19.327 21.015 12.649 1.00 35.94 388 GLN A O 1
ATOM 2454 N N . LEU A 1 390 ? -21.534 20.864 13.069 1.00 34.60 389 LEU A N 1
ATOM 2455 C CA . LEU A 1 390 ? -21.916 22.119 12.487 1.00 34.61 389 LEU A CA 1
ATOM 2456 C C . LEU A 1 390 ? -22.524 22.928 13.592 1.00 35.05 389 LEU A C 1
ATOM 2457 O O . LEU A 1 390 ? -23.366 22.407 14.334 1.00 35.38 389 LEU A O 1
ATOM 2462 N N . VAL A 1 391 ? -22.094 24.185 13.722 1.00 34.97 390 VAL A N 1
ATOM 2463 C CA . VAL A 1 391 ? -22.532 25.032 14.827 1.00 34.27 390 VAL A CA 1
ATOM 2464 C C . VAL A 1 391 ? -23.434 26.088 14.299 1.00 34.90 390 VAL A C 1
ATOM 2465 O O . VAL A 1 391 ? -23.062 26.843 13.430 1.00 35.37 390 VAL A O 1
ATOM 2469 N N . VAL A 1 392 ? -24.643 26.158 14.843 1.00 36.96 391 VAL A N 1
ATOM 2470 C CA . VAL A 1 392 ? -25.727 26.935 14.242 1.00 36.94 391 VAL A CA 1
ATOM 2471 C C . VAL A 1 392 ? -26.380 27.848 15.263 1.00 38.41 391 VAL A C 1
ATOM 2472 O O . VAL A 1 392 ? -26.692 27.421 16.374 1.00 38.75 391 VAL A O 1
ATOM 2476 N N . ASP A 1 393 ? -26.630 29.095 14.888 1.00 39.58 392 ASP A N 1
ATOM 2477 C CA . ASP A 1 393 ? -27.380 29.966 15.737 1.00 41.44 392 ASP A CA 1
ATOM 2478 C C . ASP A 1 393 ? -28.879 29.723 15.551 1.00 42.83 392 ASP A C 1
ATOM 2479 O O . ASP A 1 393 ? -29.374 29.904 14.457 1.00 43.13 392 ASP A O 1
ATOM 2484 N N . ARG A 1 394 ? -29.600 29.369 16.612 1.00 44.26 393 ARG A N 1
ATOM 2485 C CA . ARG A 1 394 ? -31.049 29.096 16.496 1.00 45.89 393 ARG A CA 1
ATOM 2486 C C . ARG A 1 394 ? -31.890 30.187 15.839 1.00 45.72 393 ARG A C 1
ATOM 2487 O O . ARG A 1 394 ? -32.536 29.929 14.828 1.00 46.32 393 ARG A O 1
ATOM 2495 N N . PRO A 1 395 ? -31.902 31.401 16.400 1.00 45.90 394 PRO A N 1
ATOM 2496 C CA . PRO A 1 395 ? -32.814 32.418 15.846 1.00 45.99 394 PRO A CA 1
ATOM 2497 C C . PRO A 1 395 ? -32.538 32.959 14.446 1.00 46.37 394 PRO A C 1
ATOM 2498 O O . PRO A 1 395 ? -33.461 33.436 13.771 1.00 47.18 394 PRO A O 1
ATOM 2502 N N . THR A 1 396 ? -31.288 32.968 14.025 1.00 46.12 395 THR A N 1
ATOM 2503 C CA . THR A 1 396 ? -30.941 33.502 12.697 1.00 45.34 395 THR A CA 1
ATOM 2504 C C . THR A 1 396 ? -30.771 32.382 11.674 1.00 44.61 395 THR A C 1
ATOM 2505 O O . THR A 1 396 ? -30.784 32.623 10.484 1.00 44.68 395 THR A O 1
ATOM 2509 N N . ARG A 1 397 ? -30.587 31.168 12.177 1.00 43.45 396 ARG A N 1
ATOM 2510 C CA . ARG A 1 397 ? -30.168 30.028 11.392 1.00 42.95 396 ARG A CA 1
ATOM 2511 C C . ARG A 1 397 ? -28.751 30.213 10.798 1.00 41.42 396 ARG A C 1
ATOM 2512 O O . ARG A 1 397 ? -28.409 29.555 9.844 1.00 41.37 396 ARG A O 1
ATOM 2520 N N . ARG A 1 398 ? -27.931 31.091 11.364 1.00 40.74 397 ARG A N 1
ATOM 2521 C CA . ARG A 1 398 ? -26.571 31.319 10.823 1.00 39.74 397 ARG A CA 1
ATOM 2522 C C . ARG A 1 398 ? -25.691 30.166 11.229 1.00 37.97 397 ARG A C 1
ATOM 2523 O O . ARG A 1 398 ? -25.838 29.620 12.325 1.00 37.52 397 ARG A O 1
ATOM 2531 N N . VAL A 1 399 ? -24.811 29.770 10.324 1.00 36.26 398 VAL A N 1
ATOM 2532 C CA . VAL A 1 399 ? -23.793 28.781 10.636 1.00 34.99 398 VAL A CA 1
ATOM 2533 C C . VAL A 1 399 ? -22.647 29.561 11.264 1.00 34.09 398 VAL A C 1
ATOM 2534 O O . VAL A 1 399 ? -22.232 30.535 10.723 1.00 33.71 398 VAL A O 1
ATOM 2538 N N . LEU A 1 400 ? -22.187 29.148 12.443 1.00 33.77 399 LEU A N 1
ATOM 2539 C CA . LEU A 1 400 ? -21.150 29.879 13.166 1.00 33.09 399 LEU A CA 1
ATOM 2540 C C . LEU A 1 400 ? -19.792 29.183 13.088 1.00 32.35 399 LEU A C 1
ATOM 2541 O O . LEU A 1 400 ? -18.767 29.755 13.467 1.00 32.34 399 LEU A O 1
ATOM 2546 N N . GLY A 1 401 ? -19.806 27.934 12.655 1.00 32.21 400 GLY A N 1
ATOM 2547 C CA . GLY A 1 401 ? -18.631 27.115 12.673 1.00 31.86 400 GLY A CA 1
ATOM 2548 C C . GLY A 1 401 ? -18.880 25.693 12.238 1.00 32.25 400 GLY A C 1
ATOM 2549 O O . GLY A 1 401 ? -20.030 25.235 12.133 1.00 32.81 400 GLY A O 1
ATOM 2550 N N . ILE A 1 402 ? -17.772 25.003 11.997 1.00 31.96 401 ILE A N 1
ATOM 2551 C CA . ILE A 1 402 ? -17.766 23.669 11.525 1.00 31.99 401 ILE A CA 1
ATOM 2552 C C . ILE A 1 402 ? -16.452 23.054 11.979 1.00 33.01 401 ILE A C 1
ATOM 2553 O O . ILE A 1 402 ? -15.431 23.721 11.903 1.00 33.34 401 ILE A O 1
ATOM 2558 N N . GLN A 1 403 ? -16.510 21.828 12.525 1.00 33.55 402 GLN A N 1
ATOM 2559 C CA . GLN A 1 403 ? -15.330 21.050 12.828 1.00 34.50 402 GLN A CA 1
ATOM 2560 C C . GLN A 1 403 ? -15.493 19.584 12.456 1.00 36.01 402 GLN A C 1
ATOM 2561 O O . GLN A 1 403 ? -16.562 19.124 12.264 1.00 37.21 402 GLN A O 1
ATOM 2567 N N . GLY A 1 404 ? -14.412 18.834 12.386 1.00 38.24 403 GLY A N 1
ATOM 2568 C CA . GLY A 1 404 ? -14.524 17.437 12.056 1.00 39.50 403 GLY A CA 1
ATOM 2569 C C . GLY A 1 404 ? -13.301 16.622 12.404 1.00 40.96 403 GLY A C 1
ATOM 2570 O O . GLY A 1 404 ? -12.238 17.174 12.716 1.00 41.18 403 GLY A O 1
ATOM 2571 N N . PHE A 1 405 ? -13.459 15.304 12.304 1.00 41.86 404 PHE A N 1
ATOM 2572 C CA . PHE A 1 405 ? -12.357 14.383 12.479 1.00 43.32 404 PHE A CA 1
ATOM 2573 C C . PHE A 1 405 ? -12.508 13.226 11.501 1.00 44.28 404 PHE A C 1
ATOM 2574 O O . PHE A 1 405 ? -13.615 12.780 11.219 1.00 43.46 404 PHE A O 1
ATOM 2582 N N . SER A 1 406 ? -11.385 12.777 10.962 1.00 46.07 405 SER A N 1
ATOM 2583 C CA . SER A 1 406 ? -11.361 11.677 10.004 1.00 47.89 405 SER A CA 1
ATOM 2584 C C . SER A 1 406 ? -9.991 11.005 9.920 1.00 49.64 405 SER A C 1
ATOM 2585 O O . SER A 1 406 ? -8.975 11.641 10.102 1.00 49.48 405 SER A O 1
ATOM 2588 N N . THR A 1 407 ? -9.980 9.725 9.566 1.00 51.77 406 THR A N 1
ATOM 2589 C CA . THR A 1 407 ? -8.745 9.048 9.173 1.00 53.07 406 THR A CA 1
ATOM 2590 C C . THR A 1 407 ? -8.356 9.454 7.753 1.00 53.50 406 THR A C 1
ATOM 2591 O O . THR A 1 407 ? -7.216 9.282 7.328 1.00 53.88 406 THR A O 1
ATOM 2595 N N . LEU A 1 408 ? -9.298 10.013 7.012 1.00 53.79 407 LEU A N 1
ATOM 2596 C CA . LEU A 1 408 ? -8.969 10.538 5.700 1.00 54.07 407 LEU A CA 1
ATOM 2597 C C . LEU A 1 408 ? -8.748 12.042 5.799 1.00 53.22 407 LEU A C 1
ATOM 2598 O O . LEU A 1 408 ? -9.710 12.822 5.876 1.00 53.93 407 LEU A O 1
ATOM 2603 N N . GLY A 1 409 ? -7.481 12.440 5.795 1.00 51.96 408 GLY A N 1
ATOM 2604 C CA . GLY A 1 409 ? -7.098 13.848 5.925 1.00 51.28 408 GLY A CA 1
ATOM 2605 C C . GLY A 1 409 ? -7.601 14.775 4.829 1.00 50.60 408 GLY A C 1
ATOM 2606 O O . GLY A 1 409 ? -8.264 15.776 5.099 1.00 49.23 408 GLY A O 1
ATOM 2607 N N . ASP A 1 410 ? -7.272 14.456 3.587 1.00 50.16 409 ASP A N 1
ATOM 2608 C CA . ASP A 1 410 ? -7.671 15.331 2.477 1.00 50.50 409 ASP A CA 1
ATOM 2609 C C . ASP A 1 410 ? -9.203 15.369 2.307 1.00 49.00 409 ASP A C 1
ATOM 2610 O O . ASP A 1 410 ? -9.778 16.417 2.035 1.00 48.22 409 ASP A O 1
ATOM 2615 N N . ALA A 1 411 ? -9.862 14.239 2.516 1.00 47.64 410 ALA A N 1
ATOM 2616 C CA . ALA A 1 411 ? -11.316 14.194 2.376 1.00 47.08 410 ALA A CA 1
ATOM 2617 C C . ALA A 1 411 ? -12.020 15.148 3.353 1.00 46.12 410 ALA A C 1
ATOM 2618 O O . ALA A 1 411 ? -12.950 15.816 2.967 1.00 47.26 410 ALA A O 1
ATOM 2620 N N . LEU A 1 412 ? -11.554 15.229 4.590 1.00 45.17 411 LEU A N 1
ATOM 2621 C CA . LEU A 1 412 ? -12.108 16.152 5.613 1.00 45.02 411 LEU A CA 1
ATOM 2622 C C . LEU A 1 412 ? -11.828 17.637 5.338 1.00 44.13 411 LEU A C 1
ATOM 2623 O O . LEU A 1 412 ? -12.686 18.516 5.509 1.00 44.24 411 LEU A O 1
ATOM 2628 N N . THR A 1 413 ? -10.584 17.889 4.982 1.00 42.64 412 THR A N 1
ATOM 2629 C CA . THR A 1 413 ? -10.124 19.185 4.541 1.00 42.74 412 THR A CA 1
ATOM 2630 C C . THR A 1 413 ? -11.031 19.736 3.436 1.00 41.70 412 THR A C 1
ATOM 2631 O O . THR A 1 413 ? -11.466 20.890 3.506 1.00 42.02 412 THR A O 1
ATOM 2635 N N . ALA A 1 414 ? -11.375 18.896 2.467 1.00 41.26 413 ALA A N 1
ATOM 2636 C CA . ALA A 1 414 ? -12.267 19.308 1.392 1.00 41.28 413 ALA A CA 1
ATOM 2637 C C . ALA A 1 414 ? -13.657 19.736 1.867 1.00 41.29 413 ALA A C 1
ATOM 2638 O O . ALA A 1 414 ? -14.329 20.556 1.225 1.00 42.13 413 ALA A O 1
ATOM 2640 N N . ARG A 1 415 ? -14.094 19.146 2.968 1.00 40.47 414 ARG A N 1
ATOM 2641 C CA . ARG A 1 415 ? -15.396 19.402 3.509 1.00 39.74 414 ARG A CA 1
ATOM 2642 C C . ARG A 1 415 ? -15.283 20.669 4.356 1.00 38.09 414 ARG A C 1
ATOM 2643 O O . ARG A 1 415 ? -16.093 21.562 4.265 1.00 37.33 414 ARG A O 1
ATOM 2651 N N . ILE A 1 416 ? -14.277 20.762 5.203 1.00 37.29 415 ILE A N 1
ATOM 2652 C CA . ILE A 1 416 ? -14.093 21.986 5.999 1.00 36.85 415 ILE A CA 1
ATOM 2653 C C . ILE A 1 416 ? -13.842 23.248 5.138 1.00 36.48 415 ILE A C 1
ATOM 2654 O O . ILE A 1 416 ? -14.359 24.335 5.431 1.00 35.88 415 ILE A O 1
ATOM 2659 N N . ASN A 1 417 ? -13.030 23.110 4.085 1.00 36.45 416 ASN A N 1
ATOM 2660 C CA . ASN A 1 417 ? -12.735 24.246 3.199 1.00 36.12 416 ASN A CA 1
ATOM 2661 C C . ASN A 1 417 ? -13.971 24.803 2.564 1.00 35.44 416 ASN A C 1
ATOM 2662 O O . ASN A 1 417 ? -14.122 26.008 2.477 1.00 35.74 416 ASN A O 1
ATOM 2667 N N . ALA A 1 418 ? -14.845 23.906 2.097 1.00 34.23 417 ALA A N 1
ATOM 2668 C CA . ALA A 1 418 ? -16.074 24.317 1.421 1.00 33.49 417 ALA A CA 1
ATOM 2669 C C . ALA A 1 418 ? -16.835 25.283 2.274 1.00 32.49 417 ALA A C 1
ATOM 2670 O O . ALA A 1 418 ? -17.364 26.272 1.766 1.00 33.73 417 ALA A O 1
ATOM 2672 N N . VAL A 1 419 ? -16.947 24.969 3.556 1.00 31.63 418 VAL A N 1
ATOM 2673 C CA . VAL A 1 419 ? -17.705 25.794 4.462 1.00 31.26 418 VAL A CA 1
ATOM 2674 C C . VAL A 1 419 ? -16.887 26.986 5.010 1.00 31.57 418 VAL A C 1
ATOM 2675 O O . VAL A 1 419 ? -17.429 28.083 5.183 1.00 31.94 418 VAL A O 1
ATOM 2679 N N . ALA A 1 420 ? -15.599 26.789 5.253 1.00 31.84 419 ALA A N 1
ATOM 2680 C CA . ALA A 1 420 ? -14.731 27.842 5.839 1.00 33.10 419 ALA A CA 1
ATOM 2681 C C . ALA A 1 420 ? -14.705 29.127 5.009 1.00 34.37 419 ALA A C 1
ATOM 2682 O O . ALA A 1 420 ? -14.778 30.255 5.552 1.00 35.21 419 ALA A O 1
ATOM 2684 N N . THR A 1 421 ? -14.604 28.972 3.687 1.00 34.34 420 THR A N 1
ATOM 2685 C CA . THR A 1 421 ? -14.618 30.127 2.807 1.00 34.67 420 THR A CA 1
ATOM 2686 C C . THR A 1 421 ? -16.002 30.768 2.686 1.00 35.58 420 THR A C 1
ATOM 2687 O O . THR A 1 421 ? -16.125 31.902 2.206 1.00 35.60 420 THR A O 1
ATOM 2691 N N . MET A 1 422 ? -17.033 30.061 3.147 1.00 35.76 421 MET A N 1
ATOM 2692 C CA . MET A 1 422 ? -18.376 30.605 3.173 1.00 36.05 421 MET A CA 1
ATOM 2693 C C . MET A 1 422 ? -18.621 31.406 4.460 1.00 36.96 421 MET A C 1
ATOM 2694 O O . MET A 1 422 ? -19.486 32.278 4.456 1.00 36.79 421 MET A O 1
ATOM 2699 N N . LEU A 1 423 ? -17.932 31.087 5.575 1.00 37.36 422 LEU A N 1
ATOM 2700 C CA . LEU A 1 423 ? -18.350 31.639 6.902 1.00 37.63 422 LEU A CA 1
ATOM 2701 C C . LEU A 1 423 ? -18.431 33.154 6.946 1.00 38.24 422 LEU A C 1
ATOM 2702 O O . LEU A 1 423 ? -19.383 33.691 7.483 1.00 37.59 422 LEU A O 1
ATOM 2707 N N . ALA A 1 424 ? -17.462 33.836 6.345 1.00 39.25 423 ALA A N 1
ATOM 2708 C CA . ALA A 1 424 ? -17.443 35.309 6.327 1.00 40.50 423 ALA A CA 1
ATOM 2709 C C . ALA A 1 424 ? -18.651 35.918 5.626 1.00 41.31 423 ALA A C 1
ATOM 2710 O O . ALA A 1 424 ? -19.019 37.020 5.936 1.00 41.34 423 ALA A O 1
ATOM 2712 N N . SER A 1 425 ? -19.269 35.201 4.691 1.00 42.89 424 SER A N 1
ATOM 2713 C CA . SER A 1 425 ? -20.483 35.699 4.011 1.00 44.44 424 SER A CA 1
ATOM 2714 C C . SER A 1 425 ? -21.779 35.450 4.799 1.00 44.32 424 SER A C 1
ATOM 2715 O O . SER A 1 425 ? -22.859 35.751 4.314 1.00 44.47 424 SER A O 1
ATOM 2718 N N . LYS A 1 426 ? -21.660 34.894 6.004 1.00 44.59 425 LYS A N 1
ATOM 2719 C CA . LYS A 1 426 ? -22.798 34.672 6.891 1.00 44.68 425 LYS A CA 1
ATOM 2720 C C . LYS A 1 426 ? -23.834 33.733 6.282 1.00 43.20 425 LYS A C 1
ATOM 2721 O O . LYS A 1 426 ? -25.005 34.074 6.151 1.00 43.62 425 LYS A O 1
ATOM 2727 N N . PRO A 1 427 ? -23.417 32.528 5.940 1.00 41.49 426 PRO A N 1
ATOM 2728 C CA . PRO A 1 427 ? -24.355 31.567 5.426 1.00 40.51 426 PRO A CA 1
ATOM 2729 C C . PRO A 1 427 ? -25.337 31.092 6.501 1.00 40.60 426 PRO A C 1
ATOM 2730 O O . PRO A 1 427 ? -25.039 31.167 7.711 1.00 40.13 426 PRO A O 1
ATOM 2734 N N . THR A 1 428 ? -26.497 30.609 6.052 1.00 40.05 427 THR A N 1
ATOM 2735 C CA . THR A 1 428 ? -27.506 30.050 6.924 1.00 39.52 427 THR A CA 1
ATOM 2736 C C . THR A 1 428 ? -27.504 28.557 6.617 1.00 38.63 427 THR A C 1
ATOM 2737 O O . THR A 1 428 ? -26.777 28.120 5.747 1.00 36.92 427 THR A O 1
ATOM 2741 N N . VAL A 1 429 ? -28.330 27.794 7.330 1.00 38.31 428 VAL A N 1
ATOM 2742 C CA . VAL A 1 429 ? -28.421 26.346 7.191 1.00 37.88 428 VAL A CA 1
ATOM 2743 C C . VAL A 1 429 ? -28.816 25.939 5.766 1.00 38.14 428 VAL A C 1
ATOM 2744 O O . VAL A 1 429 ? -28.329 24.938 5.220 1.00 38.00 428 VAL A O 1
ATOM 2748 N N . GLU A 1 430 ? -29.678 26.731 5.160 1.00 37.52 429 GLU A N 1
ATOM 2749 C CA . GLU A 1 430 ? -30.061 26.499 3.799 1.00 39.30 429 GLU A CA 1
ATOM 2750 C C . GLU A 1 430 ? -28.833 26.602 2.853 1.00 38.76 429 GLU A C 1
ATOM 2751 O O . GLU A 1 430 ? -28.744 25.860 1.887 1.00 39.10 429 GLU A O 1
ATOM 2757 N N . ASP A 1 431 ? -27.889 27.500 3.140 1.00 38.40 430 ASP A N 1
ATOM 2758 C CA . ASP A 1 431 ? -26.734 27.642 2.287 1.00 37.66 430 ASP A CA 1
ATOM 2759 C C . ASP A 1 431 ? -25.879 26.433 2.382 1.00 36.54 430 ASP A C 1
ATOM 2760 O O . ASP A 1 431 ? -25.237 26.094 1.396 1.00 37.31 430 ASP A O 1
ATOM 2765 N N . ILE A 1 432 ? -25.909 25.751 3.529 1.00 34.65 431 ILE A N 1
ATOM 2766 C CA . ILE A 1 432 ? -25.141 24.524 3.720 1.00 33.15 431 ILE A CA 1
ATOM 2767 C C . ILE A 1 432 ? -25.879 23.320 3.095 1.00 33.24 431 ILE A C 1
ATOM 2768 O O . ILE A 1 432 ? -25.272 22.515 2.414 1.00 32.34 431 ILE A O 1
ATOM 2773 N N . SER A 1 433 ? -27.195 23.247 3.263 1.00 33.65 432 SER A N 1
ATOM 2774 C CA . SER A 1 433 ? -28.036 22.272 2.518 1.00 33.96 432 SER A CA 1
ATOM 2775 C C . SER A 1 433 ? -27.791 22.355 0.994 1.00 33.31 432 SER A C 1
ATOM 2776 O O . SER A 1 433 ? -27.778 21.366 0.308 1.00 32.09 432 SER A O 1
ATOM 2779 N N . ASN A 1 434 ? -27.657 23.557 0.488 1.00 33.77 433 ASN A N 1
ATOM 2780 C CA . ASN A 1 434 ? -27.481 23.787 -0.945 1.00 35.09 433 ASN A CA 1
ATOM 2781 C C . ASN A 1 434 ? -26.035 23.991 -1.419 1.00 35.18 433 ASN A C 1
ATOM 2782 O O . ASN A 1 434 ? -25.839 24.217 -2.604 1.00 36.88 433 ASN A O 1
ATOM 2787 N N . ALA A 1 435 ? -25.044 23.900 -0.524 1.00 35.34 434 ALA A N 1
ATOM 2788 C CA . ALA A 1 435 ? -23.643 24.197 -0.861 1.00 34.94 434 ALA A CA 1
ATOM 2789 C C . ALA A 1 435 ? -23.257 23.398 -2.070 1.00 35.05 434 ALA A C 1
ATOM 2790 O O . ALA A 1 435 ? -23.453 22.197 -2.093 1.00 35.78 434 ALA A O 1
ATOM 2792 N N . GLU A 1 436 ? -22.657 24.046 -3.058 1.00 35.76 435 GLU A N 1
ATOM 2793 C CA . GLU A 1 436 ? -22.462 23.403 -4.353 1.00 36.60 435 GLU A CA 1
ATOM 2794 C C . GLU A 1 436 ? -21.096 22.735 -4.388 1.00 37.40 435 GLU A C 1
ATOM 2795 O O . GLU A 1 436 ? -20.194 23.115 -5.136 1.00 37.11 435 GLU A O 1
ATOM 2801 N N . VAL A 1 437 ? -20.978 21.727 -3.539 1.00 38.78 436 VAL A N 1
ATOM 2802 C CA . VAL A 1 437 ? -19.756 20.990 -3.404 1.00 39.81 436 VAL A CA 1
ATOM 2803 C C . VAL A 1 437 ? -19.690 19.974 -4.501 1.00 42.21 436 VAL A C 1
ATOM 2804 O O . VAL A 1 437 ? -20.696 19.458 -4.968 1.00 43.34 436 VAL A O 1
ATOM 2808 N N . VAL A 1 438 ? -18.470 19.744 -4.926 1.00 44.79 437 VAL A N 1
ATOM 2809 C CA . VAL A 1 438 ? -18.157 18.836 -5.993 1.00 47.15 437 VAL A CA 1
ATOM 2810 C C . VAL A 1 438 ? -18.550 17.428 -5.571 1.00 47.95 437 VAL A C 1
ATOM 2811 O O . VAL A 1 438 ? -18.048 16.960 -4.553 1.00 49.79 437 VAL A O 1
ATOM 2815 N N . MET A 1 447 ? -26.093 11.899 -1.135 1.00 51.85 446 MET A N 1
ATOM 2816 C CA . MET A 1 447 ? -25.542 13.269 -1.098 1.00 52.20 446 MET A CA 1
ATOM 2817 C C . MET A 1 447 ? -24.326 13.450 -0.180 1.00 50.43 446 MET A C 1
ATOM 2818 O O . MET A 1 447 ? -24.024 12.610 0.675 1.00 50.79 446 MET A O 1
ATOM 2823 N N . ASP A 1 448 ? -23.612 14.543 -0.424 1.00 47.81 447 ASP A N 1
ATOM 2824 C CA . ASP A 1 448 ? -22.382 14.859 0.268 1.00 45.79 447 ASP A CA 1
ATOM 2825 C C . ASP A 1 448 ? -22.663 15.159 1.752 1.00 43.89 447 ASP A C 1
ATOM 2826 O O . ASP A 1 448 ? -23.704 15.709 2.099 1.00 42.84 447 ASP A O 1
ATOM 2831 N N . ILE A 1 449 ? -21.722 14.785 2.607 1.00 41.92 448 ILE A N 1
ATOM 2832 C CA . ILE A 1 449 ? -21.882 14.935 4.034 1.00 40.72 448 ILE A CA 1
ATOM 2833 C C . ILE A 1 449 ? -22.079 16.365 4.477 1.00 39.32 448 ILE A C 1
ATOM 2834 O O . ILE A 1 449 ? -22.801 16.606 5.423 1.00 38.78 448 ILE A O 1
ATOM 2839 N N . VAL A 1 450 ? -21.520 17.328 3.752 1.00 38.25 449 VAL A N 1
ATOM 2840 C CA . VAL A 1 450 ? -21.725 18.729 4.083 1.00 37.01 449 VAL A CA 1
ATOM 2841 C C . VAL A 1 450 ? -23.193 19.134 3.924 1.00 36.79 449 VAL A C 1
ATOM 2842 O O . VAL A 1 450 ? -23.735 19.844 4.770 1.00 36.06 449 VAL A O 1
ATOM 2846 N N . ASN A 1 451 ? -23.803 18.725 2.813 1.00 36.02 450 ASN A N 1
ATOM 2847 C CA . ASN A 1 451 ? -25.223 18.964 2.579 1.00 36.68 450 ASN A CA 1
ATOM 2848 C C . ASN A 1 451 ? -26.050 18.226 3.643 1.00 36.28 450 ASN A C 1
ATOM 2849 O O . ASN A 1 451 ? -27.014 18.744 4.163 1.00 34.93 450 ASN A O 1
ATOM 2854 N N . VAL A 1 452 ? -25.664 16.998 3.954 1.00 37.05 451 VAL A N 1
ATOM 2855 C CA . VAL A 1 452 ? -26.390 16.216 4.955 1.00 37.97 451 VAL A CA 1
ATOM 2856 C C . VAL A 1 452 ? -26.345 16.961 6.296 1.00 38.56 451 VAL A C 1
ATOM 2857 O O . VAL A 1 452 ? -27.347 17.055 6.959 1.00 40.27 451 VAL A O 1
ATOM 2861 N N . ALA A 1 453 ? -25.220 17.573 6.648 1.00 38.48 452 ALA A N 1
ATOM 2862 C CA . ALA A 1 453 ? -25.143 18.314 7.909 1.00 38.04 452 ALA A CA 1
ATOM 2863 C C . ALA A 1 453 ? -26.132 19.465 7.909 1.00 37.95 452 ALA A C 1
ATOM 2864 O O . ALA A 1 453 ? -26.759 19.733 8.924 1.00 38.45 452 ALA A O 1
ATOM 2866 N N . GLY A 1 454 ? -26.248 20.169 6.785 1.00 37.86 453 GLY A N 1
ATOM 2867 C CA . GLY A 1 454 ? -27.228 21.256 6.660 1.00 37.65 453 GLY A CA 1
ATOM 2868 C C . GLY A 1 454 ? -28.685 20.778 6.767 1.00 37.81 453 GLY A C 1
ATOM 2869 O O . GLY A 1 454 ? -29.521 21.454 7.337 1.00 36.85 453 GLY A O 1
ATOM 2870 N N . ASN A 1 455 ? -28.973 19.595 6.243 1.00 37.88 454 ASN A N 1
ATOM 2871 C CA . ASN A 1 455 ? -30.327 19.023 6.329 1.00 38.52 454 ASN A CA 1
ATOM 2872 C C . ASN A 1 455 ? -30.680 18.589 7.768 1.00 39.08 454 ASN A C 1
ATOM 2873 O O . ASN A 1 455 ? -31.766 18.914 8.260 1.00 38.44 454 ASN A O 1
ATOM 2878 N N . VAL A 1 456 ? -29.753 17.894 8.434 1.00 39.53 455 VAL A N 1
ATOM 2879 C CA . VAL A 1 456 ? -29.925 17.543 9.840 1.00 40.64 455 VAL A CA 1
ATOM 2880 C C . VAL A 1 456 ? -30.092 18.768 10.739 1.00 42.09 455 VAL A C 1
ATOM 2881 O O . VAL A 1 456 ? -30.956 18.784 11.605 1.00 43.33 455 VAL A O 1
ATOM 2885 N N . ALA A 1 457 ? -29.338 19.832 10.488 1.00 43.19 456 ALA A N 1
ATOM 2886 C CA . ALA A 1 457 ? -29.486 21.073 11.253 1.00 43.74 456 ALA A CA 1
ATOM 2887 C C . ALA A 1 457 ? -30.830 21.808 11.030 1.00 44.94 456 ALA A C 1
ATOM 2888 O O . ALA A 1 457 ? -31.397 22.431 11.939 1.00 45.05 456 ALA A O 1
ATOM 2890 N N . ASP A 1 458 ? -31.295 21.821 9.789 1.00 46.19 457 ASP A N 1
ATOM 2891 C CA . ASP A 1 458 ? -32.612 22.369 9.476 1.00 47.00 457 ASP A CA 1
ATOM 2892 C C . ASP A 1 458 ? -33.689 21.512 10.171 1.00 47.22 457 ASP A C 1
ATOM 2893 O O . ASP A 1 458 ? -34.642 22.048 10.718 1.00 46.59 457 ASP A O 1
ATOM 2898 N N . ASN A 1 459 ? -33.498 20.195 10.166 1.00 47.95 458 ASN A N 1
ATOM 2899 C CA . ASN A 1 459 ? -34.353 19.288 10.930 1.00 49.12 458 ASN A CA 1
ATOM 2900 C C . ASN A 1 459 ? -34.282 19.493 12.472 1.00 50.93 458 ASN A C 1
ATOM 2901 O O . ASN A 1 459 ? -35.327 19.584 13.154 1.00 50.69 458 ASN A O 1
ATOM 2906 N N . VAL A 1 460 ? -33.063 19.560 13.029 1.00 52.51 459 VAL A N 1
ATOM 2907 C CA . VAL A 1 460 ? -32.929 19.831 14.472 1.00 52.91 459 VAL A CA 1
ATOM 2908 C C . VAL A 1 460 ? -33.613 21.158 14.802 1.00 53.67 459 VAL A C 1
ATOM 2909 O O . VAL A 1 460 ? -34.396 21.209 15.727 1.00 54.56 459 VAL A O 1
ATOM 2913 N N . LEU A 1 461 ? -33.396 22.209 14.024 1.00 54.42 460 LEU A N 1
ATOM 2914 C CA . LEU A 1 461 ? -34.078 23.498 14.298 1.00 55.38 460 LEU A CA 1
ATOM 2915 C C . LEU A 1 461 ? -35.625 23.531 14.121 1.00 56.69 460 LEU A C 1
ATOM 2916 O O . LEU A 1 461 ? -36.289 24.469 14.576 1.00 56.87 460 LEU A O 1
ATOM 2921 N N . ALA A 1 462 ? -36.200 22.545 13.444 1.00 57.94 461 ALA A N 1
ATOM 2922 C CA . ALA A 1 462 ? -37.649 22.531 13.206 1.00 58.81 461 ALA A CA 1
ATOM 2923 C C . ALA A 1 462 ? -38.349 21.719 14.316 1.00 59.49 461 ALA A C 1
ATOM 2924 O O . ALA A 1 462 ? -39.389 22.129 14.842 1.00 59.74 461 ALA A O 1
#

Foldseek 3Di:
DEEEEEADDLQRVLLVVLLCVLPVVYAYNYENQCVNDHYCKHFDAAAQVQQWTWMARPPPRDIDIDHHQFYEYAQAWAFDDPPAALCQFPQEAEDRAPVSLVVVLVVDDEPPWAEEEEEAQAQSSQQSQQSCCPVHVHQYEYEELAQAHHPFFADRVQRVVVVVLSVVSRYHYHYNKAFHYFDDDPSFTAWTDIPVGIGGTRHYYRPHDTAAPQPRVVNNPWDADPSQAFEADFLQATVRNRYGYDAQRHWAAQLQLRHIDGANYPVRSNVSSSSSNQVNSVHRDGHHHFFHWDKHDHDQKIKIKTFGYQVRCVVVPFPWDWFWDPPVKIKIWIARLPVQWTGMMMIMDSDVVVRVLLRVLVRVCSSVGDGLVCQLVRPRVVPVSNVSSVRSVVVSD

Radius of gyration: 22.48 Å; Cα contacts (8 Å, |Δi|>4): 984; chains: 1; bounding box: 66×57×48 Å

Nearest PDB structures (foldseek):
  3iwa-assembly1_A-2  TM=1.003E+00  e=1.310E-89  Nitratidesulfovibrio vulgaris DP4
  6pfz-assembly2_A  TM=9.096E-01  e=1.088E-42  Archaeoglobus fulgidus DSM 4304
  6pfz-assembly2_B  TM=9.015E-01  e=1.570E-41  Archaeoglobus fulgidus DSM 4304
  6rvh-assembly2_D-2  TM=9.107E-01  e=8.970E-39  Thermus thermophilus
  5l1n-assembly1_A  TM=8.796E-01  e=6.743E-38  Pyrococcus horikoshii OT3